Protein 6ZYV (pdb70)

Nearest PDB structures (foldseek):
  6zyv-assembly1_A  TM=1.004E+00  e=1.502E-32  Plasmodium chabaudi chabaudi
  6zyv-assembly2_B  TM=9.835E-01  e=1.746E-28  Plasmodium chabaudi chabaudi
  6zyv-assembly3_C  TM=9.324E-01  e=3.693E-23  Plasmodium chabaudi chabaudi
  6zyv-assembly3_C  TM=1.005E+00  e=3.596E-31  Plasmodium chabaudi chabaudi
  6zyv-assembly1_A  TM=9.324E-01  e=1.256E-23  Plasmodium chabaudi chabaudi

Structure (mmCIF, N/CA/C/O backbone):
data_6ZYV
#
_entry.id   6ZYV
#
_cell.length_a   60.170
_cell.length_b   63.608
_cell.length_c   199.360
_cell.angle_alpha   90.000
_cell.angle_beta   90.000
_cell.angle_gamma   90.000
#
_symmetry.space_group_name_H-M   'P 21 21 21'
#
loop_
_entity.id
_entity.type
_entity.pdbx_description
1 polymer 'CIR protein'
2 water water
#
loop_
_atom_site.group_PDB
_atom_site.id
_atom_site.type_symbol
_atom_site.label_atom_id
_atom_site.label_alt_id
_atom_site.label_comp_id
_atom_site.label_asym_id
_atom_site.label_entity_id
_atom_site.label_seq_id
_atom_site.pdbx_PDB_ins_code
_atom_site.Cartn_x
_atom_site.Cartn_y
_atom_site.Cartn_z
_atom_site.occupancy
_atom_site.B_iso_or_equiv
_atom_site.auth_seq_id
_atom_site.auth_comp_id
_atom_site.auth_asym_id
_atom_site.auth_atom_id
_atom_site.pdbx_PDB_model_num
ATOM 1 N N . ALA A 1 5 ? 17.058 -1.517 188.726 1.00 71.77 5 ALA A N 1
ATOM 2 C CA . ALA A 1 5 ? 17.537 -2.863 189.061 1.00 72.33 5 ALA A CA 1
ATOM 3 C C . ALA A 1 5 ? 18.884 -3.186 188.347 1.00 71.77 5 ALA A C 1
ATOM 4 O O . ALA A 1 5 ? 19.280 -2.471 187.411 1.00 71.20 5 ALA A O 1
ATOM 6 N N . ASP A 1 6 ? 19.571 -4.287 188.768 1.00 71.37 6 ASP A N 1
ATOM 7 C CA . ASP A 1 6 ? 20.830 -4.742 188.167 1.00 70.46 6 ASP A CA 1
ATOM 8 C C . ASP A 1 6 ? 20.637 -5.337 186.756 1.00 68.46 6 ASP A C 1
ATOM 9 O O . ASP A 1 6 ? 21.513 -6.049 186.274 1.00 68.76 6 ASP A O 1
ATOM 14 N N . ASN A 1 7 ? 19.506 -5.023 186.089 1.00 66.21 7 ASN A N 1
ATOM 15 C CA . ASN A 1 7 ? 19.135 -5.514 184.765 1.00 64.37 7 ASN A CA 1
ATOM 16 C C . ASN A 1 7 ? 20.179 -5.248 183.701 1.00 61.01 7 ASN A C 1
ATOM 17 O O . ASN A 1 7 ? 20.284 -6.045 182.765 1.00 61.42 7 ASN A O 1
ATOM 22 N N . LEU A 1 8 ? 20.947 -4.138 183.826 1.00 57.72 8 LEU A N 1
ATOM 23 C CA . LEU A 1 8 ? 21.970 -3.811 182.826 1.00 55.03 8 LEU A CA 1
ATOM 24 C C . LEU A 1 8 ? 23.066 -4.830 182.729 1.00 53.19 8 LEU A C 1
ATOM 25 O O . LEU A 1 8 ? 23.643 -4.990 181.664 1.00 53.14 8 LEU A O 1
ATOM 30 N N . LYS A 1 9 ? 23.310 -5.591 183.795 1.00 52.67 9 LYS A N 1
ATOM 31 C CA . LYS A 1 9 ? 24.267 -6.691 183.805 1.00 53.47 9 LYS A CA 1
ATOM 32 C C . LYS A 1 9 ? 23.966 -7.665 182.636 1.00 52.60 9 LYS A C 1
ATOM 33 O O . LYS A 1 9 ? 24.867 -8.012 181.879 1.00 53.31 9 LYS A O 1
ATOM 39 N N . TYR A 1 10 ? 22.676 -7.940 182.407 1.00 51.03 10 TYR A N 1
ATOM 40 C CA . TYR A 1 10 ? 22.221 -8.844 181.360 1.00 51.04 10 TYR A CA 1
ATOM 41 C C . TYR A 1 10 ? 21.963 -8.126 180.050 1.00 49.22 10 TYR A C 1
ATOM 42 O O . TYR A 1 10 ? 22.338 -8.650 179.016 1.00 49.12 10 TYR A O 1
ATOM 51 N N . VAL A 1 11 ? 21.355 -6.931 180.078 1.00 47.31 11 VAL A N 1
ATOM 52 C CA . VAL A 1 11 ? 21.079 -6.143 178.871 1.00 45.70 11 VAL A CA 1
ATOM 53 C C . VAL A 1 11 ? 22.360 -5.859 178.096 1.00 45.78 11 VAL A C 1
ATOM 54 O O . VAL A 1 11 ? 22.404 -6.092 176.885 1.00 45.96 11 VAL A O 1
ATOM 58 N N . CYS A 1 12 ? 23.427 -5.430 178.806 1.00 46.04 12 CYS A N 1
ATOM 59 C CA . CYS A 1 12 ? 24.738 -5.121 178.211 1.00 46.95 12 CYS A CA 1
ATOM 60 C C . CYS A 1 12 ? 25.386 -6.358 177.597 1.00 47.82 12 CYS A C 1
ATOM 61 O O . CYS A 1 12 ? 25.995 -6.296 176.526 1.00 49.18 12 CYS A O 1
ATOM 64 N N . LYS A 1 13 ? 25.220 -7.495 178.256 1.00 47.52 13 LYS A N 1
ATOM 65 C CA . LYS A 1 13 ? 25.741 -8.775 177.800 1.00 48.41 13 LYS A CA 1
ATOM 66 C C . LYS A 1 13 ? 25.003 -9.219 176.540 1.00 46.71 13 LYS A C 1
ATOM 67 O O . LYS A 1 13 ? 25.635 -9.616 175.572 1.00 46.78 13 LYS A O 1
ATOM 73 N N . ASP A 1 14 ? 23.665 -9.136 176.538 1.00 45.96 14 ASP A N 1
ATOM 74 C CA . ASP A 1 14 ? 22.855 -9.568 175.402 1.00 45.70 14 ASP A CA 1
ATOM 75 C C . ASP A 1 14 ? 23.083 -8.715 174.176 1.00 45.70 14 ASP A C 1
ATOM 76 O O . ASP A 1 14 ? 23.212 -9.260 173.083 1.00 45.69 14 ASP A O 1
ATOM 81 N N . ILE A 1 15 ? 23.200 -7.389 174.355 1.00 45.81 15 ILE A N 1
ATOM 82 C CA . ILE A 1 15 ? 23.451 -6.501 173.222 1.00 47.12 15 ILE A CA 1
ATOM 83 C C . ILE A 1 15 ? 24.802 -6.829 172.585 1.00 49.29 15 ILE A C 1
ATOM 84 O O . ILE A 1 15 ? 24.877 -6.991 171.361 1.00 49.16 15 ILE A O 1
ATOM 89 N N . LYS A 1 16 ? 25.847 -7.029 173.416 1.00 51.27 16 LYS A N 1
ATOM 90 C CA . LYS A 1 16 ? 27.154 -7.404 172.867 1.00 54.06 16 LYS A CA 1
ATOM 91 C C . LYS A 1 16 ? 27.092 -8.716 172.064 1.00 56.28 16 LYS A C 1
ATOM 92 O O . LYS A 1 16 ? 27.648 -8.810 170.957 1.00 57.33 16 LYS A O 1
ATOM 98 N N . LYS A 1 17 ? 26.365 -9.709 172.597 1.00 56.45 17 LYS A N 1
ATOM 99 C CA . LYS A 1 17 ? 26.196 -11.008 171.939 1.00 57.49 17 LYS A CA 1
ATOM 100 C C . LYS A 1 17 ? 25.550 -10.839 170.540 1.00 58.80 17 LYS A C 1
ATOM 101 O O . LYS A 1 17 ? 26.113 -11.306 169.547 1.00 58.87 17 LYS A O 1
ATOM 107 N N . ILE A 1 18 ? 24.419 -10.100 170.448 1.00 59.05 18 ILE A N 1
ATOM 108 C CA . ILE A 1 18 ? 23.768 -9.906 169.164 1.00 60.63 18 ILE A CA 1
ATOM 109 C C . ILE A 1 18 ? 24.609 -9.026 168.217 1.00 62.75 18 ILE A C 1
ATOM 110 O O . ILE A 1 18 ? 24.639 -9.301 167.020 1.00 63.00 18 ILE A O 1
ATOM 115 N N . ASP A 1 19 ? 25.336 -8.028 168.741 1.00 64.18 19 ASP A N 1
ATOM 116 C CA . ASP A 1 19 ? 26.204 -7.191 167.919 1.00 67.10 19 ASP A CA 1
ATOM 117 C C . ASP A 1 19 ? 27.246 -8.021 167.161 1.00 70.51 19 ASP A C 1
ATOM 118 O O . ASP A 1 19 ? 27.350 -7.904 165.934 1.00 71.04 19 ASP A O 1
ATOM 123 N N . ASP A 1 20 ? 27.999 -8.870 167.873 1.00 72.55 20 ASP A N 1
ATOM 124 C CA . ASP A 1 20 ? 29.021 -9.689 167.237 1.00 75.75 20 ASP A CA 1
ATOM 125 C C . ASP A 1 20 ? 28.439 -10.652 166.196 1.00 77.94 20 ASP A C 1
ATOM 126 O O . ASP A 1 20 ? 29.123 -10.984 165.227 1.00 79.10 20 ASP A O 1
ATOM 131 N N . CYS A 1 21 ? 27.180 -11.063 166.350 1.00 78.37 21 CYS A N 1
ATOM 132 C CA . CYS A 1 21 ? 26.576 -12.037 165.461 1.00 80.53 21 CYS A CA 1
ATOM 133 C C . CYS A 1 21 ? 25.737 -11.487 164.357 1.00 82.44 21 CYS A C 1
ATOM 134 O O . CYS A 1 21 ? 25.104 -12.298 163.689 1.00 82.88 21 CYS A O 1
ATOM 137 N N . LEU A 1 22 ? 25.683 -10.165 164.149 1.00 83.63 22 LEU A N 1
ATOM 138 C CA . LEU A 1 22 ? 24.765 -9.622 163.154 1.00 85.78 22 LEU A CA 1
ATOM 139 C C . LEU A 1 22 ? 25.064 -10.045 161.694 1.00 89.19 22 LEU A C 1
ATOM 140 O O . LEU A 1 22 ? 24.156 -9.995 160.859 1.00 89.20 22 LEU A O 1
ATOM 145 N N . GLN A 1 23 ? 26.293 -10.502 161.398 1.00 91.89 23 GLN A N 1
ATOM 146 C CA . GLN A 1 23 ? 26.673 -11.017 160.073 1.00 95.10 23 GLN A CA 1
ATOM 147 C C . GLN A 1 23 ? 26.511 -10.018 158.910 1.00 97.73 23 GLN A C 1
ATOM 148 O O . GLN A 1 23 ? 26.607 -10.412 157.745 1.00 98.97 23 GLN A O 1
ATOM 154 N N . ILE A 1 24 ? 26.280 -8.740 159.214 1.00 98.53 24 ILE A N 1
ATOM 155 C CA . ILE A 1 24 ? 26.122 -7.719 158.186 1.00 100.55 24 ILE A CA 1
ATOM 156 C C . ILE A 1 24 ? 27.475 -7.112 157.851 1.00 103.32 24 ILE A C 1
ATOM 157 O O . ILE A 1 24 ? 28.147 -6.567 158.725 1.00 103.38 24 ILE A O 1
ATOM 162 N N . ASP A 1 25 ? 27.877 -7.245 156.586 1.00 105.56 25 ASP A N 1
ATOM 163 C CA . ASP A 1 25 ? 29.131 -6.759 156.004 1.00 108.32 25 ASP A CA 1
ATOM 164 C C . ASP A 1 25 ? 29.485 -5.301 156.365 1.00 108.90 25 ASP A C 1
ATOM 165 O O . ASP A 1 25 ? 30.617 -5.021 156.766 1.00 109.48 25 ASP A O 1
ATOM 170 N N . THR A 1 26 ? 28.511 -4.387 156.229 1.00 108.49 26 THR A N 1
ATOM 171 C CA . THR A 1 26 ? 28.688 -2.962 156.502 1.00 108.87 26 THR A CA 1
ATOM 172 C C . THR A 1 26 ? 28.840 -2.646 157.995 1.00 108.03 26 THR A C 1
ATOM 173 O O . THR A 1 26 ? 29.454 -1.640 158.349 1.00 108.42 26 THR A O 1
ATOM 177 N N . ILE A 1 27 ? 28.261 -3.482 158.865 1.00 106.79 27 ILE A N 1
ATOM 178 C CA . ILE A 1 27 ? 28.382 -3.283 160.307 1.00 106.18 27 ILE A CA 1
ATOM 179 C C . ILE A 1 27 ? 29.302 -4.353 160.870 1.00 106.05 27 ILE A C 1
ATOM 180 O O . ILE A 1 27 ? 29.023 -5.548 160.714 1.00 106.06 27 ILE A O 1
ATOM 185 N N . TYR A 1 28 ? 30.390 -3.936 161.523 1.00 105.67 28 TYR A N 1
ATOM 186 C CA . TYR A 1 28 ? 31.293 -4.891 162.140 1.00 105.53 28 TYR A CA 1
ATOM 187 C C . TYR A 1 28 ? 31.709 -4.452 163.519 1.00 104.10 28 TYR A C 1
ATOM 188 O O . TYR A 1 28 ? 32.382 -3.435 163.673 1.00 104.64 28 TYR A O 1
ATOM 197 N N . THR A 1 29 ? 31.335 -5.240 164.523 1.00 102.15 29 THR A N 1
ATOM 198 C CA . THR A 1 29 ? 31.760 -5.013 165.903 1.00 101.02 29 THR A CA 1
ATOM 199 C C . THR A 1 29 ? 32.567 -6.214 166.461 1.00 100.04 29 THR A C 1
ATOM 200 O O . THR A 1 29 ? 33.211 -6.072 167.501 1.00 100.39 29 THR A O 1
ATOM 204 N N . GLY A 1 30 ? 32.508 -7.372 165.790 1.00 98.63 30 GLY A N 1
ATOM 205 C CA . GLY A 1 30 ? 33.211 -8.571 166.220 1.00 97.94 30 GLY A CA 1
ATOM 206 C C . GLY A 1 30 ? 32.799 -9.852 165.518 1.00 96.56 30 GLY A C 1
ATOM 207 O O . GLY A 1 30 ? 31.997 -9.832 164.579 1.00 96.42 30 GLY A O 1
ATOM 208 N N . VAL A 1 31 ? 33.365 -10.986 165.974 1.00 95.37 31 VAL A N 1
ATOM 209 C CA . VAL A 1 31 ? 33.105 -12.319 165.422 1.00 94.54 31 VAL A CA 1
ATOM 210 C C . VAL A 1 31 ? 31.967 -13.004 166.165 1.00 92.48 31 VAL A C 1
ATOM 211 O O . VAL A 1 31 ? 31.876 -12.918 167.389 1.00 92.15 31 VAL A O 1
ATOM 215 N N . CYS A 1 32 ? 31.089 -13.666 165.415 1.00 90.97 32 CYS A N 1
ATOM 216 C CA . CYS A 1 32 ? 29.932 -14.346 165.964 1.00 89.37 32 CYS A CA 1
ATOM 217 C C . CYS A 1 32 ? 30.299 -15.582 166.772 1.00 89.24 32 CYS A C 1
ATOM 218 O O . CYS A 1 32 ? 30.809 -16.559 166.218 1.00 89.89 32 CYS A O 1
ATOM 221 N N . SER A 1 33 ? 29.986 -15.551 168.075 1.00 87.79 33 SER A N 1
ATOM 222 C CA . SER A 1 33 ? 30.233 -16.650 169.003 1.00 87.72 33 SER A CA 1
ATOM 223 C C . SER A 1 33 ? 29.341 -17.886 168.738 1.00 87.16 33 SER A C 1
ATOM 224 O O . SER A 1 33 ? 29.662 -18.981 169.194 1.00 88.41 33 SER A O 1
ATOM 227 N N . ASP A 1 34 ? 28.230 -17.715 168.027 1.00 85.44 34 ASP A N 1
ATOM 228 C CA . ASP A 1 34 ? 27.324 -18.818 167.717 1.00 85.03 34 ASP A CA 1
ATOM 229 C C . ASP A 1 34 ? 26.550 -18.470 166.443 1.00 84.11 34 ASP A C 1
ATOM 230 O O . ASP A 1 34 ? 25.695 -17.587 166.465 1.00 83.39 34 ASP A O 1
ATOM 235 N N . ASP A 1 35 ? 26.840 -19.165 165.342 1.00 84.08 35 ASP A N 1
ATOM 236 C CA . ASP A 1 35 ? 26.191 -18.924 164.051 1.00 83.96 35 ASP A CA 1
ATOM 237 C C . ASP A 1 35 ? 24.689 -19.191 164.036 1.00 82.36 35 ASP A C 1
ATOM 238 O O . ASP A 1 35 ? 24.004 -18.711 163.137 1.00 82.53 35 ASP A O 1
ATOM 243 N N . THR A 1 36 ? 24.180 -19.951 165.006 1.00 80.66 36 THR A N 1
ATOM 244 C CA . THR A 1 36 ? 22.760 -20.266 165.065 1.00 79.14 36 THR A CA 1
ATOM 245 C C . THR A 1 36 ? 21.982 -19.442 166.098 1.00 76.17 36 THR A C 1
ATOM 246 O O . THR A 1 36 ? 20.778 -19.650 166.213 1.00 76.40 36 THR A O 1
ATOM 250 N N . LEU A 1 37 ? 22.646 -18.503 166.817 1.00 73.62 37 LEU A N 1
ATOM 251 C CA . LEU A 1 37 ? 22.094 -17.669 167.897 1.00 71.51 37 LEU A CA 1
ATOM 252 C C . LEU A 1 37 ? 20.649 -17.195 167.700 1.00 69.82 37 LEU A C 1
ATOM 253 O O . LEU A 1 37 ? 19.798 -17.447 168.556 1.00 69.70 37 LEU A O 1
ATOM 258 N N . TYR A 1 38 ? 20.367 -16.516 166.574 1.00 68.25 38 TYR A N 1
ATOM 259 C CA . TYR A 1 38 ? 19.031 -16.005 166.311 1.00 66.96 38 TYR A CA 1
ATOM 260 C C . TYR A 1 38 ? 18.298 -16.749 165.218 1.00 66.47 38 TYR A C 1
ATOM 261 O O . TYR A 1 38 ? 17.233 -16.299 164.836 1.00 65.98 38 TYR A O 1
ATOM 270 N N . SER A 1 39 ? 18.832 -17.883 164.721 1.00 66.99 39 SER A N 1
ATOM 271 C CA . SER A 1 39 ? 18.229 -18.643 163.622 1.00 67.73 39 SER A CA 1
ATOM 272 C C . SER A 1 39 ? 16.762 -19.005 163.851 1.00 67.20 39 SER A C 1
ATOM 273 O O . SER A 1 39 ? 15.969 -18.944 162.911 1.00 68.23 39 SER A O 1
ATOM 276 N N . ASP A 1 40 ? 16.388 -19.300 165.109 1.00 65.30 40 ASP A N 1
ATOM 277 C CA . ASP A 1 40 ? 15.004 -19.600 165.501 1.00 64.28 40 ASP A CA 1
ATOM 278 C C . ASP A 1 40 ? 14.038 -18.446 165.216 1.00 62.81 40 ASP A C 1
ATOM 279 O O . ASP A 1 40 ? 12.835 -18.665 165.141 1.00 62.89 40 ASP A O 1
ATOM 284 N N . TYR A 1 41 ? 14.558 -17.212 165.106 1.00 61.64 41 TYR A N 1
ATOM 285 C CA . TYR A 1 41 ? 13.767 -15.999 164.918 1.00 60.59 41 TYR A CA 1
ATOM 286 C C . TYR A 1 41 ? 13.868 -15.384 163.516 1.00 61.88 41 TYR A C 1
ATOM 287 O O . TYR A 1 41 ? 13.347 -14.295 163.301 1.00 61.70 41 TYR A O 1
ATOM 296 N N . CYS A 1 42 ? 14.495 -16.084 162.566 1.00 63.36 42 CYS A N 1
ATOM 297 C CA . CYS A 1 42 ? 14.623 -15.642 161.180 1.00 65.57 42 CYS A CA 1
ATOM 298 C C . CYS A 1 42 ? 13.245 -15.608 160.513 1.00 66.95 42 CYS A C 1
ATOM 299 O O . CYS A 1 42 ? 12.417 -16.484 160.769 1.00 66.54 42 CYS A O 1
ATOM 302 N N . PRO A 1 43 ? 12.964 -14.587 159.686 1.00 68.66 43 PRO A N 1
ATOM 303 C CA . PRO A 1 43 ? 11.640 -14.531 159.037 1.00 70.58 43 PRO A CA 1
ATOM 304 C C . PRO A 1 43 ? 11.436 -15.677 158.059 1.00 73.98 43 PRO A C 1
ATOM 305 O O . PRO A 1 43 ? 12.386 -16.169 157.455 1.00 74.01 43 PRO A O 1
ATOM 309 N N . MET A 1 44 ? 10.181 -16.058 157.858 1.00 76.64 44 MET A N 1
ATOM 310 C CA . MET A 1 44 ? 9.835 -17.071 156.885 1.00 80.38 44 MET A CA 1
ATOM 311 C C . MET A 1 44 ? 10.134 -16.557 155.471 1.00 83.69 44 MET A C 1
ATOM 312 O O . MET A 1 44 ? 9.963 -15.371 155.190 1.00 83.57 44 MET A O 1
ATOM 317 N N . LYS A 1 45 ? 10.569 -17.453 154.583 1.00 86.34 45 LYS A N 1
ATOM 318 C CA . LYS A 1 45 ? 10.855 -17.106 153.197 1.00 89.24 45 LYS A CA 1
ATOM 319 C C . LYS A 1 45 ? 10.046 -18.063 152.322 1.00 92.12 45 LYS A C 1
ATOM 320 O O . LYS A 1 45 ? 10.293 -19.274 152.339 1.00 92.69 45 LYS A O 1
ATOM 326 N N . ASN A 1 46 ? 9.050 -17.526 151.602 1.00 93.76 46 ASN A N 1
ATOM 327 C CA . ASN A 1 46 ? 8.158 -18.288 150.723 1.00 96.25 46 ASN A CA 1
ATOM 328 C C . ASN A 1 46 ? 7.451 -19.422 151.482 1.00 96.76 46 ASN A C 1
ATOM 329 O O . ASN A 1 46 ? 7.457 -20.572 151.034 1.00 97.45 46 ASN A O 1
ATOM 334 N N . GLY A 1 47 ? 6.905 -19.092 152.655 1.00 96.11 47 GLY A N 1
ATOM 335 C CA . GLY A 1 47 ? 6.199 -20.050 153.502 1.00 96.39 47 GLY A CA 1
ATOM 336 C C . GLY A 1 47 ? 7.065 -21.111 154.160 1.00 96.10 47 GLY A C 1
ATOM 337 O O . GLY A 1 47 ? 6.569 -21.911 154.958 1.00 96.25 47 GLY A O 1
ATOM 338 N N . LYS A 1 48 ? 8.362 -21.139 153.828 1.00 95.41 48 LYS A N 1
ATOM 339 C CA . LYS A 1 48 ? 9.301 -22.101 154.390 1.00 95.08 48 LYS A CA 1
ATOM 340 C C . LYS A 1 48 ? 10.111 -21.480 155.533 1.00 93.49 48 LYS A C 1
ATOM 341 O O . LYS A 1 48 ? 10.192 -20.252 155.639 1.00 92.62 48 LYS A O 1
ATOM 347 N N . LYS A 1 49 ? 10.733 -22.337 156.380 1.00 92.83 49 LYS A N 1
ATOM 348 C CA . LYS A 1 49 ? 11.558 -21.904 157.514 1.00 91.76 49 LYS A CA 1
ATOM 349 C C . LYS A 1 49 ? 12.670 -20.962 157.043 1.00 90.67 49 LYS A C 1
ATOM 350 O O . LYS A 1 49 ? 13.306 -21.217 156.013 1.00 91.49 49 LYS A O 1
ATOM 356 N N . GLY A 1 50 ? 12.850 -19.864 157.765 1.00 88.56 50 GLY A N 1
ATOM 357 C CA . GLY A 1 50 ? 13.836 -18.861 157.397 1.00 87.38 50 GLY A CA 1
ATOM 358 C C . GLY A 1 50 ? 15.269 -19.175 157.755 1.00 85.92 50 GLY A C 1
ATOM 359 O O . GLY A 1 50 ? 15.552 -19.797 158.788 1.00 85.36 50 GLY A O 1
ATOM 360 N N . GLN A 1 51 ? 16.187 -18.711 156.895 1.00 85.23 51 GLN A N 1
ATOM 361 C CA . GLN A 1 51 ? 17.630 -18.874 157.080 1.00 84.99 51 GLN A CA 1
ATOM 362 C C . GLN A 1 51 ? 18.362 -17.524 157.302 1.00 83.17 51 GLN A C 1
ATOM 363 O O . GLN A 1 51 ? 19.532 -17.539 157.671 1.00 83.77 51 GLN A O 1
ATOM 369 N N . CYS A 1 52 ? 17.671 -16.380 157.099 1.00 80.98 52 CYS A N 1
ATOM 370 C CA . CYS A 1 52 ? 18.156 -14.999 157.224 1.00 79.64 52 CYS A CA 1
ATOM 371 C C . CYS A 1 52 ? 19.040 -14.635 156.041 1.00 80.71 52 CYS A C 1
ATOM 372 O O . CYS A 1 52 ? 20.246 -14.466 156.198 1.00 80.94 52 CYS A O 1
ATOM 375 N N . GLU A 1 53 ? 18.443 -14.518 154.851 1.00 81.30 53 GLU A N 1
ATOM 376 C CA . GLU A 1 53 ? 19.178 -14.217 153.623 1.00 82.29 53 GLU A CA 1
ATOM 377 C C . GLU A 1 53 ? 19.640 -12.757 153.555 1.00 80.53 53 GLU A C 1
ATOM 378 O O . GLU A 1 53 ? 20.805 -12.490 153.256 1.00 81.26 53 GLU A O 1
ATOM 384 N N . THR A 1 54 ? 18.735 -11.819 153.845 1.00 78.00 54 THR A N 1
ATOM 385 C CA . THR A 1 54 ? 19.064 -10.403 153.787 1.00 76.15 54 THR A CA 1
ATOM 386 C C . THR A 1 54 ? 19.531 -9.842 155.143 1.00 73.68 54 THR A C 1
ATOM 387 O O . THR A 1 54 ? 19.357 -10.481 156.185 1.00 73.21 54 THR A O 1
ATOM 391 N N . ASN A 1 55 ? 20.148 -8.648 155.104 1.00 72.16 55 ASN A N 1
ATOM 392 C CA . ASN A 1 55 ? 20.611 -7.889 156.259 1.00 71.07 55 ASN A CA 1
ATOM 393 C C . ASN A 1 55 ? 19.422 -7.484 157.132 1.00 68.40 55 ASN A C 1
ATOM 394 O O . ASN A 1 55 ? 19.531 -7.508 158.356 1.00 68.08 55 ASN A O 1
ATOM 399 N N . ASN A 1 56 ? 18.288 -7.128 156.506 1.00 66.40 56 ASN A N 1
ATOM 400 C CA . ASN A 1 56 ? 17.079 -6.757 157.209 1.00 64.69 56 ASN A CA 1
ATOM 401 C C . ASN A 1 56 ? 16.515 -7.947 157.978 1.00 62.79 56 ASN A C 1
ATOM 402 O O . ASN A 1 56 ? 15.988 -7.755 159.071 1.00 62.11 56 ASN A O 1
ATOM 407 N N . ASP A 1 57 ? 16.630 -9.169 157.413 1.00 61.58 57 ASP A N 1
ATOM 408 C CA . ASP A 1 57 ? 16.185 -10.414 158.043 1.00 60.60 57 ASP A CA 1
ATOM 409 C C . ASP A 1 57 ? 17.017 -10.674 159.294 1.00 58.09 57 ASP A C 1
ATOM 410 O O . ASP A 1 57 ? 16.472 -11.059 160.315 1.00 57.54 57 ASP A O 1
ATOM 415 N N . LYS A 1 58 ? 18.334 -10.471 159.216 1.00 57.11 58 LYS A N 1
ATOM 416 C CA . LYS A 1 58 ? 19.246 -10.687 160.339 1.00 56.36 58 LYS A CA 1
ATOM 417 C C . LYS A 1 58 ? 18.991 -9.685 161.468 1.00 54.27 58 LYS A C 1
ATOM 418 O O . LYS A 1 58 ? 19.018 -10.070 162.637 1.00 53.99 58 LYS A O 1
ATOM 424 N N . ILE A 1 59 ? 18.748 -8.401 161.116 1.00 52.61 59 ILE A N 1
ATOM 425 C CA . ILE A 1 59 ? 18.461 -7.349 162.100 1.00 51.15 59 ILE A CA 1
ATOM 426 C C . ILE A 1 59 ? 17.137 -7.648 162.782 1.00 50.56 59 ILE A C 1
ATOM 427 O O . ILE A 1 59 ? 17.038 -7.548 163.998 1.00 49.83 59 ILE A O 1
ATOM 432 N N . SER A 1 60 ? 16.126 -8.046 161.996 1.00 50.63 60 SER A N 1
ATOM 433 C CA . SER A 1 60 ? 14.815 -8.379 162.507 1.00 50.68 60 SER A CA 1
ATOM 434 C C . SER A 1 60 ? 14.900 -9.551 163.495 1.00 51.27 60 SER A C 1
ATOM 435 O O . SER A 1 60 ? 14.357 -9.459 164.598 1.00 51.54 60 SER A O 1
ATOM 438 N N . ALA A 1 61 ? 15.622 -10.628 163.119 1.00 50.66 61 ALA A N 1
ATOM 439 C CA . ALA A 1 61 ? 15.786 -11.803 163.964 1.00 50.20 61 ALA A CA 1
ATOM 440 C C . ALA A 1 61 ? 16.597 -11.477 165.225 1.00 49.32 61 ALA A C 1
ATOM 441 O O . ALA A 1 61 ? 16.285 -11.982 166.293 1.00 49.58 61 ALA A O 1
ATOM 443 N N . GLY A 1 62 ? 17.611 -10.622 165.084 1.00 48.50 62 GLY A N 1
ATOM 444 C CA . GLY A 1 62 ? 18.456 -10.173 166.191 1.00 47.71 62 GLY A CA 1
ATOM 445 C C . GLY A 1 62 ? 17.706 -9.324 167.197 1.00 45.77 62 GLY A C 1
ATOM 446 O O . GLY A 1 62 ? 17.937 -9.424 168.400 1.00 45.71 62 GLY A O 1
ATOM 447 N N . PHE A 1 63 ? 16.782 -8.506 166.706 1.00 44.27 63 PHE A N 1
ATOM 448 C CA . PHE A 1 63 ? 15.945 -7.651 167.531 1.00 43.02 63 PHE A CA 1
ATOM 449 C C . PHE A 1 63 ? 14.958 -8.499 168.349 1.00 43.28 63 PHE A C 1
ATOM 450 O O . PHE A 1 63 ? 14.762 -8.233 169.531 1.00 43.51 63 PHE A O 1
ATOM 458 N N . ILE A 1 64 ? 14.339 -9.502 167.722 1.00 43.62 64 ILE A N 1
ATOM 459 C CA . ILE A 1 64 ? 13.404 -10.409 168.389 1.00 44.18 64 ILE A CA 1
ATOM 460 C C . ILE A 1 64 ? 14.147 -11.260 169.415 1.00 44.06 64 ILE A C 1
ATOM 461 O O . ILE A 1 64 ? 13.684 -11.391 170.549 1.00 44.24 64 ILE A O 1
ATOM 466 N N . TRP A 1 65 ? 15.354 -11.734 169.071 1.00 43.25 65 TRP A N 1
ATOM 467 C CA . TRP A 1 65 ? 16.189 -12.456 170.021 1.00 43.21 65 TRP A CA 1
ATOM 468 C C . TRP A 1 65 ? 16.463 -11.590 171.284 1.00 43.01 65 TRP A C 1
ATOM 469 O O . TRP A 1 65 ? 16.309 -12.089 172.386 1.00 44.07 65 TRP A O 1
ATOM 480 N N . LEU A 1 66 ? 16.771 -10.281 171.110 1.00 41.93 66 LEU A N 1
ATOM 481 C CA . LEU A 1 66 ? 16.991 -9.336 172.199 1.00 41.78 66 LEU A CA 1
ATOM 482 C C . LEU A 1 66 ? 15.803 -9.239 173.095 1.00 40.88 66 LEU A C 1
ATOM 483 O O . LEU A 1 66 ? 15.969 -9.343 174.293 1.00 40.27 66 LEU A O 1
ATOM 488 N N . LEU A 1 67 ? 14.611 -8.966 172.531 1.00 40.90 67 LEU A N 1
ATOM 489 C CA . LEU A 1 67 ? 13.377 -8.859 173.295 1.00 41.22 67 LEU A CA 1
ATOM 490 C C . LEU A 1 67 ? 13.076 -10.133 174.052 1.00 40.99 67 LEU A C 1
ATOM 491 O O . LEU A 1 67 ? 12.651 -10.059 175.196 1.00 41.63 67 LEU A O 1
ATOM 496 N N . VAL A 1 68 ? 13.295 -11.300 173.427 1.00 41.13 68 VAL A N 1
ATOM 497 C CA . VAL A 1 68 ? 13.062 -12.577 174.088 1.00 41.75 68 VAL A CA 1
ATOM 498 C C . VAL A 1 68 ? 14.016 -12.723 175.304 1.00 41.55 68 VAL A C 1
ATOM 499 O O . VAL A 1 68 ? 13.572 -13.045 176.406 1.00 41.32 68 VAL A O 1
ATOM 503 N N . MET A 1 69 ? 15.299 -12.400 175.116 1.00 41.06 69 MET A N 1
ATOM 504 C CA . MET A 1 69 ? 16.280 -12.467 176.194 1.00 41.36 69 MET A CA 1
ATOM 505 C C . MET A 1 69 ? 15.990 -11.487 177.307 1.00 42.15 69 MET A C 1
ATOM 506 O O . MET A 1 69 ? 16.154 -11.843 178.456 1.00 43.81 69 MET A O 1
ATOM 511 N N . PHE A 1 70 ? 15.591 -10.249 176.988 1.00 41.43 70 PHE A N 1
ATOM 512 C CA . PHE A 1 70 ? 15.290 -9.244 178.000 1.00 41.60 70 PHE A CA 1
ATOM 513 C C . PHE A 1 70 ? 14.099 -9.691 178.853 1.00 43.34 70 PHE A C 1
ATOM 514 O O . PHE A 1 70 ? 14.111 -9.487 180.063 1.00 43.66 70 PHE A O 1
ATOM 522 N N . GLU A 1 71 ? 13.062 -10.282 178.235 1.00 44.15 71 GLU A N 1
ATOM 523 C CA . GLU A 1 71 ? 11.898 -10.764 178.986 1.00 45.78 71 GLU A CA 1
ATOM 524 C C . GLU A 1 71 ? 12.328 -11.864 180.013 1.00 46.82 71 GLU A C 1
ATOM 525 O O . GLU A 1 71 ? 11.735 -11.965 181.083 1.00 47.67 71 GLU A O 1
ATOM 531 N N . HIS A 1 72 ? 13.388 -12.635 179.719 1.00 46.26 72 HIS A N 1
ATOM 532 C CA . HIS A 1 72 ? 13.886 -13.661 180.648 1.00 47.30 72 HIS A CA 1
ATOM 533 C C . HIS A 1 72 ? 14.403 -13.071 181.958 1.00 48.35 72 HIS A C 1
ATOM 534 O O . HIS A 1 72 ? 14.519 -13.804 182.938 1.00 48.45 72 HIS A O 1
ATOM 541 N N . ILE A 1 73 ? 14.767 -11.766 181.964 1.00 48.45 73 ILE A N 1
ATOM 542 C CA . ILE A 1 73 ? 15.227 -11.079 183.163 1.00 49.25 73 ILE A CA 1
ATOM 543 C C . ILE A 1 73 ? 14.079 -10.978 184.184 1.00 50.59 73 ILE A C 1
ATOM 544 O O . ILE A 1 73 ? 14.317 -11.070 185.389 1.00 52.30 73 ILE A O 1
ATOM 549 N N . CYS A 1 74 ? 12.839 -10.863 183.719 1.00 50.32 74 CYS A N 1
ATOM 550 C CA . CYS A 1 74 ? 11.668 -10.837 184.582 1.00 52.24 74 CYS A CA 1
ATOM 551 C C . CYS A 1 74 ? 11.464 -12.208 185.228 1.00 55.65 74 CYS A C 1
ATOM 552 O O . CYS A 1 74 ? 11.801 -13.244 184.617 1.00 56.60 74 CYS A O 1
ATOM 555 N N . ASP A 1 75 ? 10.884 -12.242 186.443 1.00 57.12 75 ASP A N 1
ATOM 556 C CA . ASP A 1 75 ? 10.580 -13.514 187.083 1.00 59.17 75 ASP A CA 1
ATOM 557 C C . ASP A 1 75 ? 9.485 -14.221 186.313 1.00 58.39 75 ASP A C 1
ATOM 558 O O . ASP A 1 75 ? 8.516 -13.579 185.911 1.00 57.40 75 ASP A O 1
ATOM 563 N N . ASP A 1 76 ? 9.708 -15.529 186.020 1.00 58.73 76 ASP A N 1
ATOM 564 C CA . ASP A 1 76 ? 8.853 -16.397 185.227 1.00 59.57 76 ASP A CA 1
ATOM 565 C C . ASP A 1 76 ? 8.527 -15.833 183.857 1.00 58.25 76 ASP A C 1
ATOM 566 O O . ASP A 1 76 ? 7.463 -16.137 183.322 1.00 59.00 76 ASP A O 1
ATOM 571 N N . ASP A 1 77 ? 9.417 -14.994 183.300 1.00 57.17 77 ASP A N 1
ATOM 572 C CA . ASP A 1 77 ? 9.199 -14.277 182.033 1.00 56.59 77 ASP A CA 1
ATOM 573 C C . ASP A 1 77 ? 7.934 -13.391 182.062 1.00 56.26 77 ASP A C 1
ATOM 574 O O . ASP A 1 77 ? 7.391 -13.062 181.008 1.00 55.75 77 ASP A O 1
ATOM 579 N N . GLU A 1 78 ? 7.439 -13.052 183.261 1.00 56.55 78 GLU A N 1
ATOM 580 C CA . GLU A 1 78 ? 6.228 -12.247 183.431 1.00 57.22 78 GLU A CA 1
ATOM 581 C C . GLU A 1 78 ? 6.596 -10.837 183.809 1.00 55.63 78 GLU A C 1
ATOM 582 O O . GLU A 1 78 ? 6.777 -10.518 184.977 1.00 55.27 78 GLU A O 1
ATOM 588 N N . CYS A 1 79 ? 6.752 -10.001 182.797 1.00 54.98 79 CYS A N 1
ATOM 589 C CA . CYS A 1 79 ? 7.175 -8.635 182.994 1.00 54.34 79 CYS A CA 1
ATOM 590 C C . CYS A 1 79 ? 6.038 -7.706 183.415 1.00 54.72 79 CYS A C 1
ATOM 591 O O . CYS A 1 79 ? 4.936 -7.789 182.888 1.00 55.15 79 CYS A O 1
ATOM 594 N N . SER A 1 80 ? 6.333 -6.782 184.320 1.00 54.53 80 SER A N 1
ATOM 595 C CA . SER A 1 80 ? 5.390 -5.738 184.694 1.00 55.40 80 SER A CA 1
ATOM 596 C C . SER A 1 80 ? 5.313 -4.701 183.542 1.00 55.48 80 SER A C 1
ATOM 597 O O . SER A 1 80 ? 6.131 -4.743 182.611 1.00 55.06 80 SER A O 1
ATOM 600 N N . GLN A 1 81 ? 4.367 -3.746 183.613 1.00 56.15 81 GLN A N 1
ATOM 601 C CA . GLN A 1 81 ? 4.271 -2.680 182.604 1.00 56.52 81 GLN A CA 1
ATOM 602 C C . GLN A 1 81 ? 5.568 -1.866 182.532 1.00 54.25 81 GLN A C 1
ATOM 603 O O . GLN A 1 81 ? 6.044 -1.573 181.444 1.00 53.72 81 GLN A O 1
ATOM 609 N N . ASN A 1 82 ? 6.161 -1.581 183.687 1.00 53.40 82 ASN A N 1
ATOM 610 C CA . ASN A 1 82 ? 7.411 -0.850 183.805 1.00 53.11 82 ASN A CA 1
ATOM 611 C C . ASN A 1 82 ? 8.586 -1.612 183.177 1.00 51.42 82 ASN A C 1
ATOM 612 O O . ASN A 1 82 ? 9.426 -0.994 182.518 1.00 51.10 82 ASN A O 1
ATOM 617 N N . GLU A 1 83 ? 8.640 -2.955 183.362 1.00 50.14 83 GLU A N 1
ATOM 618 C CA . GLU A 1 83 ? 9.694 -3.787 182.793 1.00 48.06 83 GLU A CA 1
ATOM 619 C C . GLU A 1 83 ? 9.511 -3.858 181.287 1.00 45.94 83 GLU A C 1
ATOM 620 O O . GLU A 1 83 ? 10.461 -3.643 180.571 1.00 45.04 83 GLU A O 1
ATOM 626 N N . LYS A 1 84 ? 8.299 -4.104 180.791 1.00 45.86 84 LYS A N 1
ATOM 627 C CA . LYS A 1 84 ? 8.041 -4.156 179.346 1.00 46.02 84 LYS A CA 1
ATOM 628 C C . LYS A 1 84 ? 8.494 -2.852 178.654 1.00 45.20 84 LYS A C 1
ATOM 629 O O . LYS A 1 84 ? 9.172 -2.903 177.624 1.00 44.23 84 LYS A O 1
ATOM 635 N N . ASP A 1 85 ? 8.164 -1.701 179.287 1.00 44.77 85 ASP A N 1
ATOM 636 C CA . ASP A 1 85 ? 8.498 -0.375 178.784 1.00 44.95 85 ASP A CA 1
ATOM 637 C C . ASP A 1 85 ? 10.025 -0.177 178.756 1.00 44.88 85 ASP A C 1
ATOM 638 O O . ASP A 1 85 ? 10.578 0.243 177.747 1.00 44.52 85 ASP A O 1
ATOM 643 N N . GLN A 1 86 ? 10.702 -0.521 179.852 1.00 45.06 86 GLN A N 1
ATOM 644 C CA . GLN A 1 86 ? 12.144 -0.406 179.949 1.00 45.38 86 GLN A CA 1
ATOM 645 C C . GLN A 1 86 ? 12.854 -1.287 178.897 1.00 43.89 86 GLN A C 1
ATOM 646 O O . GLN A 1 86 ? 13.756 -0.799 178.223 1.00 43.52 86 GLN A O 1
ATOM 652 N N . TYR A 1 87 ? 12.426 -2.551 178.725 1.00 42.48 87 TYR A N 1
ATOM 653 C CA . TYR A 1 87 ? 13.060 -3.461 177.786 1.00 41.80 87 TYR A CA 1
ATOM 654 C C . TYR A 1 87 ? 12.786 -3.095 176.359 1.00 41.11 87 TYR A C 1
ATOM 655 O O . TYR A 1 87 ? 13.691 -3.214 175.528 1.00 41.01 87 TYR A O 1
ATOM 664 N N . ALA A 1 88 ? 11.576 -2.602 176.060 1.00 40.50 88 ALA A N 1
ATOM 665 C CA . ALA A 1 88 ? 11.277 -2.140 174.696 1.00 41.07 88 ALA A CA 1
ATOM 666 C C . ALA A 1 88 ? 12.177 -0.938 174.351 1.00 41.36 88 ALA A C 1
ATOM 667 O O . ALA A 1 88 ? 12.703 -0.854 173.248 1.00 42.58 88 ALA A O 1
ATOM 669 N N . GLY A 1 89 ? 12.406 -0.071 175.325 1.00 40.42 89 GLY A N 1
ATOM 670 C CA . GLY A 1 89 ? 13.266 1.081 175.159 1.00 40.19 89 GLY A CA 1
ATOM 671 C C . GLY A 1 89 ? 14.705 0.723 174.876 1.00 39.73 89 GLY A C 1
ATOM 672 O O . GLY A 1 89 ? 15.313 1.367 174.021 1.00 39.54 89 GLY A O 1
ATOM 673 N N . TYR A 1 90 ? 15.269 -0.302 175.572 1.00 39.86 90 TYR A N 1
ATOM 674 C CA . TYR A 1 90 ? 16.653 -0.741 175.328 1.00 40.32 90 TYR A CA 1
ATOM 675 C C . TYR A 1 90 ? 16.801 -1.334 173.948 1.00 40.34 90 TYR A C 1
ATOM 676 O O . TYR A 1 90 ? 17.772 -1.019 173.267 1.00 41.39 90 TYR A O 1
ATOM 685 N N . ALA A 1 91 ? 15.857 -2.189 173.537 1.00 39.65 91 ALA A N 1
ATOM 686 C CA . ALA A 1 91 ? 15.875 -2.874 172.251 1.00 39.50 91 ALA A CA 1
ATOM 687 C C . ALA A 1 91 ? 15.704 -1.885 171.108 1.00 40.01 91 ALA A C 1
ATOM 688 O O . ALA A 1 91 ? 16.401 -1.983 170.107 1.00 40.41 91 ALA A O 1
ATOM 690 N N . ILE A 1 92 ? 14.803 -0.906 171.268 1.00 39.86 92 ILE A N 1
ATOM 691 C CA . ILE A 1 92 ? 14.563 0.110 170.242 1.00 40.22 92 ILE A CA 1
ATOM 692 C C . ILE A 1 92 ? 15.713 1.127 170.165 1.00 40.00 92 ILE A C 1
ATOM 693 O O . ILE A 1 92 ? 16.004 1.633 169.084 1.00 40.70 92 ILE A O 1
ATOM 698 N N . LEU A 1 93 ? 16.442 1.333 171.261 1.00 39.77 93 LEU A N 1
ATOM 699 C CA . LEU A 1 93 ? 17.642 2.167 171.273 1.00 39.56 93 LEU A CA 1
ATOM 700 C C . LEU A 1 93 ? 18.723 1.445 170.463 1.00 39.00 93 LEU A C 1
ATOM 701 O O . LEU A 1 93 ? 19.381 2.069 169.637 1.00 39.17 93 LEU A O 1
ATOM 706 N N . TRP A 1 94 ? 18.877 0.115 170.661 1.00 38.76 94 TRP A N 1
ATOM 707 C CA . TRP A 1 94 ? 19.843 -0.681 169.910 1.00 39.19 94 TRP A CA 1
ATOM 708 C C . TRP A 1 94 ? 19.465 -0.670 168.430 1.00 40.81 94 TRP A C 1
ATOM 709 O O . TRP A 1 94 ? 20.335 -0.499 167.574 1.00 41.62 94 TRP A O 1
ATOM 720 N N . LEU A 1 95 ? 18.166 -0.832 168.125 1.00 41.16 95 LEU A N 1
ATOM 721 C CA . LEU A 1 95 ? 17.670 -0.834 166.766 1.00 42.32 95 LEU A CA 1
ATOM 722 C C . LEU A 1 95 ? 17.972 0.498 166.069 1.00 43.86 95 LEU A C 1
ATOM 723 O O . LEU A 1 95 ? 18.395 0.492 164.912 1.00 44.84 95 LEU A O 1
ATOM 728 N N . SER A 1 96 ? 17.823 1.631 166.788 1.00 43.94 96 SER A N 1
ATOM 729 C CA . SER A 1 96 ? 18.132 2.967 166.259 1.00 44.92 96 SER A CA 1
ATOM 730 C C . SER A 1 96 ? 19.603 3.076 165.924 1.00 46.71 96 SER A C 1
ATOM 731 O O . SER A 1 96 ? 19.956 3.622 164.886 1.00 48.30 96 SER A O 1
ATOM 734 N N . TYR A 1 97 ? 20.465 2.547 166.795 1.00 46.93 97 TYR A N 1
ATOM 735 C CA . TYR A 1 97 ? 21.901 2.521 166.584 1.00 48.27 97 TYR A CA 1
ATOM 736 C C . TYR A 1 97 ? 22.223 1.724 165.297 1.00 49.85 97 TYR A C 1
ATOM 737 O O . TYR A 1 97 ? 22.991 2.203 164.475 1.00 50.60 97 TYR A O 1
ATOM 746 N N . ILE A 1 98 ? 21.644 0.524 165.130 1.00 50.25 98 ILE A N 1
ATOM 747 C CA . ILE A 1 98 ? 21.874 -0.324 163.956 1.00 51.78 98 ILE A CA 1
ATOM 748 C C . ILE A 1 98 ? 21.433 0.372 162.671 1.00 53.43 98 ILE A C 1
ATOM 749 O O . ILE A 1 98 ? 22.197 0.422 161.707 1.00 54.91 98 ILE A O 1
ATOM 754 N N . LEU A 1 99 ? 20.226 0.929 162.662 1.00 53.33 99 LEU A N 1
ATOM 755 C CA . LEU A 1 99 ? 19.724 1.623 161.491 1.00 54.74 99 LEU A CA 1
ATOM 756 C C . LEU A 1 99 ? 20.570 2.855 161.173 1.00 56.23 99 LEU A C 1
ATOM 757 O O . LEU A 1 99 ? 20.839 3.111 160.008 1.00 57.96 99 LEU A O 1
ATOM 762 N N . ASN A 1 100 ? 21.065 3.556 162.192 1.00 55.77 100 ASN A N 1
ATOM 763 C CA . ASN A 1 100 ? 21.952 4.695 161.984 1.00 56.89 100 ASN A CA 1
ATOM 764 C C . ASN A 1 100 ? 23.277 4.225 161.339 1.00 58.19 100 ASN A C 1
ATOM 765 O O . ASN A 1 100 ? 23.793 4.914 160.458 1.00 59.10 100 ASN A O 1
ATOM 770 N N . GLN A 1 101 ? 23.781 3.036 161.717 1.00 58.34 101 GLN A N 1
ATOM 771 C CA . GLN A 1 101 ? 25.006 2.485 161.140 1.00 61.09 101 GLN A CA 1
ATOM 772 C C . GLN A 1 101 ? 24.813 2.082 159.681 1.00 63.03 101 GLN A C 1
ATOM 773 O O . GLN A 1 101 ? 25.663 2.384 158.848 1.00 64.36 101 GLN A O 1
ATOM 779 N N . MET A 1 102 ? 23.705 1.392 159.376 1.00 63.13 102 MET A N 1
ATOM 780 C CA . MET A 1 102 ? 23.377 0.929 158.031 1.00 64.82 102 MET A CA 1
ATOM 781 C C . MET A 1 102 ? 23.314 2.092 157.075 1.00 66.03 102 MET A C 1
ATOM 782 O O . MET A 1 102 ? 22.756 3.134 157.422 1.00 65.83 102 MET A O 1
ATOM 787 N N . PRO A 1 103 ? 23.932 1.968 155.896 1.00 67.29 103 PRO A N 1
ATOM 788 C CA . PRO A 1 103 ? 23.764 3.028 154.893 1.00 68.60 103 PRO A CA 1
ATOM 789 C C . PRO A 1 103 ? 22.344 2.891 154.319 1.00 69.01 103 PRO A C 1
ATOM 790 O O . PRO A 1 103 ? 21.796 1.776 154.268 1.00 69.74 103 PRO A O 1
ATOM 794 N N . ASN A 1 104 ? 21.705 4.006 153.964 1.00 68.62 104 ASN A N 1
ATOM 795 C CA . ASN A 1 104 ? 20.340 3.950 153.406 1.00 68.54 104 ASN A CA 1
ATOM 796 C C . ASN A 1 104 ? 19.242 3.527 154.413 1.00 66.38 104 ASN A C 1
ATOM 797 O O . ASN A 1 104 ? 18.155 3.100 154.030 1.00 66.77 104 ASN A O 1
ATOM 802 N N . GLU A 1 105 ? 19.534 3.651 155.694 1.00 64.05 105 GLU A N 1
ATOM 803 C CA . GLU A 1 105 ? 18.589 3.432 156.785 1.00 61.78 105 GLU A CA 1
ATOM 804 C C . GLU A 1 105 ? 18.940 4.498 157.834 1.00 60.12 105 GLU A C 1
ATOM 805 O O . GLU A 1 105 ? 19.981 5.147 157.736 1.00 61.05 105 GLU A O 1
ATOM 811 N N . GLY A 1 106 ? 18.113 4.645 158.851 1.00 57.83 106 GLY A N 1
ATOM 812 C CA . GLY A 1 106 ? 18.379 5.577 159.942 1.00 56.70 106 GLY A CA 1
ATOM 813 C C . GLY A 1 106 ? 17.208 5.695 160.883 1.00 54.97 106 GLY A C 1
ATOM 814 O O . GLY A 1 106 ? 16.206 4.983 160.721 1.00 54.55 106 GLY A O 1
ATOM 815 N N . ILE A 1 107 ? 17.282 6.644 161.830 1.00 54.00 107 ILE A N 1
ATOM 816 C CA . ILE A 1 107 ? 16.161 6.848 162.750 1.00 53.42 107 ILE A CA 1
ATOM 817 C C . ILE A 1 107 ? 14.902 7.280 161.967 1.00 53.58 107 ILE A C 1
ATOM 818 O O . ILE A 1 107 ? 13.814 6.794 162.275 1.00 53.10 107 ILE A O 1
ATOM 823 N N . HIS A 1 108 ? 15.093 8.018 160.846 1.00 54.29 108 HIS A N 1
ATOM 824 C CA . HIS A 1 108 ? 14.036 8.441 159.929 1.00 55.83 108 HIS A CA 1
ATOM 825 C C . HIS A 1 108 ? 13.324 7.266 159.233 1.00 55.76 108 HIS A C 1
ATOM 826 O O . HIS A 1 108 ? 12.205 7.446 158.778 1.00 57.30 108 HIS A O 1
ATOM 833 N N . THR A 1 109 ? 13.948 6.077 159.160 1.00 53.86 109 THR A N 1
ATOM 834 C CA . THR A 1 109 ? 13.328 4.882 158.595 1.00 53.74 109 THR A CA 1
ATOM 835 C C . THR A 1 109 ? 12.944 3.847 159.664 1.00 52.09 109 THR A C 1
ATOM 836 O O . THR A 1 109 ? 12.527 2.769 159.298 1.00 51.62 109 THR A O 1
ATOM 840 N N . LEU A 1 110 ? 13.152 4.135 160.965 1.00 51.05 110 LEU A N 1
ATOM 841 C CA . LEU A 1 110 ? 12.850 3.224 162.059 1.00 50.46 110 LEU A CA 1
ATOM 842 C C . LEU A 1 110 ? 11.386 2.759 162.092 1.00 51.07 110 LEU A C 1
ATOM 843 O O . LEU A 1 110 ? 11.148 1.552 162.177 1.00 50.60 110 LEU A O 1
ATOM 848 N N . LYS A 1 111 ? 10.405 3.699 162.034 1.00 52.04 111 LYS A N 1
ATOM 849 C CA . LYS A 1 111 ? 8.986 3.327 162.065 1.00 53.42 111 LYS A CA 1
ATOM 850 C C . LYS A 1 111 ? 8.641 2.384 160.902 1.00 53.92 111 LYS A C 1
ATOM 851 O O . LYS A 1 111 ? 8.028 1.343 161.112 1.00 54.10 111 LYS A O 1
ATOM 857 N N . ASN A 1 112 ? 9.128 2.716 159.708 1.00 54.20 112 ASN A N 1
ATOM 858 C CA . ASN A 1 112 ? 8.945 1.922 158.504 1.00 55.53 112 ASN A CA 1
ATOM 859 C C . ASN A 1 112 ? 9.608 0.533 158.628 1.00 54.24 112 ASN A C 1
ATOM 860 O O . ASN A 1 112 ? 8.976 -0.466 158.305 1.00 54.39 112 ASN A O 1
ATOM 865 N N . PHE A 1 113 ? 10.855 0.470 159.107 1.00 53.07 113 PHE A N 1
ATOM 866 C CA . PHE A 1 113 ? 11.562 -0.788 159.333 1.00 52.59 113 PHE A CA 1
ATOM 867 C C . PHE A 1 113 ? 10.799 -1.674 160.336 1.00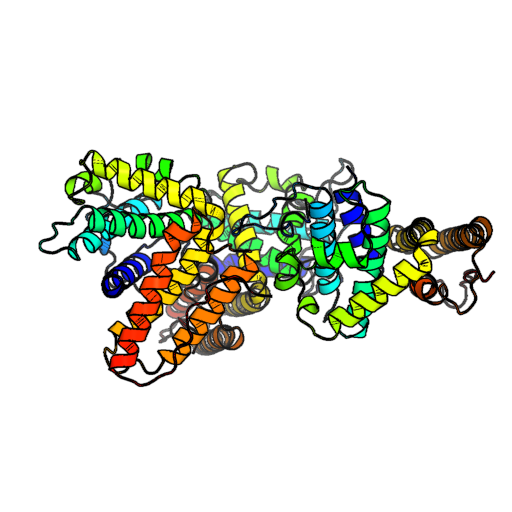 52.11 113 PHE A C 1
ATOM 868 O O . PHE A 1 113 ? 10.711 -2.870 160.122 1.00 52.09 113 PHE A O 1
ATOM 876 N N . TYR A 1 114 ? 10.277 -1.108 161.431 1.00 51.45 114 TYR A N 1
ATOM 877 C CA . TYR A 1 114 ? 9.548 -1.890 162.432 1.00 51.44 114 TYR A CA 1
ATOM 878 C C . TYR A 1 114 ? 8.313 -2.553 161.826 1.00 53.37 114 TYR A C 1
ATOM 879 O O . TYR A 1 114 ? 8.114 -3.753 162.000 1.00 53.34 114 TYR A O 1
ATOM 888 N N . THR A 1 115 ? 7.485 -1.778 161.115 1.00 54.79 115 THR A N 1
ATOM 889 C CA . THR A 1 115 ? 6.266 -2.298 160.506 1.00 56.53 115 THR A CA 1
ATOM 890 C C . THR A 1 115 ? 6.563 -3.286 159.370 1.00 57.83 115 THR A C 1
ATOM 891 O O . THR A 1 115 ? 5.908 -4.322 159.274 1.00 58.35 115 THR A O 1
ATOM 895 N N . ASN A 1 116 ? 7.536 -2.972 158.512 1.00 58.48 116 ASN A N 1
ATOM 896 C CA . ASN A 1 116 ? 7.826 -3.814 157.355 1.00 60.19 116 ASN A CA 1
ATOM 897 C C . ASN A 1 116 ? 8.796 -4.969 157.577 1.00 59.70 116 ASN A C 1
ATOM 898 O O . ASN A 1 116 ? 8.870 -5.828 156.704 1.00 61.31 116 ASN A O 1
ATOM 903 N N . HIS A 1 117 ? 9.566 -4.989 158.671 1.00 57.72 117 HIS A N 1
ATOM 904 C CA . HIS A 1 117 ? 10.536 -6.060 158.895 1.00 56.77 117 HIS A CA 1
ATOM 905 C C . HIS A 1 117 ? 10.434 -6.739 160.235 1.00 55.09 117 HIS A C 1
ATOM 906 O O . HIS A 1 117 ? 10.883 -7.879 160.347 1.00 55.22 117 HIS A O 1
ATOM 913 N N . ILE A 1 118 ? 9.863 -6.081 161.249 1.00 53.63 118 ILE A N 1
ATOM 914 C CA . ILE A 1 118 ? 9.755 -6.708 162.574 1.00 53.42 118 ILE A CA 1
ATOM 915 C C . ILE A 1 118 ? 8.371 -7.274 162.778 1.00 54.53 118 ILE A C 1
ATOM 916 O O . ILE A 1 118 ? 8.233 -8.458 163.063 1.00 55.15 118 ILE A O 1
ATOM 921 N N . GLU A 1 119 ? 7.342 -6.450 162.578 1.00 55.22 119 GLU A N 1
ATOM 922 C CA . GLU A 1 119 ? 5.963 -6.926 162.677 1.00 56.73 119 GLU A CA 1
ATOM 923 C C . GLU A 1 119 ? 5.642 -7.976 161.578 1.00 57.61 119 GLU A C 1
ATOM 924 O O . GLU A 1 119 ? 4.777 -8.813 161.763 1.00 58.74 119 GLU A O 1
ATOM 930 N N . THR A 1 120 ? 6.443 -7.985 160.506 1.00 57.03 120 THR A N 1
ATOM 931 C CA . THR A 1 120 ? 6.381 -8.839 159.342 1.00 57.95 120 THR A CA 1
ATOM 932 C C . THR A 1 120 ? 7.026 -10.228 159.623 1.00 58.10 120 THR A C 1
ATOM 933 O O . THR A 1 120 ? 6.681 -11.207 158.962 1.00 59.23 120 THR A O 1
ATOM 937 N N . ASN A 1 121 ? 7.932 -10.313 160.606 1.00 56.58 121 ASN A N 1
ATOM 938 C CA . ASN A 1 121 ? 8.554 -11.562 161.008 1.00 56.19 121 ASN A CA 1
ATOM 939 C C . ASN A 1 121 ? 7.530 -12.360 161.826 1.00 57.76 121 ASN A C 1
ATOM 940 O O . ASN A 1 121 ? 7.003 -11.874 162.830 1.00 57.11 121 ASN A O 1
ATOM 945 N N . THR A 1 122 ? 7.262 -13.598 161.407 1.00 59.45 122 THR A N 1
ATOM 946 C CA . THR A 1 122 ? 6.276 -14.448 162.091 1.00 60.95 122 THR A CA 1
ATOM 947 C C . THR A 1 122 ? 6.658 -14.801 163.549 1.00 60.45 122 THR A C 1
ATOM 948 O O . THR A 1 122 ? 5.794 -15.060 164.388 1.00 61.22 122 THR A O 1
ATOM 952 N N . ASN A 1 123 ? 7.945 -14.718 163.859 1.00 59.04 123 ASN A N 1
ATOM 953 C CA . ASN A 1 123 ? 8.513 -14.999 165.169 1.00 58.44 123 ASN A CA 1
ATOM 954 C C . ASN A 1 123 ? 8.302 -13.913 166.207 1.00 57.79 123 ASN A C 1
ATOM 955 O O . ASN A 1 123 ? 8.484 -14.155 167.400 1.00 57.77 123 ASN A O 1
ATOM 960 N N . TYR A 1 124 ? 7.929 -12.706 165.757 1.00 57.17 124 TYR A N 1
ATOM 961 C CA . TYR A 1 124 ? 7.675 -11.588 166.631 1.00 57.18 124 TYR A CA 1
ATOM 962 C C . TYR A 1 124 ? 6.363 -11.823 167.408 1.00 58.92 124 TYR A C 1
ATOM 963 O O . TYR A 1 124 ? 6.350 -11.708 168.631 1.00 58.91 124 TYR A O 1
ATOM 972 N N . ALA A 1 125 ? 5.280 -12.193 166.711 1.00 60.49 125 ALA A N 1
ATOM 973 C CA . ALA A 1 125 ? 4.004 -12.460 167.380 1.00 62.89 125 ALA A CA 1
ATOM 974 C C . ALA A 1 125 ? 4.021 -13.756 168.244 1.00 64.23 125 ALA A C 1
ATOM 975 O O . ALA A 1 125 ? 3.398 -13.782 169.313 1.00 64.97 125 ALA A O 1
ATOM 977 N N . SER A 1 126 ? 4.766 -14.793 167.815 1.00 64.48 126 SER A N 1
ATOM 978 C CA . SER A 1 126 ? 4.774 -16.054 168.557 1.00 66.16 126 SER A CA 1
ATOM 979 C C . SER A 1 126 ? 5.788 -16.150 169.708 1.00 66.03 126 SER A C 1
ATOM 980 O O . SER A 1 126 ? 5.543 -16.907 170.650 1.00 66.79 126 SER A O 1
ATOM 983 N N . HIS A 1 127 ? 6.910 -15.424 169.650 1.00 65.33 127 HIS A N 1
ATOM 984 C CA . HIS A 1 127 ? 7.928 -15.529 170.694 1.00 65.90 127 HIS A CA 1
ATOM 985 C C . HIS A 1 127 ? 7.982 -14.316 171.616 1.00 67.46 127 HIS A C 1
ATOM 986 O O . HIS A 1 127 ? 8.287 -14.480 172.807 1.00 67.60 127 HIS A O 1
ATOM 993 N N . VAL A 1 128 ? 7.629 -13.129 171.111 1.00 68.48 128 VAL A N 1
ATOM 994 C CA . VAL A 1 128 ? 7.565 -11.957 171.984 1.00 70.69 128 VAL A CA 1
ATOM 995 C C . VAL A 1 128 ? 6.163 -11.936 172.585 1.00 74.41 128 VAL A C 1
ATOM 996 O O . VAL A 1 128 ? 5.198 -11.688 171.865 1.00 74.88 128 VAL A O 1
ATOM 1000 N N . SER A 1 129 ? 6.048 -12.285 173.876 1.00 76.86 129 SER A N 1
ATOM 1001 C CA . SER A 1 129 ? 4.773 -12.422 174.575 1.00 80.40 129 SER A CA 1
ATOM 1002 C C . SER A 1 129 ? 3.778 -11.276 174.364 1.00 82.57 129 SER A C 1
ATOM 1003 O O . SER A 1 129 ? 2.584 -11.509 174.112 1.00 83.76 129 SER A O 1
ATOM 1006 N N . SER A 1 130 ? 4.268 -10.044 174.444 1.00 82.58 130 SER A N 1
ATOM 1007 C CA . SER A 1 130 ? 3.402 -8.881 174.383 1.00 83.40 130 SER A CA 1
ATOM 1008 C C . SER A 1 130 ? 3.132 -8.341 172.958 1.00 83.87 130 SER A C 1
ATOM 1009 O O . SER A 1 130 ? 2.296 -7.460 172.814 1.00 84.38 130 SER A O 1
ATOM 1012 N N . ALA A 1 131 ? 3.771 -8.893 171.920 1.00 83.37 131 ALA A N 1
ATOM 1013 C CA . ALA A 1 131 ? 3.638 -8.421 170.535 1.00 83.94 131 ALA A CA 1
ATOM 1014 C C . ALA A 1 131 ? 2.228 -8.061 170.046 1.00 85.13 131 ALA A C 1
ATOM 1015 O O . ALA A 1 131 ? 2.067 -7.069 169.331 1.00 85.66 131 ALA A O 1
ATOM 1017 N N . SER A 1 132 ? 1.225 -8.866 170.388 1.00 85.50 132 SER A N 1
ATOM 1018 C CA . SER A 1 132 ? -0.140 -8.637 169.928 1.00 86.34 132 SER A CA 1
ATOM 1019 C C . SER A 1 132 ? -0.944 -7.650 170.800 1.00 85.68 132 SER A C 1
ATOM 1020 O O . SER A 1 132 ? -1.971 -7.143 170.342 1.00 86.60 132 SER A O 1
ATOM 1023 N N . ASP A 1 133 ? -0.480 -7.372 172.039 1.00 83.85 133 ASP A N 1
ATOM 1024 C CA . ASP A 1 133 ? -1.156 -6.449 172.963 1.00 82.97 133 ASP A CA 1
ATOM 1025 C C . ASP A 1 133 ? -1.218 -5.035 172.383 1.00 80.58 133 ASP A C 1
ATOM 1026 O O . ASP A 1 133 ? -0.209 -4.556 171.859 1.00 79.50 133 ASP A O 1
ATOM 1031 N N . SER A 1 134 ? -2.386 -4.352 172.472 1.00 79.30 134 SER A N 1
ATOM 1032 C CA . SER A 1 134 ? -2.450 -2.955 172.014 1.00 77.31 134 SER A CA 1
ATOM 1033 C C . SER A 1 134 ? -1.663 -2.052 172.980 1.00 73.90 134 SER A C 1
ATOM 1034 O O . SER A 1 134 ? -1.089 -1.041 172.546 1.00 73.95 134 SER A O 1
ATOM 1037 N N . ASN A 1 135 ? -1.591 -2.432 174.283 1.00 70.73 135 ASN A N 1
ATOM 1038 C CA . ASN A 1 135 ? -0.793 -1.678 175.254 1.00 67.75 135 ASN A CA 1
ATOM 1039 C C . ASN A 1 135 ? 0.701 -1.721 174.876 1.00 62.84 135 ASN A C 1
ATOM 1040 O O . ASN A 1 135 ? 1.406 -0.733 175.048 1.00 62.16 135 ASN A O 1
ATOM 1045 N N . TYR A 1 136 ? 1.164 -2.858 174.335 1.00 59.26 136 TYR A N 1
ATOM 1046 C CA . TYR A 1 136 ? 2.548 -3.030 173.941 1.00 55.60 136 TYR A CA 1
ATOM 1047 C C . TYR A 1 136 ? 2.877 -2.235 172.697 1.00 53.32 136 TYR A C 1
ATOM 1048 O O . TYR A 1 136 ? 3.945 -1.634 172.611 1.00 51.91 136 TYR A O 1
ATOM 1057 N N . LYS A 1 137 ? 1.947 -2.218 171.735 1.00 52.92 137 LYS A N 1
ATOM 1058 C CA . LYS A 1 137 ? 2.126 -1.448 170.511 1.00 52.50 137 LYS A CA 1
ATOM 1059 C C . LYS A 1 137 ? 2.277 0.066 170.847 1.00 51.74 137 LYS A C 1
ATOM 1060 O O . LYS A 1 137 ? 3.128 0.721 170.268 1.00 51.99 137 LYS A O 1
ATOM 1066 N N . GLY A 1 138 ? 1.551 0.539 171.853 1.00 50.53 138 GLY A N 1
ATOM 1067 C CA . GLY A 1 138 ? 1.636 1.915 172.315 1.00 50.64 138 GLY A CA 1
ATOM 1068 C C . GLY A 1 138 ? 2.999 2.215 172.896 1.00 50.01 138 GLY A C 1
ATOM 1069 O O . GLY A 1 138 ? 3.543 3.288 172.652 1.00 50.02 138 GLY A O 1
ATOM 1070 N N . ILE A 1 139 ? 3.561 1.269 173.663 1.00 49.23 139 ILE A N 1
ATOM 1071 C CA . ILE A 1 139 ? 4.900 1.374 174.239 1.00 48.58 139 ILE A CA 1
ATOM 1072 C C . ILE A 1 139 ? 5.926 1.464 173.100 1.00 47.66 139 ILE A C 1
ATOM 1073 O O . ILE A 1 139 ? 6.763 2.355 173.110 1.00 47.25 139 ILE A O 1
ATOM 1078 N N . VAL A 1 140 ? 5.856 0.540 172.125 1.00 47.15 140 VAL A N 1
ATOM 1079 C CA . VAL A 1 140 ? 6.764 0.518 170.985 1.00 46.60 140 VAL A CA 1
ATOM 1080 C C . VAL A 1 140 ? 6.690 1.824 170.191 1.00 46.99 140 VAL A C 1
ATOM 1081 O O . VAL A 1 140 ? 7.739 2.408 169.866 1.00 47.22 140 VAL A O 1
ATOM 1085 N N . ASP A 1 141 ? 5.464 2.286 169.903 1.00 46.95 141 ASP A N 1
ATOM 1086 C CA . ASP A 1 141 ? 5.261 3.532 169.174 1.00 48.46 141 ASP A CA 1
ATOM 1087 C C . ASP A 1 141 ? 5.851 4.740 169.905 1.00 46.81 141 ASP A C 1
ATOM 1088 O O . ASP A 1 141 ? 6.409 5.620 169.251 1.00 46.95 141 ASP A O 1
ATOM 1093 N N . LYS A 1 142 ? 5.710 4.785 171.250 1.00 44.93 142 LYS A N 1
ATOM 1094 C CA . LYS A 1 142 ? 6.240 5.874 172.041 1.00 43.87 142 LYS A CA 1
ATOM 1095 C C . LYS A 1 142 ? 7.752 5.847 171.986 1.00 42.58 142 LYS A C 1
ATOM 1096 O O . LYS A 1 142 ? 8.348 6.893 171.830 1.00 42.33 142 LYS A O 1
ATOM 1102 N N . LYS A 1 143 ? 8.372 4.657 172.085 1.00 42.10 143 LYS A N 1
ATOM 1103 C CA . LYS A 1 143 ? 9.821 4.526 172.032 1.00 42.21 143 LYS A CA 1
ATOM 1104 C C . LYS A 1 143 ? 10.353 4.940 170.667 1.00 42.68 143 LYS A C 1
ATOM 1105 O O . LYS A 1 143 ? 11.353 5.646 170.612 1.00 42.29 143 LYS A O 1
ATOM 1111 N N . ILE A 1 144 ? 9.647 4.576 169.571 1.00 43.38 144 ILE A N 1
ATOM 1112 C CA . ILE A 1 144 ? 10.044 4.976 168.211 1.00 44.05 144 ILE A CA 1
ATOM 1113 C C . ILE A 1 144 ? 9.951 6.506 168.060 1.00 44.92 144 ILE A C 1
ATOM 1114 O O . ILE A 1 144 ? 10.870 7.141 167.535 1.00 45.51 144 ILE A O 1
ATOM 1119 N N . ASP A 1 145 ? 8.884 7.091 168.585 1.00 45.25 145 ASP A N 1
ATOM 1120 C CA . ASP A 1 145 ? 8.684 8.533 168.539 1.00 46.39 145 ASP A CA 1
ATOM 1121 C C . ASP A 1 145 ? 9.753 9.264 169.358 1.00 44.97 145 ASP A C 1
ATOM 1122 O O . ASP A 1 145 ? 10.251 10.300 168.927 1.00 45.38 145 ASP A O 1
ATOM 1127 N N . LEU A 1 146 ? 10.156 8.688 170.499 1.00 43.04 146 LEU A N 1
ATOM 1128 C CA . LEU A 1 146 ? 11.213 9.222 171.325 1.00 41.91 146 LEU A CA 1
ATOM 1129 C C . LEU A 1 146 ? 12.544 9.189 170.584 1.00 40.62 146 LEU A C 1
ATOM 1130 O O . LEU A 1 146 ? 13.294 10.143 170.701 1.00 40.32 146 LEU A O 1
ATOM 1135 N N . MET A 1 147 ? 12.831 8.131 169.821 1.00 39.93 147 MET A N 1
ATOM 1136 C CA . MET A 1 147 ? 14.073 8.068 169.044 1.00 40.45 147 MET A CA 1
ATOM 1137 C C . MET A 1 147 ? 14.109 9.149 167.984 1.00 43.15 147 MET A C 1
ATOM 1138 O O . MET A 1 147 ? 15.160 9.750 167.776 1.00 43.12 147 MET A O 1
ATOM 1143 N N . ASN A 1 148 ? 12.950 9.437 167.351 1.00 45.56 148 ASN A N 1
ATOM 1144 C CA . ASN A 1 148 ? 12.815 10.482 166.348 1.00 49.25 148 ASN A CA 1
ATOM 1145 C C . ASN A 1 148 ? 12.899 11.866 166.951 1.00 50.26 148 ASN A C 1
ATOM 1146 O O . ASN A 1 148 ? 13.505 12.738 166.355 1.00 50.92 148 ASN A O 1
ATOM 1151 N N . MET A 1 149 ? 12.320 12.069 168.136 1.00 50.55 149 MET A N 1
ATOM 1152 C CA . MET A 1 149 ? 12.375 13.364 168.828 1.00 51.84 149 MET A CA 1
ATOM 1153 C C . MET A 1 149 ? 13.808 13.733 169.244 1.00 51.74 149 MET A C 1
ATOM 1154 O O . MET A 1 149 ? 14.144 14.910 169.338 1.00 52.60 149 MET A O 1
ATOM 1159 N N . ASN A 1 150 ? 14.648 12.729 169.494 1.00 50.39 150 ASN A N 1
ATOM 1160 C CA . ASN A 1 150 ? 16.029 12.902 169.919 1.00 49.64 150 ASN A CA 1
ATOM 1161 C C . ASN A 1 150 ? 17.010 12.455 168.816 1.00 49.93 150 ASN A C 1
ATOM 1162 O O . ASN A 1 150 ? 18.164 12.223 169.144 1.00 49.09 150 ASN A O 1
ATOM 1167 N N . LYS A 1 151 ? 16.564 12.282 167.537 1.00 50.89 151 LYS A N 1
ATOM 1168 C CA . LYS A 1 151 ? 17.380 11.701 166.461 1.00 51.67 151 LYS A CA 1
ATOM 1169 C C . LYS A 1 151 ? 18.774 12.314 166.334 1.00 52.78 151 LYS A C 1
ATOM 1170 O O . LYS A 1 151 ? 19.730 11.560 166.146 1.00 52.51 151 LYS A O 1
ATOM 1176 N N . ALA A 1 152 ? 18.907 13.642 166.507 1.00 53.51 152 ALA A N 1
ATOM 1177 C CA . ALA A 1 152 ? 20.211 14.295 166.446 1.00 54.49 152 ALA A CA 1
ATOM 1178 C C . ALA A 1 152 ? 21.210 13.837 167.531 1.00 53.82 152 ALA A C 1
ATOM 1179 O O . ALA A 1 152 ? 22.399 13.789 167.242 1.00 54.22 152 ALA A O 1
ATOM 1181 N N . ILE A 1 153 ? 20.745 13.457 168.742 1.00 52.41 153 ILE A N 1
ATOM 1182 C CA . ILE A 1 153 ? 21.649 13.020 169.794 1.00 51.67 153 ILE A CA 1
ATOM 1183 C C . ILE A 1 153 ? 21.685 11.508 170.002 1.00 50.51 153 ILE A C 1
ATOM 1184 O O . ILE A 1 153 ? 22.593 11.041 170.681 1.00 50.44 153 ILE A O 1
ATOM 1189 N N . ILE A 1 154 ? 20.714 10.745 169.486 1.00 49.17 154 ILE A N 1
ATOM 1190 C CA . ILE A 1 154 ? 20.668 9.294 169.743 1.00 47.66 154 ILE A CA 1
ATOM 1191 C C . ILE A 1 154 ? 22.018 8.556 169.445 1.00 48.17 154 ILE A C 1
ATOM 1192 O O . ILE A 1 154 ? 22.461 7.829 170.339 1.00 48.03 154 ILE A O 1
ATOM 1197 N N . PRO A 1 155 ? 22.714 8.725 168.292 1.00 49.27 155 PRO A N 1
ATOM 1198 C CA . PRO A 1 155 ? 24.005 8.017 168.102 1.00 49.32 155 PRO A CA 1
ATOM 1199 C C . PRO A 1 155 ? 25.067 8.323 169.170 1.00 48.76 155 PRO A C 1
ATOM 1200 O O . PRO A 1 155 ? 25.712 7.410 169.649 1.00 48.82 155 PRO A O 1
ATOM 1204 N N . LYS A 1 156 ? 25.213 9.584 169.576 1.00 48.90 156 LYS A N 1
ATOM 1205 C CA . LYS A 1 156 ? 26.164 9.976 170.623 1.00 48.79 156 LYS A CA 1
ATOM 1206 C C . LYS A 1 156 ? 25.692 9.522 172.011 1.00 47.23 156 LYS A C 1
ATOM 1207 O O . LYS A 1 156 ? 26.508 9.135 172.841 1.00 47.94 156 LYS A O 1
ATOM 1213 N N . PHE A 1 157 ? 24.381 9.518 172.250 1.00 44.66 157 PHE A N 1
ATOM 1214 C CA . PHE A 1 157 ? 23.817 9.051 173.514 1.00 42.29 157 PHE A CA 1
ATOM 1215 C C . PHE A 1 157 ? 24.109 7.552 173.676 1.00 41.65 157 PHE A C 1
ATOM 1216 O O . PHE A 1 157 ? 24.439 7.089 174.776 1.00 41.72 157 PHE A O 1
ATOM 1224 N N . TYR A 1 158 ? 24.005 6.798 172.576 1.00 41.34 158 TYR A N 1
ATOM 1225 C CA . TYR A 1 158 ? 24.294 5.363 172.545 1.00 41.16 158 TYR A CA 1
ATOM 1226 C C . TYR A 1 158 ? 25.757 5.082 172.890 1.00 42.74 158 TYR A C 1
ATOM 1227 O O . TYR A 1 158 ? 26.038 4.111 173.569 1.00 42.57 158 TYR A O 1
ATOM 1236 N N . ASP A 1 159 ? 26.690 5.932 172.445 1.00 45.09 159 ASP A N 1
ATOM 1237 C CA . ASP A 1 159 ? 28.106 5.803 172.809 1.00 47.02 159 ASP A CA 1
ATOM 1238 C C . ASP A 1 159 ? 28.301 5.942 174.334 1.00 45.97 159 ASP A C 1
ATOM 1239 O O . ASP A 1 159 ? 29.100 5.215 174.913 1.00 46.64 159 ASP A O 1
ATOM 1244 N N . ILE A 1 160 ? 27.547 6.840 174.984 1.00 44.31 160 ILE A N 1
ATOM 1245 C CA . ILE A 1 160 ? 27.581 6.981 176.440 1.00 43.47 160 ILE A CA 1
ATOM 1246 C C . ILE A 1 160 ? 27.041 5.687 177.093 1.00 42.97 160 ILE A C 1
ATOM 1247 O O . ILE A 1 160 ? 27.631 5.182 178.043 1.00 42.85 160 ILE A O 1
ATOM 1252 N N . PHE A 1 161 ? 25.939 5.147 176.559 1.00 42.08 161 PHE A N 1
ATOM 1253 C CA . PHE A 1 161 ? 25.351 3.905 177.043 1.00 42.69 161 PHE A CA 1
ATOM 1254 C C . PHE A 1 161 ? 26.354 2.742 176.927 1.00 43.56 161 PHE A C 1
ATOM 1255 O O . PHE A 1 161 ? 26.444 1.890 177.813 1.00 42.63 161 PHE A O 1
ATOM 1263 N N . LYS A 1 162 ? 27.105 2.720 175.821 1.00 44.75 162 LYS A N 1
ATOM 1264 C CA . LYS A 1 162 ? 28.137 1.724 175.557 1.00 46.64 162 LYS A CA 1
ATOM 1265 C C . LYS A 1 162 ? 29.250 1.818 176.607 1.00 46.66 162 LYS A C 1
ATOM 1266 O O . LYS A 1 162 ? 29.699 0.790 177.095 1.00 47.48 162 LYS A O 1
ATOM 1272 N N . SER A 1 163 ? 29.668 3.041 176.974 1.00 45.80 163 SER A N 1
ATOM 1273 C CA . SER A 1 163 ? 30.675 3.273 178.013 1.00 46.17 163 SER A CA 1
ATOM 1274 C C . SER A 1 163 ? 30.181 2.772 179.368 1.00 46.18 163 SER A C 1
ATOM 1275 O O . SER A 1 163 ? 30.967 2.225 180.144 1.00 46.73 163 SER A O 1
ATOM 1278 N N . LEU A 1 164 ? 28.877 2.937 179.646 1.00 45.19 164 LEU A N 1
ATOM 1279 C CA . LEU A 1 164 ? 28.283 2.428 180.870 1.00 45.37 164 LEU A CA 1
ATOM 1280 C C . LEU A 1 164 ? 28.311 0.889 180.839 1.00 46.73 164 LEU A C 1
ATOM 1281 O O . LEU A 1 164 ? 28.681 0.268 181.838 1.00 47.95 164 LEU A O 1
ATOM 1286 N N . CYS A 1 165 ? 27.975 0.278 179.684 1.00 46.40 165 CYS A N 1
ATOM 1287 C CA . CYS A 1 165 ? 28.003 -1.176 179.493 1.00 46.99 165 CYS A CA 1
ATOM 1288 C C . CYS A 1 165 ? 29.407 -1.754 179.672 1.00 48.19 165 CYS A C 1
ATOM 1289 O O . CYS A 1 165 ? 29.539 -2.852 180.194 1.00 48.48 165 CYS A O 1
ATOM 1292 N N . ASN A 1 166 ? 30.455 -1.006 179.305 1.00 49.05 166 ASN A N 1
ATOM 1293 C CA . ASN A 1 166 ? 31.832 -1.467 179.498 1.00 50.89 166 ASN A CA 1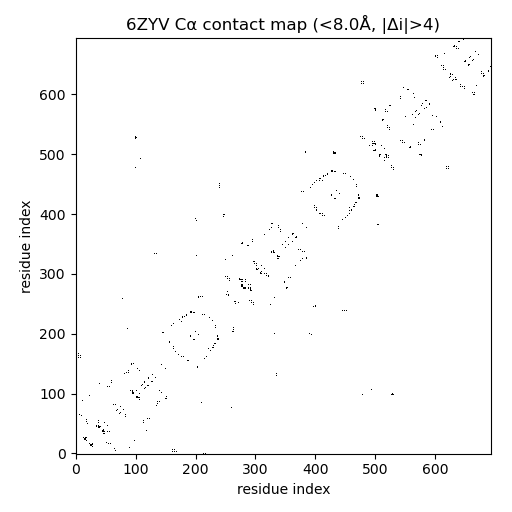
ATOM 1294 C C . ASN A 1 166 ? 32.150 -1.604 180.988 1.00 50.25 166 ASN A C 1
ATOM 1295 O O . ASN A 1 166 ? 32.811 -2.566 181.379 1.00 50.17 166 ASN A O 1
ATOM 1300 N N . MET A 1 167 ? 31.630 -0.681 181.832 1.00 49.00 167 MET A N 1
ATOM 1301 C CA . MET A 1 167 ? 31.843 -0.780 183.274 1.00 48.61 167 MET A CA 1
ATOM 1302 C C . MET A 1 167 ? 31.093 -1.997 183.844 1.00 47.89 167 MET A C 1
ATOM 1303 O O . MET A 1 167 ? 31.632 -2.705 184.686 1.00 47.44 167 MET A O 1
ATOM 1308 N N . TYR A 1 168 ? 29.873 -2.270 183.347 1.00 47.71 168 TYR A N 1
ATOM 1309 C CA . TYR A 1 168 ? 29.113 -3.460 183.761 1.00 48.47 168 TYR A CA 1
ATOM 1310 C C . TYR A 1 168 ? 29.860 -4.756 183.415 1.00 52.44 168 TYR A C 1
ATOM 1311 O O . TYR A 1 168 ? 29.840 -5.705 184.199 1.00 53.06 168 TYR A O 1
ATOM 1320 N N . ASN A 1 169 ? 30.514 -4.791 182.246 1.00 55.19 169 ASN A N 1
ATOM 1321 C CA . ASN A 1 169 ? 31.300 -5.946 181.794 1.00 58.75 169 ASN A CA 1
ATOM 1322 C C . ASN A 1 169 ? 32.519 -6.112 182.692 1.00 61.45 169 ASN A C 1
ATOM 1323 O O . ASN A 1 169 ? 32.872 -7.234 183.026 1.00 62.51 169 ASN A O 1
ATOM 1328 N N . GLU A 1 170 ? 33.165 -5.007 183.080 1.00 62.50 170 GLU A N 1
ATOM 1329 C CA . GLU A 1 170 ? 34.308 -5.054 183.975 1.00 65.16 170 GLU A CA 1
ATOM 1330 C C . GLU A 1 170 ? 33.904 -5.594 185.340 1.00 67.70 170 GLU A C 1
ATOM 1331 O O . GLU A 1 170 ? 34.580 -6.461 185.885 1.00 68.41 170 GLU A O 1
ATOM 1337 N N . LEU A 1 171 ? 32.783 -5.121 185.868 1.00 68.87 171 LEU A N 1
ATOM 1338 C CA . LEU A 1 171 ? 32.263 -5.594 187.144 1.00 71.81 171 LEU A CA 1
ATOM 1339 C C . LEU A 1 171 ? 31.924 -7.093 187.073 1.00 75.30 171 LEU A C 1
ATOM 1340 O O . LEU A 1 171 ? 32.133 -7.819 188.032 1.00 75.79 171 LEU A O 1
ATOM 1345 N N . ASP A 1 172 ? 31.417 -7.544 185.928 1.00 77.82 172 ASP A N 1
ATOM 1346 C CA . ASP A 1 172 ? 31.029 -8.922 185.677 1.00 81.54 172 ASP A CA 1
ATOM 1347 C C . ASP A 1 172 ? 32.230 -9.864 185.697 1.00 85.29 172 ASP A C 1
ATOM 1348 O O . ASP A 1 172 ? 32.092 -11.007 186.131 1.00 86.45 172 ASP A O 1
ATOM 1353 N N . LYS A 1 173 ? 33.405 -9.394 185.254 1.00 87.24 173 LYS A N 1
ATOM 1354 C CA . LYS A 1 173 ? 34.597 -10.233 185.241 1.00 90.42 173 LYS A CA 1
ATOM 1355 C C . LYS A 1 173 ? 35.442 -10.091 186.515 1.00 93.46 173 LYS A C 1
ATOM 1356 O O . LYS A 1 173 ? 35.934 -11.095 187.029 1.00 95.00 173 LYS A O 1
ATOM 1362 N N . ASN A 1 174 ? 35.589 -8.873 187.051 1.00 94.33 174 ASN A N 1
ATOM 1363 C CA . ASN A 1 174 ? 36.370 -8.659 188.275 1.00 96.64 174 ASN A CA 1
ATOM 1364 C C . ASN A 1 174 ? 35.617 -9.097 189.545 1.00 97.67 174 ASN A C 1
ATOM 1365 O O . ASN A 1 174 ? 36.259 -9.412 190.557 1.00 99.09 174 ASN A O 1
ATOM 1370 N N . GLU A 1 175 ? 34.259 -9.121 189.473 1.00 96.59 175 GLU A N 1
ATOM 1371 C CA . GLU A 1 175 ? 33.332 -9.536 190.529 1.00 96.79 175 GLU A CA 1
ATOM 1372 C C . GLU A 1 175 ? 33.426 -8.590 191.766 1.00 95.64 175 GLU A C 1
ATOM 1373 O O . GLU A 1 175 ? 32.958 -7.457 191.672 1.00 95.09 175 GLU A O 1
ATOM 1379 N N . ALA A 1 176 ? 34.028 -9.019 192.897 1.00 95.17 176 ALA A N 1
ATOM 1380 C CA . ALA A 1 176 ? 34.163 -8.149 194.074 1.00 94.15 176 ALA A CA 1
ATOM 1381 C C . ALA A 1 176 ? 35.498 -7.368 194.108 1.00 92.36 176 ALA A C 1
ATOM 1382 O O . ALA A 1 176 ? 35.818 -6.755 195.123 1.00 93.05 176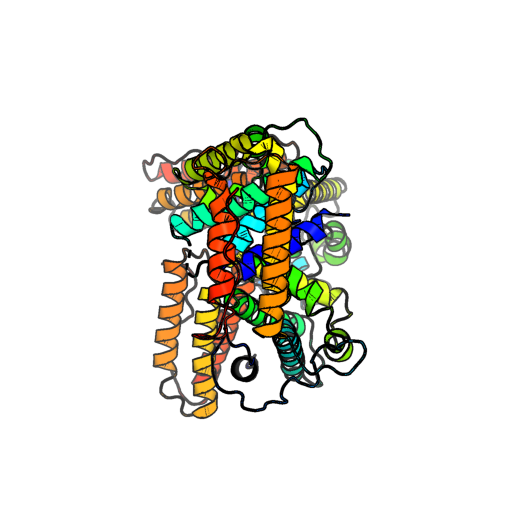 ALA A O 1
ATOM 1384 N N . ASN A 1 177 ? 36.276 -7.397 193.015 1.00 90.05 177 ASN A N 1
ATOM 1385 C CA . ASN A 1 177 ? 37.538 -6.672 192.949 1.00 88.51 177 ASN A CA 1
ATOM 1386 C C . ASN A 1 177 ? 37.628 -5.856 191.659 1.00 83.90 177 ASN A C 1
ATOM 1387 O O . ASN A 1 177 ? 38.583 -5.999 190.884 1.00 85.04 177 ASN A O 1
ATOM 1392 N N . TYR A 1 178 ? 36.630 -4.995 191.433 1.00 78.19 178 TYR A N 1
ATOM 1393 C CA . TYR A 1 178 ? 36.646 -4.093 190.297 1.00 73.48 178 TYR A CA 1
ATOM 1394 C C . TYR A 1 178 ? 37.303 -2.839 190.878 1.00 72.20 178 TYR A C 1
ATOM 1395 O O . TYR A 1 178 ? 36.640 -1.890 191.302 1.00 71.34 178 TYR A O 1
ATOM 1404 N N . ALA A 1 179 ? 38.641 -2.894 190.960 1.00 71.78 179 ALA A N 1
ATOM 1405 C CA . ALA A 1 179 ? 39.504 -1.858 191.525 1.00 70.95 179 ALA A CA 1
ATOM 1406 C C . ALA A 1 179 ? 39.461 -0.555 190.738 1.00 68.58 179 ALA A C 1
ATOM 1407 O O . ALA A 1 179 ? 39.610 0.515 191.323 1.00 69.40 179 ALA A O 1
ATOM 1409 N N . ASN A 1 180 ? 39.230 -0.632 189.430 1.00 65.82 180 ASN A N 1
ATOM 1410 C CA . ASN A 1 180 ? 39.155 0.556 188.597 1.00 64.34 180 ASN A CA 1
ATOM 1411 C C . ASN A 1 180 ? 37.754 1.165 188.537 1.00 61.13 180 ASN A C 1
ATOM 1412 O O . ASN A 1 180 ? 37.554 2.045 187.705 1.00 60.56 180 ASN A O 1
ATOM 1417 N N . CYS A 1 181 ? 36.777 0.696 189.354 1.00 58.61 181 CYS A N 1
ATOM 1418 C CA . CYS A 1 181 ? 35.421 1.218 189.259 1.00 56.11 181 CYS A CA 1
ATOM 1419 C C . CYS A 1 181 ? 35.339 2.707 189.486 1.00 55.32 181 CYS A C 1
ATOM 1420 O O . CYS A 1 181 ? 34.668 3.382 188.714 1.00 55.05 181 CYS A O 1
ATOM 1423 N N . LEU A 1 182 ? 36.007 3.228 190.513 1.00 55.20 182 LEU A N 1
ATOM 1424 C CA . LEU A 1 182 ? 35.963 4.660 190.791 1.00 54.88 182 LEU A CA 1
ATOM 1425 C C . LEU A 1 182 ? 36.579 5.482 189.659 1.00 55.01 182 LEU A C 1
ATOM 1426 O O . LEU A 1 182 ? 35.964 6.431 189.201 1.00 54.03 182 LEU A O 1
ATOM 1431 N N . LYS A 1 183 ? 37.755 5.087 189.175 1.00 55.98 183 LYS A N 1
ATOM 1432 C CA . LYS A 1 183 ? 38.431 5.750 188.059 1.00 56.65 183 LYS A CA 1
ATOM 1433 C C . LYS A 1 183 ? 37.540 5.734 186.808 1.00 54.69 183 LYS A C 1
ATOM 1434 O O . LYS A 1 183 ? 37.378 6.772 186.176 1.00 54.49 183 LYS A O 1
ATOM 1440 N N . ASP A 1 184 ? 36.916 4.582 186.494 1.00 53.13 184 ASP A N 1
ATOM 1441 C CA . ASP A 1 184 ? 36.034 4.462 185.336 1.00 52.02 184 ASP A CA 1
ATOM 1442 C C . ASP A 1 184 ? 34.757 5.289 185.469 1.00 50.68 184 ASP A C 1
ATOM 1443 O O . ASP A 1 184 ? 34.310 5.859 184.476 1.00 51.03 184 ASP A O 1
ATOM 1448 N N . ALA A 1 185 ? 34.177 5.359 186.680 1.00 48.82 185 ALA A N 1
ATOM 1449 C CA . ALA A 1 185 ? 32.983 6.139 186.943 1.00 48.24 185 ALA A CA 1
ATOM 1450 C C . ALA A 1 185 ? 33.277 7.631 186.769 1.00 48.37 185 ALA A C 1
ATOM 1451 O O . ALA A 1 185 ? 32.455 8.344 186.197 1.00 47.50 185 ALA A O 1
ATOM 1453 N N . GLN A 1 186 ? 34.468 8.092 187.196 1.00 49.40 186 GLN A N 1
ATOM 1454 C CA . GLN A 1 186 ? 34.882 9.488 187.028 1.00 50.88 186 GLN A CA 1
ATOM 1455 C C . GLN A 1 186 ? 35.078 9.829 185.554 1.00 51.02 186 GLN A C 1
ATOM 1456 O O . GLN A 1 186 ? 34.641 10.891 185.123 1.00 50.74 186 GLN A O 1
ATOM 1462 N N . ASN A 1 187 ? 35.675 8.916 184.770 1.00 50.99 187 ASN A N 1
ATOM 1463 C CA . ASN A 1 187 ? 35.816 9.125 183.328 1.00 51.41 187 ASN A CA 1
ATOM 1464 C C . ASN A 1 187 ? 34.430 9.132 182.657 1.00 50.99 187 ASN A C 1
ATOM 1465 O O . ASN A 1 187 ? 34.196 9.916 181.744 1.00 52.49 187 ASN A O 1
ATOM 1470 N N . PHE A 1 188 ? 33.523 8.260 183.103 1.00 48.93 188 PHE A N 1
ATOM 1471 C CA . PHE A 1 188 ? 32.168 8.171 182.583 1.00 47.03 188 PHE A CA 1
ATOM 1472 C C . PHE A 1 188 ? 31.376 9.480 182.808 1.00 47.16 188 PHE A C 1
ATOM 1473 O O . PHE A 1 188 ? 30.772 9.984 181.866 1.00 47.51 188 PHE A O 1
ATOM 1481 N N . VAL A 1 189 ? 31.378 10.027 184.036 1.00 46.93 189 VAL A N 1
ATOM 1482 C CA . VAL A 1 189 ? 30.656 11.257 184.326 1.00 47.01 189 VAL A CA 1
ATOM 1483 C C . VAL A 1 189 ? 31.255 12.446 183.544 1.00 48.11 189 VAL A C 1
ATOM 1484 O O . VAL A 1 189 ? 30.498 13.299 183.064 1.00 47.97 189 VAL A O 1
ATOM 1488 N N . ASP A 1 190 ? 32.587 12.468 183.349 1.00 48.58 190 ASP A N 1
ATOM 1489 C CA . ASP A 1 190 ? 33.226 13.529 182.560 1.00 50.12 190 ASP A CA 1
ATOM 1490 C C . ASP A 1 190 ? 32.831 13.394 181.079 1.00 49.89 190 ASP A C 1
ATOM 1491 O O . ASP A 1 190 ? 32.560 14.387 180.428 1.00 50.31 190 ASP A O 1
ATOM 1496 N N . GLU A 1 191 ? 32.785 12.164 180.564 1.00 49.22 191 GLU A N 1
ATOM 1497 C CA . GLU A 1 191 ? 32.401 11.874 179.186 1.00 49.14 191 GLU A CA 1
ATOM 1498 C C . GLU A 1 191 ? 30.927 12.262 178.949 1.00 48.13 191 GLU A C 1
ATOM 1499 O O . GLU A 1 191 ? 30.591 12.827 177.913 1.00 48.21 191 GLU A O 1
ATOM 1505 N N . TYR A 1 192 ? 30.070 11.987 179.929 1.00 46.74 192 TYR A N 1
ATOM 1506 C CA . TYR A 1 192 ? 28.666 12.339 179.853 1.00 45.94 192 TYR A CA 1
ATOM 1507 C C . TYR A 1 192 ? 28.471 13.885 179.948 1.00 46.70 192 TYR A C 1
ATOM 1508 O O . TYR A 1 192 ? 27.680 14.451 179.185 1.00 46.07 192 TYR A O 1
ATOM 1517 N N . GLN A 1 193 ? 29.233 14.566 180.826 1.00 47.17 193 GLN A N 1
ATOM 1518 C CA . GLN A 1 193 ? 29.173 16.024 180.946 1.00 48.82 193 GLN A CA 1
ATOM 1519 C C . GLN A 1 193 ? 29.582 16.670 179.614 1.00 50.33 193 GLN A C 1
ATOM 1520 O O . GLN A 1 193 ? 28.932 17.604 179.170 1.00 51.33 193 GLN A O 1
ATOM 1526 N N . LYS A 1 194 ? 30.605 16.114 178.945 1.00 50.61 194 LYS A N 1
ATOM 1527 C CA . LYS A 1 194 ? 31.061 16.575 177.646 1.00 51.49 194 LYS A CA 1
ATOM 1528 C C . LYS A 1 194 ? 29.976 16.335 176.588 1.00 51.11 194 LYS A C 1
ATOM 1529 O O . LYS A 1 194 ? 29.787 17.179 175.721 1.00 52.66 194 LYS A O 1
ATOM 1535 N N . PHE A 1 195 ? 29.248 15.220 176.670 1.00 48.85 195 PHE A N 1
ATOM 1536 C CA . PHE A 1 195 ? 28.150 14.928 175.750 1.00 47.32 195 PHE A CA 1
ATOM 1537 C C . PHE A 1 195 ? 27.034 16.015 175.878 1.00 48.12 195 PHE A C 1
ATOM 1538 O O . PHE A 1 195 ? 26.506 16.472 174.870 1.00 48.83 195 PHE A O 1
ATOM 1546 N N . LEU A 1 196 ? 26.688 16.411 177.110 1.00 47.90 196 LEU A N 1
ATOM 1547 C CA . LEU A 1 196 ? 25.662 17.421 177.355 1.00 48.11 196 LEU A CA 1
ATOM 1548 C C . LEU A 1 196 ? 26.097 18.776 176.809 1.00 50.36 196 LEU A C 1
ATOM 1549 O O . LEU A 1 196 ? 25.299 19.470 176.170 1.00 49.96 196 LEU A O 1
ATOM 1554 N N . ASN A 1 197 ? 27.373 19.143 177.057 1.00 52.45 197 ASN A N 1
ATOM 1555 C CA . ASN A 1 197 ? 27.978 20.405 176.628 1.00 54.74 197 ASN A CA 1
ATOM 1556 C C . ASN A 1 197 ? 28.156 20.471 175.120 1.00 57.00 197 ASN A C 1
ATOM 1557 O O . ASN A 1 197 ? 27.708 21.424 174.522 1.00 58.59 197 ASN A O 1
ATOM 1562 N N . ASP A 1 198 ? 28.775 19.477 174.498 1.00 57.41 198 ASP A N 1
ATOM 1563 C CA . ASP A 1 198 ? 29.020 19.472 173.064 1.00 59.30 198 ASP A CA 1
ATOM 1564 C C . ASP A 1 198 ? 27.742 19.482 172.245 1.00 59.12 198 ASP A C 1
ATOM 1565 O O . ASP A 1 198 ? 27.708 20.080 171.174 1.00 60.73 198 ASP A O 1
ATOM 1570 N N . ASN A 1 199 ? 26.707 18.807 172.724 1.00 56.80 199 ASN A N 1
ATOM 1571 C CA . ASN A 1 199 ? 25.457 18.726 171.985 1.00 56.24 199 ASN A CA 1
ATOM 1572 C C . ASN A 1 199 ? 24.390 19.705 172.441 1.00 55.92 199 ASN A C 1
ATOM 1573 O O . ASN A 1 199 ? 23.268 19.593 171.982 1.00 55.62 199 ASN A O 1
ATOM 1578 N N . ASN A 1 200 ? 24.713 20.646 173.346 1.00 56.21 200 ASN A N 1
ATOM 1579 C CA . ASN A 1 200 ? 23.766 21.651 173.852 1.00 56.73 200 ASN A CA 1
ATOM 1580 C C . ASN A 1 200 ? 22.483 20.980 174.380 1.00 56.55 200 ASN A C 1
ATOM 1581 O O . ASN A 1 200 ? 21.372 21.384 174.024 1.00 58.15 200 ASN A O 1
ATOM 1586 N N . VAL A 1 201 ? 22.643 19.915 175.157 1.00 54.24 201 VAL A N 1
ATOM 1587 C CA . VAL A 1 201 ? 21.507 19.181 175.663 1.00 53.30 201 VAL A CA 1
ATOM 1588 C C . VAL A 1 201 ? 20.854 19.919 176.811 1.00 53.75 201 VAL A C 1
ATOM 1589 O O . VAL A 1 201 ? 21.519 20.335 177.772 1.00 54.01 201 VAL A O 1
ATOM 1593 N N . ASP A 1 202 ? 19.554 20.143 176.664 1.00 53.27 202 ASP A N 1
ATOM 1594 C CA . ASP A 1 202 ? 18.716 20.707 177.701 1.00 52.88 202 ASP A CA 1
ATOM 1595 C C . ASP A 1 202 ? 18.178 19.441 178.412 1.00 50.28 202 ASP A C 1
ATOM 1596 O O . ASP A 1 202 ? 17.328 18.741 177.861 1.00 49.89 202 ASP A O 1
ATOM 1601 N N . THR A 1 203 ? 18.715 19.125 179.604 1.00 48.78 203 THR A N 1
ATOM 1602 C CA . THR A 1 203 ? 18.283 17.936 180.349 1.00 47.90 203 THR A CA 1
ATOM 1603 C C . THR A 1 203 ? 16.830 18.031 180.858 1.00 47.41 203 THR A C 1
ATOM 1604 O O . THR A 1 203 ? 16.275 17.010 181.272 1.00 48.05 203 THR A O 1
ATOM 1608 N N . ASP A 1 204 ? 16.212 19.239 180.787 1.00 46.04 204 ASP A N 1
ATOM 1609 C CA . ASP A 1 204 ? 14.830 19.470 181.155 1.00 46.43 204 ASP A CA 1
ATOM 1610 C C . ASP A 1 204 ? 13.836 19.321 179.962 1.00 46.56 204 ASP A C 1
ATOM 1611 O O . ASP A 1 204 ? 12.628 19.463 180.147 1.00 47.44 204 ASP A O 1
ATOM 1616 N N . ASP A 1 205 ? 14.335 19.015 178.758 1.00 45.51 205 ASP A N 1
ATOM 1617 C CA . ASP A 1 205 ? 13.494 18.778 177.595 1.00 45.64 205 ASP A CA 1
ATOM 1618 C C . ASP A 1 205 ? 12.689 17.473 177.818 1.00 43.39 205 ASP A C 1
ATOM 1619 O O . ASP A 1 205 ? 13.252 16.506 178.289 1.00 42.40 205 ASP A O 1
ATOM 1624 N N . SER A 1 206 ? 11.375 17.478 177.522 1.00 42.93 206 SER A N 1
ATOM 1625 C CA . SER A 1 206 ? 10.459 16.358 177.698 1.00 42.88 206 SER A CA 1
ATOM 1626 C C . SER A 1 206 ? 10.988 15.067 177.122 1.00 43.12 206 SER A C 1
ATOM 1627 O O . SER A 1 206 ? 10.910 14.036 177.793 1.00 42.99 206 SER A O 1
ATOM 1630 N N . SER A 1 207 ? 11.509 15.121 175.873 1.00 43.12 207 SER A N 1
ATOM 1631 C CA . SER A 1 207 ? 12.027 13.965 175.146 1.00 42.62 207 SER A CA 1
ATOM 1632 C C . SER A 1 207 ? 13.298 13.454 175.739 1.00 39.86 207 SER A C 1
ATOM 1633 O O . SER A 1 207 ? 13.521 12.237 175.726 1.00 38.50 207 SER A O 1
ATOM 1636 N N . TYR A 1 208 ? 14.180 14.371 176.178 1.00 39.33 208 TYR A N 1
ATOM 1637 C CA . TYR A 1 208 ? 15.430 13.930 176.756 1.00 39.39 208 TYR A CA 1
ATOM 1638 C C . TYR A 1 208 ? 15.161 13.222 178.097 1.00 39.46 208 TYR A C 1
ATOM 1639 O O . TYR A 1 208 ? 15.735 12.170 178.345 1.00 39.05 208 TYR A O 1
ATOM 1648 N N . LYS A 1 209 ? 14.189 13.741 178.901 1.00 39.61 209 LYS A N 1
ATOM 1649 C CA . LYS A 1 209 ? 13.790 13.192 180.209 1.00 40.02 209 LYS A CA 1
ATOM 1650 C C . LYS A 1 209 ? 13.330 11.739 180.139 1.00 40.82 209 LYS A C 1
ATOM 1651 O O . LYS A 1 209 ? 13.425 11.007 181.139 1.00 40.84 209 LYS A O 1
ATOM 1657 N N . GLN A 1 210 ? 12.817 11.309 178.971 1.00 40.86 210 GLN A N 1
ATOM 1658 C CA . GLN A 1 210 ? 12.355 9.942 178.799 1.00 40.58 210 GLN A CA 1
ATOM 1659 C C . GLN A 1 210 ? 13.451 8.978 178.379 1.00 40.06 210 GLN A C 1
ATOM 1660 O O . GLN A 1 210 ? 13.253 7.771 178.522 1.00 39.98 210 GLN A O 1
ATOM 1666 N N . ILE A 1 211 ? 14.582 9.462 177.828 1.00 39.45 211 ILE A N 1
ATOM 1667 C CA . ILE A 1 211 ? 15.702 8.538 177.508 1.00 39.53 211 ILE A CA 1
ATOM 1668 C C . ILE A 1 211 ? 16.767 8.551 178.627 1.00 38.97 211 ILE A C 1
ATOM 1669 O O . ILE A 1 211 ? 17.413 7.545 178.862 1.00 38.57 211 ILE A O 1
ATOM 1674 N N . LEU A 1 212 ? 16.902 9.684 179.341 1.00 39.02 212 LEU A N 1
ATOM 1675 C CA . LEU A 1 212 ? 17.801 9.828 180.473 1.00 39.41 212 LEU A CA 1
ATOM 1676 C C . LEU A 1 212 ? 17.736 8.654 181.509 1.00 39.11 212 LEU A C 1
ATOM 1677 O O . LEU A 1 212 ? 18.808 8.202 181.898 1.00 39.50 212 LEU A O 1
ATOM 1682 N N . PRO A 1 213 ? 16.561 8.100 181.926 1.00 38.23 213 PRO A N 1
ATOM 1683 C CA . PRO A 1 213 ? 16.572 6.979 182.898 1.00 38.42 213 PRO A CA 1
ATOM 1684 C C . PRO A 1 213 ? 17.456 5.776 182.555 1.00 38.91 213 PRO A C 1
ATOM 1685 O O . PRO A 1 213 ? 17.898 5.092 183.463 1.00 39.92 213 PRO A O 1
ATOM 1689 N N . ILE A 1 214 ? 17.747 5.528 181.284 1.00 38.72 214 ILE A N 1
ATOM 1690 C CA . ILE A 1 214 ? 18.654 4.452 180.872 1.00 40.19 214 ILE A CA 1
ATOM 1691 C C . ILE A 1 214 ? 20.050 4.660 181.539 1.00 42.23 214 ILE A C 1
ATOM 1692 O O . ILE A 1 214 ? 20.627 3.727 182.115 1.00 43.14 214 ILE A O 1
ATOM 1697 N N . LEU A 1 215 ? 20.555 5.909 181.483 1.00 41.97 215 LEU A N 1
ATOM 1698 C CA . LEU A 1 215 ? 21.844 6.230 182.063 1.00 42.38 215 LEU A CA 1
ATOM 1699 C C . LEU A 1 215 ? 21.749 6.528 183.546 1.00 42.71 215 LEU A C 1
ATOM 1700 O O . LEU A 1 215 ? 22.645 6.107 184.273 1.00 43.82 215 LEU A O 1
ATOM 1705 N N . SER A 1 216 ? 20.729 7.289 183.999 1.00 41.60 216 SER A N 1
ATOM 1706 C CA . SER A 1 216 ? 20.661 7.629 185.418 1.00 42.25 216 SER A CA 1
ATOM 1707 C C . SER A 1 216 ? 20.389 6.413 186.289 1.00 42.55 216 SER A C 1
ATOM 1708 O O . SER A 1 216 ? 21.048 6.286 187.315 1.00 42.96 216 SER A O 1
ATOM 1711 N N . ASN A 1 217 ? 19.483 5.502 185.880 1.00 41.74 217 ASN A N 1
ATOM 1712 C CA . ASN A 1 217 ? 19.249 4.290 186.662 1.00 42.22 217 ASN A CA 1
ATOM 1713 C C . ASN A 1 217 ? 20.438 3.336 186.499 1.00 41.73 217 ASN A C 1
ATOM 1714 O O . ASN A 1 217 ? 20.887 2.757 187.490 1.00 42.19 217 ASN A O 1
ATOM 1719 N N . GLY A 1 218 ? 20.963 3.226 185.278 1.00 40.57 218 GLY A N 1
ATOM 1720 C CA . GLY A 1 218 ? 22.104 2.364 184.998 1.00 40.68 218 GLY A CA 1
ATOM 1721 C C . GLY A 1 218 ? 23.367 2.708 185.767 1.00 40.64 218 GLY A C 1
ATOM 1722 O O . GLY A 1 218 ? 24.027 1.818 186.301 1.00 40.88 218 GLY A O 1
ATOM 1723 N N . TYR A 1 219 ? 23.704 3.995 185.833 1.00 39.95 219 TYR A N 1
ATOM 1724 C CA . TYR A 1 219 ? 24.858 4.485 186.567 1.00 41.30 219 TYR A CA 1
ATOM 1725 C C . TYR A 1 219 ? 24.640 4.316 188.088 1.00 42.42 219 TYR A C 1
ATOM 1726 O O . TYR A 1 219 ? 25.523 3.818 188.774 1.00 42.38 219 TYR A O 1
ATOM 1735 N N . ASP A 1 220 ? 23.448 4.655 188.597 1.00 43.38 220 ASP A N 1
ATOM 1736 C CA . ASP A 1 220 ? 23.123 4.507 190.013 1.00 45.77 220 ASP A CA 1
ATOM 1737 C C . ASP A 1 220 ? 23.263 3.047 190.446 1.00 45.63 220 ASP A C 1
ATOM 1738 O O . ASP A 1 220 ? 23.866 2.770 191.486 1.00 46.39 220 ASP A O 1
ATOM 1743 N N . ASN A 1 221 ? 22.770 2.113 189.619 1.00 44.24 221 ASN A N 1
ATOM 1744 C CA . ASN A 1 221 ? 22.880 0.703 189.960 1.00 44.24 221 ASN A CA 1
ATOM 1745 C C . ASN A 1 221 ? 24.341 0.262 189.918 1.00 44.00 221 ASN A C 1
ATOM 1746 O O . ASN A 1 221 ? 24.777 -0.478 190.796 1.00 44.12 221 ASN A O 1
ATOM 1751 N N . LEU A 1 222 ? 25.094 0.714 188.907 1.00 43.48 222 LEU A N 1
ATOM 1752 C CA . LEU A 1 222 ? 26.495 0.329 188.771 1.00 44.41 222 LEU A CA 1
ATOM 1753 C C . LEU A 1 222 ? 27.342 0.699 190.035 1.00 45.80 222 LEU A C 1
ATOM 1754 O O . LEU A 1 222 ? 28.044 -0.162 190.585 1.00 46.40 222 LEU A O 1
ATOM 1759 N N . ILE A 1 223 ? 27.230 1.945 190.503 1.00 45.36 223 ILE A N 1
ATOM 1760 C CA . ILE A 1 223 ? 28.020 2.387 191.636 1.00 46.63 223 ILE A CA 1
ATOM 1761 C C . ILE A 1 223 ? 27.558 1.730 192.947 1.00 47.95 223 ILE A C 1
ATOM 1762 O O . ILE A 1 223 ? 28.396 1.460 193.809 1.00 48.67 223 ILE A O 1
ATOM 1767 N N . LYS A 1 224 ? 26.263 1.396 193.069 1.00 47.75 224 LYS A N 1
ATOM 1768 C CA . LYS A 1 224 ? 25.765 0.659 194.218 1.00 49.01 224 LYS A CA 1
ATOM 1769 C C . LYS A 1 224 ? 26.406 -0.752 194.224 1.00 50.17 224 LYS A C 1
ATOM 1770 O O . LYS A 1 224 ? 26.745 -1.249 195.285 1.00 51.15 224 LYS A O 1
ATOM 1776 N N . LYS A 1 225 ? 26.562 -1.393 193.037 1.00 49.84 225 LYS A N 1
ATOM 1777 C CA . LYS A 1 225 ? 27.156 -2.725 192.921 1.00 50.63 225 LYS A CA 1
ATOM 1778 C C . LYS A 1 225 ? 28.661 -2.685 193.192 1.00 51.49 225 LYS A C 1
ATOM 1779 O O . LYS A 1 225 ? 29.167 -3.564 193.873 1.00 52.77 225 LYS A O 1
ATOM 1785 N N . CYS A 1 226 ? 29.373 -1.653 192.720 1.00 51.04 226 CYS A N 1
ATOM 1786 C CA . CYS A 1 226 ? 30.804 -1.513 193.016 1.00 52.00 226 CYS A CA 1
ATOM 1787 C C . CYS A 1 226 ? 31.015 -1.344 194.498 1.00 53.29 226 CYS A C 1
ATOM 1788 O O . CYS A 1 226 ? 31.902 -1.984 195.054 1.00 55.43 226 CYS A O 1
ATOM 1791 N N . ASN A 1 227 ? 30.130 -0.579 195.168 1.00 51.91 227 ASN A N 1
ATOM 1792 C CA . ASN A 1 227 ? 30.216 -0.401 196.609 1.00 51.83 227 ASN A CA 1
ATOM 1793 C C . ASN A 1 227 ? 29.731 -1.603 197.428 1.00 53.46 227 ASN A C 1
ATOM 1794 O O . ASN A 1 227 ? 29.488 -1.475 198.629 1.00 53.79 227 ASN A O 1
ATOM 1799 N N . ASN A 1 228 ? 29.614 -2.772 196.798 1.00 54.81 228 ASN A N 1
ATOM 1800 C CA . ASN A 1 228 ? 29.326 -4.025 197.483 1.00 57.12 228 ASN A CA 1
ATOM 1801 C C . ASN A 1 228 ? 30.609 -4.828 197.786 1.00 60.60 228 ASN A C 1
ATOM 1802 O O . ASN A 1 228 ? 30.602 -5.695 198.653 1.00 62.74 228 ASN A O 1
ATOM 1807 N N . GLY A 1 229 ? 31.697 -4.528 197.095 1.00 61.30 229 GLY A N 1
ATOM 1808 C CA . GLY A 1 229 ? 32.979 -5.176 197.335 1.00 63.41 229 GLY A CA 1
ATOM 1809 C C . GLY A 1 229 ? 34.106 -4.202 197.633 1.00 64.78 229 GLY A C 1
ATOM 1810 O O . GLY A 1 229 ? 35.252 -4.621 197.791 1.00 67.22 229 GLY A O 1
ATOM 1811 N N . GLN A 1 230 ? 33.803 -2.896 197.695 1.00 63.46 230 GLN A N 1
ATOM 1812 C CA . GLN A 1 230 ? 34.751 -1.832 198.008 1.00 63.44 230 GLN A CA 1
ATOM 1813 C C . GLN A 1 230 ? 34.028 -0.683 198.773 1.00 62.04 230 GLN A C 1
ATOM 1814 O O . GLN A 1 230 ? 32.835 -0.790 199.086 1.00 61.38 230 GLN A O 1
ATOM 1820 N N . HIS A 1 231 ? 34.751 0.399 199.088 1.00 61.47 231 HIS A N 1
ATOM 1821 C CA . HIS A 1 231 ? 34.161 1.523 199.789 1.00 60.48 231 HIS A CA 1
ATOM 1822 C C . HIS A 1 231 ? 34.635 2.819 199.184 1.00 60.52 231 HIS A C 1
ATOM 1823 O O . HIS A 1 231 ? 35.646 3.342 199.611 1.00 62.09 231 HIS A O 1
ATOM 1830 N N . SER A 1 232 ? 33.912 3.352 198.190 1.00 58.87 232 SER A N 1
ATOM 1831 C CA . SER A 1 232 ? 34.324 4.568 197.504 1.00 58.27 232 SER A CA 1
ATOM 1832 C C . SER A 1 232 ? 33.247 5.638 197.425 1.00 56.33 232 SER A C 1
ATOM 1833 O O . SER A 1 232 ? 32.056 5.340 197.427 1.00 54.66 232 SER A O 1
ATOM 1836 N N . ASN A 1 233 ? 33.680 6.892 197.285 1.00 56.60 233 ASN A N 1
ATOM 1837 C CA . ASN A 1 233 ? 32.806 8.040 197.123 1.00 56.69 233 ASN A CA 1
ATOM 1838 C C . ASN A 1 233 ? 32.703 8.322 195.623 1.00 55.68 233 ASN A C 1
ATOM 1839 O O . ASN A 1 233 ? 33.559 8.979 195.060 1.00 56.88 233 ASN A O 1
ATOM 1844 N N . PHE A 1 234 ? 31.672 7.805 194.985 1.00 53.97 234 PHE A N 1
ATOM 1845 C CA . PHE A 1 234 ? 31.472 7.946 193.551 1.00 52.83 234 PHE A CA 1
ATOM 1846 C C . PHE A 1 234 ? 30.886 9.302 193.216 1.00 51.95 234 PHE A C 1
ATOM 1847 O O . PHE A 1 234 ? 30.069 9.824 193.971 1.00 52.13 234 PHE A O 1
ATOM 1855 N N . PRO A 1 235 ? 31.316 9.909 192.096 1.00 51.03 235 PRO A N 1
ATOM 1856 C CA . PRO A 1 235 ? 30.745 11.201 191.717 1.00 51.10 235 PRO A CA 1
ATOM 1857 C C . PRO A 1 235 ? 29.283 11.038 191.275 1.00 51.08 235 PRO A C 1
ATOM 1858 O O . PRO A 1 235 ? 28.888 9.989 190.756 1.00 51.56 235 PRO A O 1
ATOM 1862 N N . PRO A 1 236 ? 28.461 12.074 191.483 1.00 50.31 236 PRO A N 1
ATOM 1863 C CA . PRO A 1 236 ? 27.073 11.999 191.011 1.00 49.46 236 PRO A CA 1
ATOM 1864 C C . PRO A 1 236 ? 26.991 12.211 189.494 1.00 48.90 236 PRO A C 1
ATOM 1865 O O . PRO A 1 236 ? 27.863 12.840 188.895 1.00 49.34 236 PRO A O 1
ATOM 1869 N N . LEU A 1 237 ? 25.940 11.689 188.872 1.00 48.18 237 LEU A N 1
ATOM 1870 C CA . LEU A 1 237 ? 25.738 11.856 187.445 1.00 48.61 237 LEU A CA 1
ATOM 1871 C C . LEU A 1 237 ? 25.387 13.321 187.162 1.00 49.55 237 LEU A C 1
ATOM 1872 O O . LEU A 1 237 ? 24.520 13.872 187.836 1.00 49.46 237 LEU A O 1
ATOM 1877 N N . PRO A 1 238 ? 26.080 13.963 186.194 1.00 49.54 238 PRO A N 1
ATOM 1878 C CA . PRO A 1 238 ? 25.769 15.360 185.838 1.00 49.92 238 PRO A CA 1
ATOM 1879 C C . PRO A 1 238 ? 24.278 15.627 185.565 1.00 50.44 238 PRO A C 1
ATOM 1880 O O . PRO A 1 238 ? 23.593 14.767 185.016 1.00 50.39 238 PRO A O 1
ATOM 1884 N N . THR A 1 239 ? 23.755 16.783 186.015 1.00 50.75 239 THR A N 1
ATOM 1885 C CA . THR A 1 239 ? 22.326 17.079 185.856 1.00 51.82 239 THR A CA 1
ATOM 1886 C C . THR A 1 239 ? 21.995 18.038 184.725 1.00 52.71 239 THR A C 1
ATOM 1887 O O . THR A 1 239 ? 20.834 18.118 184.317 1.00 52.55 239 THR A O 1
ATOM 1891 N N . THR A 1 240 ? 22.976 18.817 184.258 1.00 53.67 240 THR A N 1
ATOM 1892 C CA . THR A 1 240 ? 22.732 19.830 183.241 1.00 55.57 240 THR A CA 1
ATOM 1893 C C . THR A 1 240 ? 23.977 20.111 182.410 1.00 57.35 240 THR A C 1
ATOM 1894 O O . THR A 1 240 ? 25.080 19.734 182.808 1.00 57.49 240 THR A O 1
ATOM 1898 N N . LYS A 1 241 ? 23.815 20.806 181.266 1.00 59.00 241 LYS A N 1
ATOM 1899 C CA . LYS A 1 241 ? 24.972 21.274 180.509 1.00 61.59 241 LYS A CA 1
ATOM 1900 C C . LYS A 1 241 ? 25.674 22.377 181.354 1.00 64.69 241 LYS A C 1
ATOM 1901 O O . LYS A 1 241 ? 25.058 23.022 182.206 1.00 65.12 241 LYS A O 1
ATOM 1907 N N . THR A 1 242 ? 26.973 22.520 181.156 1.00 66.89 242 THR A N 1
ATOM 1908 C CA . THR A 1 242 ? 27.884 23.380 181.896 1.00 69.54 242 THR A CA 1
ATOM 1909 C C . THR A 1 242 ? 28.656 24.266 180.921 1.00 71.57 242 THR A C 1
ATOM 1910 O O . THR A 1 242 ? 28.890 25.441 181.216 1.00 73.28 242 THR A O 1
ATOM 1914 N N . SER B 1 4 ? -2.291 38.002 186.488 1.00 76.47 4 SER B N 1
ATOM 1915 C CA . SER B 1 4 ? -0.982 38.654 186.385 1.00 76.65 4 SER B CA 1
ATOM 1916 C C . SER B 1 4 ? 0.084 37.604 186.118 1.00 74.98 4 SER B C 1
ATOM 1917 O O . SER B 1 4 ? 0.144 36.619 186.846 1.00 75.13 4 SER B O 1
ATOM 1920 N N . ALA B 1 5 ? 0.945 37.818 185.107 1.00 73.11 5 ALA B N 1
ATOM 1921 C CA . ALA B 1 5 ? 2.005 36.848 184.809 1.00 71.34 5 ALA B CA 1
ATOM 1922 C C . ALA B 1 5 ? 3.075 36.753 185.901 1.00 69.46 5 ALA B C 1
ATOM 1923 O O . ALA B 1 5 ? 3.919 35.846 185.827 1.00 68.68 5 ALA B O 1
ATOM 1925 N N . ASP B 1 6 ? 3.044 37.661 186.920 1.00 68.40 6 ASP B N 1
ATOM 1926 C CA . ASP B 1 6 ? 4.011 37.525 188.008 1.00 67.73 6 ASP B CA 1
ATOM 1927 C C . ASP B 1 6 ? 3.741 36.276 188.840 1.00 65.04 6 ASP B C 1
ATOM 1928 O O . ASP B 1 6 ? 4.705 35.741 189.394 1.00 65.54 6 ASP B O 1
ATOM 1933 N N . ASN B 1 7 ? 2.474 35.745 188.824 1.00 61.82 7 ASN B N 1
ATOM 1934 C CA . ASN B 1 7 ? 2.075 34.484 189.464 1.00 59.47 7 ASN B CA 1
ATOM 1935 C C . ASN B 1 7 ? 2.903 33.283 188.953 1.00 55.36 7 ASN B C 1
ATOM 1936 O O . ASN B 1 7 ? 2.915 32.251 189.610 1.00 54.87 7 ASN B O 1
ATOM 1941 N N . LEU B 1 8 ? 3.548 33.401 187.769 1.00 52.54 8 LEU B N 1
ATOM 1942 C CA . LEU B 1 8 ? 4.389 32.337 187.234 1.00 50.80 8 LEU B CA 1
ATOM 1943 C C . LEU B 1 8 ? 5.559 32.030 188.144 1.00 50.54 8 LEU B C 1
ATOM 1944 O O . LEU B 1 8 ? 6.022 30.901 188.134 1.00 50.01 8 LEU B O 1
ATOM 1949 N N . LYS B 1 9 ? 6.002 32.997 188.984 1.00 50.77 9 LYS B N 1
ATOM 1950 C CA . LYS B 1 9 ? 7.047 32.784 189.988 1.00 52.02 9 LYS B CA 1
ATOM 1951 C C . LYS B 1 9 ? 6.700 31.580 190.888 1.00 51.71 9 LYS B C 1
ATOM 1952 O O . LYS B 1 9 ? 7.593 30.824 191.252 1.00 51.95 9 LYS B O 1
ATOM 1958 N N . TYR B 1 10 ? 5.400 31.392 191.198 1.00 51.02 10 TYR B N 1
ATOM 1959 C CA . TYR B 1 10 ? 4.932 30.305 192.061 1.00 51.62 10 TYR B CA 1
ATOM 1960 C C . TYR B 1 10 ? 4.499 29.082 191.280 1.00 47.88 10 TYR B C 1
ATOM 1961 O O . TYR B 1 10 ? 4.830 27.974 191.666 1.00 46.95 10 TYR B O 1
ATOM 1970 N N . VAL B 1 11 ? 3.800 29.285 190.154 1.00 45.88 11 VAL B N 1
ATOM 1971 C CA . VAL B 1 11 ? 3.366 28.205 189.271 1.00 44.84 11 VAL B CA 1
ATOM 1972 C C . VAL B 1 11 ? 4.562 27.369 188.805 1.00 43.78 11 VAL B C 1
ATOM 1973 O O . VAL B 1 11 ? 4.548 26.143 188.925 1.00 43.31 11 VAL B O 1
ATOM 1977 N N . CYS B 1 12 ? 5.625 28.054 188.360 1.00 42.94 12 CYS B N 1
ATOM 1978 C CA . CYS B 1 12 ? 6.842 27.413 187.879 1.00 42.46 12 CYS B CA 1
ATOM 1979 C C . CYS B 1 12 ? 7.584 26.665 188.988 1.00 43.10 12 CYS B C 1
ATOM 1980 O O . CYS B 1 12 ? 8.154 25.599 188.770 1.00 43.02 12 CYS B O 1
ATOM 1983 N N . LYS B 1 13 ? 7.568 27.213 190.186 1.00 44.14 13 LYS B N 1
ATOM 1984 C CA . LYS B 1 13 ? 8.173 26.598 191.362 1.00 45.44 13 LYS B CA 1
ATOM 1985 C C . LYS B 1 13 ? 7.414 25.314 191.719 1.00 45.15 13 LYS B C 1
ATOM 1986 O O . LYS B 1 13 ? 8.036 24.291 191.987 1.00 45.83 13 LYS B O 1
ATOM 1992 N N . ASP B 1 14 ? 6.075 25.358 191.721 1.00 44.52 14 ASP B N 1
ATOM 1993 C CA . ASP B 1 14 ? 5.258 24.189 192.062 1.00 44.74 14 ASP B CA 1
ATOM 1994 C C . ASP B 1 14 ? 5.362 23.074 191.037 1.00 44.27 14 ASP B C 1
ATOM 1995 O O . ASP B 1 14 ? 5.458 21.913 191.414 1.00 44.31 14 ASP B O 1
ATOM 2000 N N . ILE B 1 15 ? 5.419 23.423 189.735 1.00 44.48 15 ILE B N 1
ATOM 2001 C CA . ILE B 1 15 ? 5.570 22.447 188.663 1.00 44.46 15 ILE B CA 1
ATOM 2002 C C . ILE B 1 15 ? 6.915 21.744 188.815 1.00 45.55 15 ILE B C 1
ATOM 2003 O O . ILE B 1 15 ? 6.957 20.510 188.822 1.00 45.83 15 ILE B O 1
ATOM 2008 N N . LYS B 1 16 ? 7.995 22.506 189.071 1.00 45.98 16 LYS B N 1
ATOM 2009 C CA . LYS B 1 16 ? 9.299 21.875 189.281 1.00 47.29 16 LYS B CA 1
ATOM 2010 C C . LYS B 1 16 ? 9.278 20.901 190.466 1.00 48.38 16 LYS B C 1
ATOM 2011 O O . LYS B 1 16 ? 9.806 19.799 190.351 1.00 48.88 16 LYS B O 1
ATOM 2017 N N . LYS B 1 17 ? 8.641 21.304 191.582 1.00 48.70 17 LYS B N 1
ATOM 2018 C CA . LYS B 1 17 ? 8.528 20.484 192.787 1.00 49.69 17 LYS B CA 1
ATOM 2019 C C . LYS B 1 17 ? 7.826 19.144 192.510 1.00 49.11 17 LYS B C 1
ATOM 2020 O O . LYS B 1 17 ? 8.400 18.096 192.793 1.00 49.40 17 LYS B O 1
ATOM 2026 N N . ILE B 1 18 ? 6.600 19.169 191.958 1.00 48.45 18 ILE B N 1
ATOM 2027 C CA . ILE B 1 18 ? 5.898 17.946 191.635 1.00 49.01 18 ILE B CA 1
ATOM 2028 C C . ILE B 1 18 ? 6.657 17.137 190.570 1.00 50.09 18 ILE B C 1
ATOM 2029 O O . ILE B 1 18 ? 6.782 15.936 190.738 1.00 51.65 18 ILE B O 1
ATOM 2034 N N . ASP B 1 19 ? 7.234 17.769 189.539 1.00 49.26 19 ASP B N 1
ATOM 2035 C CA . ASP B 1 19 ? 8.001 17.047 188.524 1.00 49.84 19 ASP B CA 1
ATOM 2036 C C . ASP B 1 19 ? 9.168 16.256 189.152 1.00 52.46 19 ASP B C 1
ATOM 2037 O O . ASP B 1 19 ? 9.366 15.085 188.820 1.00 53.09 19 ASP B O 1
ATOM 2042 N N . ASP B 1 20 ? 9.912 16.884 190.099 1.00 53.60 20 ASP B N 1
ATOM 2043 C CA . ASP B 1 20 ? 11.033 16.260 190.820 1.00 55.51 20 ASP B CA 1
ATOM 2044 C C . ASP B 1 20 ? 10.604 15.167 191.800 1.00 57.58 20 ASP B C 1
ATOM 2045 O O . ASP B 1 20 ? 11.435 14.364 192.208 1.00 57.56 20 ASP B O 1
ATOM 2050 N N . CYS B 1 21 ? 9.345 15.184 192.236 1.00 59.10 21 CYS B N 1
ATOM 2051 C CA . CYS B 1 21 ? 8.826 14.276 193.250 1.00 61.35 21 CYS B CA 1
ATOM 2052 C C . CYS B 1 21 ? 7.748 13.326 192.755 1.00 62.64 21 CYS B C 1
ATOM 2053 O O . CYS B 1 21 ? 7.164 12.632 193.580 1.00 62.95 21 CYS B O 1
ATOM 2056 N N . LEU B 1 22 ? 7.452 13.295 191.442 1.00 63.22 22 LEU B N 1
ATOM 2057 C CA . LEU B 1 22 ? 6.373 12.459 190.932 1.00 64.94 22 LEU B CA 1
ATOM 2058 C C . LEU B 1 22 ? 6.633 10.951 191.090 1.00 68.18 22 LEU B C 1
ATOM 2059 O O . LEU B 1 22 ? 5.688 10.175 191.268 1.00 69.11 22 LEU B O 1
ATOM 2064 N N . GLN B 1 23 ? 7.894 10.547 191.070 1.00 70.07 23 GLN B N 1
ATOM 2065 C CA . GLN B 1 23 ? 8.295 9.153 191.285 1.00 73.50 23 GLN B CA 1
ATOM 2066 C C . GLN B 1 23 ? 7.850 8.179 190.200 1.00 75.14 23 GLN B C 1
ATOM 2067 O O . GLN B 1 23 ? 7.913 6.975 190.440 1.00 75.84 23 GLN B O 1
ATOM 2073 N N . ILE B 1 24 ? 7.418 8.669 189.016 1.00 75.71 24 ILE B N 1
ATOM 2074 C CA . ILE B 1 24 ? 7.067 7.756 187.922 1.00 77.40 24 ILE B CA 1
ATOM 2075 C C . ILE B 1 24 ? 8.379 7.382 187.266 1.00 79.19 24 ILE B C 1
ATOM 2076 O O . ILE B 1 24 ? 9.039 8.223 186.659 1.00 78.62 24 ILE B O 1
ATOM 2081 N N . ASP B 1 25 ? 8.788 6.131 187.482 1.00 81.40 25 ASP B N 1
ATOM 2082 C CA . ASP B 1 25 ? 10.057 5.551 187.053 1.00 83.53 25 ASP B CA 1
ATOM 2083 C C . ASP B 1 25 ? 10.469 5.848 185.614 1.00 83.97 25 ASP B C 1
ATOM 2084 O O . ASP B 1 25 ? 11.645 6.113 185.364 1.00 84.40 25 ASP B O 1
ATOM 2089 N N . THR B 1 26 ? 9.510 5.811 184.674 1.00 83.76 26 THR B N 1
ATOM 2090 C CA . THR B 1 26 ? 9.769 6.014 183.254 1.00 84.05 26 THR B CA 1
ATOM 2091 C C . THR B 1 26 ? 10.145 7.472 182.905 1.00 84.30 26 THR B C 1
ATOM 2092 O O . THR B 1 26 ? 10.706 7.712 181.833 1.00 84.38 26 THR B O 1
ATOM 2096 N N . ILE B 1 27 ? 9.888 8.398 183.825 1.00 84.27 27 ILE B N 1
ATOM 2097 C CA . ILE B 1 27 ? 10.241 9.802 183.642 1.00 84.38 27 ILE B CA 1
ATOM 2098 C C . ILE B 1 27 ? 11.364 10.150 184.623 1.00 85.28 27 ILE B C 1
ATOM 2099 O O . ILE B 1 27 ? 11.231 9.922 185.825 1.00 85.34 27 ILE B O 1
ATOM 2104 N N . TYR B 1 28 ? 12.468 10.692 184.112 1.00 86.22 28 TYR B N 1
ATOM 2105 C CA . TYR B 1 28 ? 13.604 11.038 184.957 1.00 88.27 28 TYR B CA 1
ATOM 2106 C C . TYR B 1 28 ? 13.177 12.074 185.988 1.00 89.14 28 TYR B C 1
ATOM 2107 O O . TYR B 1 28 ? 12.978 13.241 185.651 1.00 88.73 28 TYR B O 1
ATOM 2116 N N . THR B 1 29 ? 13.038 11.635 187.237 1.00 89.76 29 THR B N 1
ATOM 2117 C CA . THR B 1 29 ? 12.622 12.504 188.327 1.00 90.11 29 THR B CA 1
ATOM 2118 C C . THR B 1 29 ? 13.889 12.969 189.029 1.00 90.35 29 THR B C 1
ATOM 2119 O O . THR B 1 29 ? 14.778 12.164 189.310 1.00 90.90 29 THR B O 1
ATOM 2123 N N . GLY B 1 30 ? 13.981 14.264 189.306 1.00 89.78 30 GLY B N 1
ATOM 2124 C CA . GLY B 1 30 ? 15.165 14.805 189.947 1.00 89.97 30 GLY B CA 1
ATOM 2125 C C . GLY B 1 30 ? 15.230 14.483 191.427 1.00 90.02 30 GLY B C 1
ATOM 2126 O O . GLY B 1 30 ? 14.535 13.589 191.909 1.00 90.64 30 GLY B O 1
ATOM 2127 N N . VAL B 1 31 ? 16.069 15.217 192.151 1.00 89.36 31 VAL B N 1
ATOM 2128 C CA . VAL B 1 31 ? 16.228 15.011 193.585 1.00 89.36 31 VAL B CA 1
ATOM 2129 C C . VAL B 1 31 ? 14.996 15.478 194.354 1.00 87.60 31 VAL B C 1
ATOM 2130 O O . VAL B 1 31 ? 14.753 16.677 194.489 1.00 87.67 31 VAL B O 1
ATOM 2134 N N . CYS B 1 32 ? 14.222 14.521 194.856 1.00 86.00 32 CYS B N 1
ATOM 2135 C CA . CYS B 1 32 ? 13.017 14.828 195.612 1.00 84.91 32 CYS B CA 1
ATOM 2136 C C . CYS B 1 32 ? 13.325 15.015 197.095 1.00 86.76 32 CYS B C 1
ATOM 2137 O O . CYS B 1 32 ? 13.713 14.064 197.787 1.00 87.70 32 CYS B O 1
ATOM 2140 N N . SER B 1 33 ? 13.121 16.241 197.590 1.00 87.08 33 SER B N 1
ATOM 2141 C CA . SER B 1 33 ? 13.324 16.553 199.006 1.00 88.78 33 SER B CA 1
ATOM 2142 C C . SER B 1 33 ? 12.226 15.981 199.912 1.00 88.66 33 SER B C 1
ATOM 2143 O O . SER B 1 33 ? 12.392 15.975 201.120 1.00 89.80 33 SER B O 1
ATOM 2146 N N . ASP B 1 34 ? 11.100 15.528 199.347 1.00 87.35 34 ASP B N 1
ATOM 2147 C CA . ASP B 1 34 ? 10.005 14.973 200.128 1.00 87.09 34 ASP B CA 1
ATOM 2148 C C . ASP B 1 34 ? 9.252 13.911 199.329 1.00 85.15 34 ASP B C 1
ATOM 2149 O O . ASP B 1 34 ? 8.461 14.245 198.451 1.00 84.37 34 ASP B O 1
ATOM 2154 N N . ASP B 1 35 ? 9.483 12.636 199.646 1.00 84.35 35 ASP B N 1
ATOM 2155 C CA . ASP B 1 35 ? 8.786 11.527 198.994 1.00 83.45 35 ASP B CA 1
ATOM 2156 C C . ASP B 1 35 ? 7.296 11.430 199.411 1.00 81.83 35 ASP B C 1
ATOM 2157 O O . ASP B 1 35 ? 6.541 10.659 198.823 1.00 81.52 35 ASP B O 1
ATOM 2162 N N . THR B 1 36 ? 6.893 12.165 200.456 1.00 80.89 36 THR B N 1
ATOM 2163 C CA . THR B 1 36 ? 5.535 12.179 201.003 1.00 80.41 36 THR B CA 1
ATOM 2164 C C . THR B 1 36 ? 4.664 13.348 200.438 1.00 77.82 36 THR B C 1
ATOM 2165 O O . THR B 1 36 ? 3.472 13.427 200.751 1.00 78.14 36 THR B O 1
ATOM 2169 N N . LEU B 1 37 ? 5.267 14.226 199.616 1.00 75.04 37 LEU B N 1
ATOM 2170 C CA . LEU B 1 37 ? 4.708 15.441 199.028 1.00 73.34 37 LEU B CA 1
ATOM 2171 C C . LEU B 1 37 ? 3.220 15.369 198.701 1.00 72.40 37 LEU B C 1
ATOM 2172 O O . LEU B 1 37 ? 2.460 16.204 199.192 1.00 72.84 37 LEU B O 1
ATOM 2177 N N . TYR B 1 38 ? 2.795 14.380 197.911 1.00 71.23 38 TYR B N 1
ATOM 2178 C CA . TYR B 1 38 ? 1.395 14.269 197.530 1.00 71.35 38 TYR B CA 1
ATOM 2179 C C . TYR B 1 38 ? 0.649 13.100 198.170 1.00 73.00 38 TYR B C 1
ATOM 2180 O O . TYR B 1 38 ? -0.495 12.855 197.789 1.00 72.92 38 TYR B O 1
ATOM 2189 N N . SER B 1 39 ? 1.271 12.373 199.115 1.00 74.50 39 SER B N 1
ATOM 2190 C CA . SER B 1 39 ? 0.656 11.201 199.753 1.00 76.55 39 SER B CA 1
ATOM 2191 C C . SER B 1 39 ? -0.733 11.473 200.329 1.00 78.25 39 SER B C 1
ATOM 2192 O O . SER B 1 39 ? -1.607 10.617 200.216 1.00 78.61 39 SER B O 1
ATOM 2195 N N . ASP B 1 40 ? -0.955 12.682 200.880 1.00 79.36 40 ASP B N 1
ATOM 2196 C CA . ASP B 1 40 ? -2.252 13.124 201.419 1.00 81.79 40 ASP B CA 1
ATOM 2197 C C . ASP B 1 40 ? -3.373 13.109 200.367 1.00 82.47 40 ASP B C 1
ATOM 2198 O O . ASP B 1 40 ? -4.546 13.091 200.729 1.00 83.57 40 ASP B O 1
ATOM 2203 N N . TYR B 1 41 ? -3.013 13.184 199.078 1.00 81.44 41 TYR B N 1
ATOM 2204 C CA . TYR B 1 41 ? -3.967 13.260 197.987 1.00 81.18 41 TYR B CA 1
ATOM 2205 C C . TYR B 1 41 ? -4.094 11.955 197.170 1.00 81.88 41 TYR B C 1
ATOM 2206 O O . TYR B 1 41 ? -4.776 11.953 196.149 1.00 81.63 41 TYR B O 1
ATOM 2215 N N . CYS B 1 42 ? -3.481 10.856 197.629 1.00 82.79 42 CYS B N 1
ATOM 2216 C CA . CYS B 1 42 ? -3.556 9.552 196.970 1.00 84.27 42 CYS B CA 1
ATOM 2217 C C . CYS B 1 42 ? -4.995 9.015 197.020 1.00 86.41 42 CYS B C 1
ATOM 2218 O O . CYS B 1 42 ? -5.701 9.207 198.013 1.00 86.93 42 CYS B O 1
ATOM 2221 N N . PRO B 1 43 ? -5.460 8.367 195.941 1.00 87.49 43 PRO B N 1
ATOM 2222 C CA . PRO B 1 43 ? -6.836 7.838 195.947 1.00 89.49 43 PRO B CA 1
ATOM 2223 C C . PRO B 1 43 ? -7.031 6.739 196.993 1.00 92.56 43 PRO B C 1
ATOM 2224 O O . PRO B 1 43 ? -6.094 5.996 197.282 1.00 92.74 43 PRO B O 1
ATOM 2228 N N . MET B 1 44 ? -8.261 6.596 197.522 1.00 94.79 44 MET B N 1
ATOM 2229 C CA . MET B 1 44 ? -8.546 5.559 198.522 1.00 97.86 44 MET B CA 1
ATOM 2230 C C . MET B 1 44 ? -8.466 4.138 197.962 1.00 98.93 44 MET B C 1
ATOM 2231 O O . MET B 1 44 ? -8.066 3.217 198.678 1.00 100.03 44 MET B O 1
ATOM 2236 N N . LYS B 1 49 ? -5.515 6.483 203.723 1.00 101.14 49 LYS B N 1
ATOM 2237 C CA . LYS B 1 49 ? -5.733 5.140 203.180 1.00 102.06 49 LYS B CA 1
ATOM 2238 C C . LYS B 1 49 ? -4.978 4.895 201.856 1.00 101.17 49 LYS B C 1
ATOM 2239 O O . LYS B 1 49 ? -4.695 3.745 201.508 1.00 101.72 49 LYS B O 1
ATOM 2245 N N . GLY B 1 50 ? -4.655 5.968 201.138 1.00 99.63 50 GLY B N 1
ATOM 2246 C CA . GLY B 1 50 ? -3.976 5.871 199.855 1.00 98.41 50 GLY B CA 1
ATOM 2247 C C . GLY B 1 50 ? -2.474 5.690 199.909 1.00 97.52 50 GLY B C 1
ATOM 2248 O O . GLY B 1 50 ? -1.766 6.455 200.567 1.00 97.49 50 GLY B O 1
ATOM 2249 N N . GLN B 1 51 ? -1.974 4.689 199.181 1.00 96.65 51 GLN B N 1
ATOM 2250 C CA . GLN B 1 51 ? -0.538 4.438 199.083 1.00 96.22 51 GLN B CA 1
ATOM 2251 C C . GLN B 1 51 ? 0.027 4.746 197.674 1.00 93.96 51 GLN B C 1
ATOM 2252 O O . GLN B 1 51 ? 1.233 4.600 197.460 1.00 94.27 51 GLN B O 1
ATOM 2258 N N . CYS B 1 52 ? -0.828 5.167 196.724 1.00 91.60 52 CYS B N 1
ATOM 2259 C CA . CYS B 1 52 ? -0.475 5.460 195.331 1.00 89.80 52 CYS B CA 1
ATOM 2260 C C . CYS B 1 52 ? 0.287 4.291 194.700 1.00 89.17 52 CYS B C 1
ATOM 2261 O O . CYS B 1 52 ? 1.478 4.424 194.432 1.00 89.38 52 CYS B O 1
ATOM 2264 N N . GLU B 1 53 ? -0.367 3.136 194.517 1.00 88.26 53 GLU B N 1
ATOM 2265 C CA . GLU B 1 53 ? 0.298 1.977 193.921 1.00 87.49 53 GLU B CA 1
ATOM 2266 C C . GLU B 1 53 ? 0.572 2.139 192.424 1.00 84.40 53 GLU B C 1
ATOM 2267 O O . GLU B 1 53 ? 1.680 1.834 191.990 1.00 84.63 53 GLU B O 1
ATOM 2273 N N . THR B 1 54 ? -0.412 2.623 191.633 1.00 81.32 54 THR B N 1
ATOM 2274 C CA . THR B 1 54 ? -0.207 2.775 190.192 1.00 78.75 54 THR B CA 1
ATOM 2275 C C . THR B 1 54 ? 0.272 4.186 189.792 1.00 75.91 54 THR B C 1
ATOM 2276 O O . THR B 1 54 ? 0.211 5.118 190.601 1.00 75.86 54 THR B O 1
ATOM 2280 N N . ASN B 1 55 ? 0.752 4.322 188.537 1.00 73.10 55 ASN B N 1
ATOM 2281 C CA . ASN B 1 55 ? 1.183 5.560 187.935 1.00 70.48 55 ASN B CA 1
ATOM 2282 C C . ASN B 1 55 ? 0.008 6.521 187.822 1.00 69.05 55 ASN B C 1
ATOM 2283 O O . ASN B 1 55 ? 0.202 7.711 188.026 1.00 68.43 55 ASN B O 1
ATOM 2288 N N . ASN B 1 56 ? -1.202 6.022 187.517 1.00 68.53 56 ASN B N 1
ATOM 2289 C CA . ASN B 1 56 ? -2.414 6.840 187.434 1.00 68.08 56 ASN B CA 1
ATOM 2290 C C . ASN B 1 56 ? -2.772 7.435 188.791 1.00 67.63 56 ASN B C 1
ATOM 2291 O O . ASN B 1 56 ? -3.249 8.571 188.850 1.00 67.70 56 ASN B O 1
ATOM 2296 N N . ASP B 1 57 ? -2.538 6.680 189.877 1.00 67.14 57 ASP B N 1
ATOM 2297 C CA . ASP B 1 57 ? -2.808 7.166 191.230 1.00 67.09 57 ASP B CA 1
ATOM 2298 C C . ASP B 1 57 ? -1.870 8.314 191.557 1.00 65.03 57 ASP B C 1
ATOM 2299 O O . ASP B 1 57 ? -2.318 9.324 192.092 1.00 64.91 57 ASP B O 1
ATOM 2304 N N . LYS B 1 58 ? -0.576 8.164 191.213 1.00 63.31 58 LYS B N 1
ATOM 2305 C CA . LYS B 1 58 ? 0.446 9.178 191.465 1.00 62.21 58 LYS B CA 1
ATOM 2306 C C . LYS B 1 58 ? 0.162 10.461 190.674 1.00 60.16 58 LYS B C 1
ATOM 2307 O O . LYS B 1 58 ? 0.323 11.549 191.216 1.00 60.08 58 LYS B O 1
ATOM 2313 N N . ILE B 1 59 ? -0.263 10.326 189.408 1.00 58.65 59 ILE B N 1
ATOM 2314 C CA . ILE B 1 59 ? -0.600 11.460 188.556 1.00 58.20 59 ILE B CA 1
ATOM 2315 C C . ILE B 1 59 ? -1.810 12.172 189.121 1.00 57.96 59 ILE B C 1
ATOM 2316 O O . ILE B 1 59 ? -1.810 13.395 189.196 1.00 57.67 59 ILE B O 1
ATOM 2321 N N . SER B 1 60 ? -2.832 11.410 189.532 1.00 57.79 60 SER B N 1
ATOM 2322 C CA . SER B 1 60 ? -4.044 11.971 190.111 1.00 57.99 60 SER B CA 1
ATOM 2323 C C . SER B 1 60 ? -3.719 12.768 191.382 1.00 57.13 60 SER B C 1
ATOM 2324 O O . SER B 1 60 ? -4.139 13.918 191.518 1.00 56.83 60 SER B O 1
ATOM 2327 N N . ALA B 1 61 ? -2.913 12.186 192.270 1.00 56.46 61 ALA B N 1
ATOM 2328 C CA . ALA B 1 61 ? -2.530 12.826 193.522 1.00 56.42 61 ALA B CA 1
ATOM 2329 C C . ALA B 1 61 ? -1.648 14.068 193.280 1.00 55.74 61 ALA B C 1
ATOM 2330 O O . ALA B 1 61 ? -1.786 15.078 193.969 1.00 55.85 61 ALA B O 1
ATOM 2332 N N . GLY B 1 62 ? -0.764 13.976 192.291 1.00 54.60 62 GLY B N 1
ATOM 2333 C CA . GLY B 1 62 ? 0.127 15.062 191.924 1.00 53.09 62 GLY B CA 1
ATOM 2334 C C . GLY B 1 62 ? -0.621 16.238 191.343 1.00 51.65 62 GLY B C 1
ATOM 2335 O O . GLY B 1 62 ? -0.252 17.383 191.585 1.00 50.90 62 GLY B O 1
ATOM 2336 N N . PHE B 1 63 ? -1.685 15.952 190.577 1.00 51.43 63 PHE B N 1
ATOM 2337 C CA . PHE B 1 63 ? -2.534 16.948 189.945 1.00 51.47 63 PHE B CA 1
ATOM 2338 C C . PHE B 1 63 ? -3.302 17.714 191.005 1.00 51.76 63 PHE B C 1
ATOM 2339 O O . PHE B 1 63 ? -3.387 18.934 190.920 1.00 51.57 63 PHE B O 1
ATOM 2347 N N . ILE B 1 64 ? -3.868 17.001 191.996 1.00 51.75 64 ILE B N 1
ATOM 2348 C CA . ILE B 1 64 ? -4.618 17.609 193.093 1.00 52.02 64 ILE B CA 1
ATOM 2349 C C . ILE B 1 64 ? -3.681 18.438 193.969 1.00 50.83 64 ILE B C 1
ATOM 2350 O O . ILE B 1 64 ? -4.005 19.577 194.315 1.00 49.95 64 ILE B O 1
ATOM 2355 N N . TRP B 1 65 ? -2.459 17.928 194.228 1.00 49.92 65 TRP B N 1
ATOM 2356 C CA . TRP B 1 65 ? -1.461 18.697 194.975 1.00 49.93 65 TRP B CA 1
ATOM 2357 C C . TRP B 1 65 ? -1.167 20.048 194.267 1.00 49.92 65 TRP B C 1
ATOM 2358 O O . TRP B 1 65 ? -1.157 21.095 194.912 1.00 50.66 65 TRP B O 1
ATOM 2369 N N . LEU B 1 66 ? -0.977 20.003 192.933 1.00 48.86 66 LEU B N 1
ATOM 2370 C CA . LEU B 1 66 ? -0.721 21.171 192.128 1.00 48.38 66 LEU B CA 1
ATOM 2371 C C . LEU B 1 66 ? -1.842 22.190 192.253 1.00 49.65 66 LEU B C 1
ATOM 2372 O O . LEU B 1 66 ? -1.525 23.338 192.522 1.00 50.03 66 LEU B O 1
ATOM 2377 N N . LEU B 1 67 ? -3.138 21.785 192.061 1.00 51.12 67 LEU B N 1
ATOM 2378 C CA . LEU B 1 67 ? -4.325 22.645 192.197 1.00 53.79 67 LEU B CA 1
ATOM 2379 C C . LEU B 1 67 ? -4.411 23.255 193.575 1.00 54.94 67 LEU B C 1
ATOM 2380 O O . LEU B 1 67 ? -4.738 24.432 193.676 1.00 56.37 67 LEU B O 1
ATOM 2385 N N . VAL B 1 68 ? -4.131 22.473 194.634 1.00 54.44 68 VAL B N 1
ATOM 2386 C CA . VAL B 1 68 ? -4.155 22.970 196.004 1.00 54.59 68 VAL B CA 1
ATOM 2387 C C . VAL B 1 68 ? -3.110 24.087 196.164 1.00 53.79 68 VAL B C 1
ATOM 2388 O O . VAL B 1 68 ? -3.427 25.166 196.669 1.00 54.86 68 VAL B O 1
ATOM 2392 N N . MET B 1 69 ? -1.894 23.862 195.648 1.00 52.03 69 MET B N 1
ATOM 2393 C CA . MET B 1 69 ? -0.836 24.869 195.719 1.00 51.33 69 MET B CA 1
ATOM 2394 C C . MET B 1 69 ? -1.160 26.152 194.932 1.00 50.59 69 MET B C 1
ATOM 2395 O O . MET B 1 69 ? -0.861 27.257 195.391 1.00 50.92 69 MET B O 1
ATOM 2400 N N . PHE B 1 70 ? -1.721 26.010 193.725 1.00 49.52 70 PHE B N 1
ATOM 2401 C CA . PHE B 1 70 ? -2.067 27.170 192.896 1.00 48.52 70 PHE B CA 1
ATOM 2402 C C . PHE B 1 70 ? -3.115 28.015 193.559 1.00 49.99 70 PHE B C 1
ATOM 2403 O O . PHE B 1 70 ? -3.048 29.241 193.472 1.00 49.95 70 PHE B O 1
ATOM 2411 N N . GLU B 1 71 ? -4.089 27.384 194.218 1.00 51.65 71 GLU B N 1
ATOM 2412 C CA . GLU B 1 71 ? -5.139 28.140 194.884 1.00 54.21 71 GLU B CA 1
ATOM 2413 C C . GLU B 1 71 ? -4.601 28.959 196.085 1.00 54.89 71 GLU B C 1
ATOM 2414 O O . GLU B 1 71 ? -5.232 29.955 196.471 1.00 55.45 71 GLU B O 1
ATOM 2420 N N . HIS B 1 72 ? -3.409 28.586 196.623 1.00 54.40 72 HIS B N 1
ATOM 2421 C CA . HIS B 1 72 ? -2.726 29.350 197.678 1.00 55.34 72 HIS B CA 1
ATOM 2422 C C . HIS B 1 72 ? -2.229 30.706 197.147 1.00 55.50 72 HIS B C 1
ATOM 2423 O O . HIS B 1 72 ? -1.945 31.599 197.939 1.00 56.64 72 HIS B O 1
ATOM 2430 N N . ILE B 1 73 ? -2.044 30.845 195.831 1.00 54.56 73 ILE B N 1
ATOM 2431 C CA . ILE B 1 73 ? -1.614 32.108 195.209 1.00 54.64 73 ILE B CA 1
ATOM 2432 C C . ILE B 1 73 ? -2.709 33.177 195.338 1.00 56.16 73 ILE B C 1
ATOM 2433 O O . ILE B 1 73 ? -2.416 34.361 195.429 1.00 57.04 73 ILE B O 1
ATOM 2438 N N . CYS B 1 74 ? -3.971 32.759 195.386 1.00 56.89 74 CYS B N 1
ATOM 2439 C CA . CYS B 1 74 ? -5.102 33.652 195.620 1.00 58.16 74 CYS B CA 1
ATOM 2440 C C . CYS B 1 74 ? -5.079 34.147 197.049 1.00 59.42 74 CYS B C 1
ATOM 2441 O O . CYS B 1 74 ? -4.636 33.418 197.939 1.00 58.94 74 CYS B O 1
ATOM 2444 N N . ASP B 1 75 ? -5.575 35.367 197.290 1.00 61.05 75 ASP B N 1
ATOM 2445 C CA . ASP B 1 75 ? -5.635 35.902 198.641 1.00 64.70 75 ASP B CA 1
ATOM 2446 C C . ASP B 1 75 ? -6.639 35.094 199.454 1.00 66.85 75 ASP B C 1
ATOM 2447 O O . ASP B 1 75 ? -7.723 34.798 198.951 1.00 67.49 75 ASP B O 1
ATOM 2452 N N . ASP B 1 76 ? -6.223 34.640 200.651 1.00 67.94 76 ASP B N 1
ATOM 2453 C CA . ASP B 1 76 ? -6.987 33.802 201.580 1.00 70.26 76 ASP B CA 1
ATOM 2454 C C . ASP B 1 76 ? -7.499 32.516 200.943 1.00 69.62 76 ASP B C 1
ATOM 2455 O O . ASP B 1 76 ? -8.531 31.995 201.371 1.00 70.30 76 ASP B O 1
ATOM 2460 N N . ASP B 1 77 ? -6.801 32.024 199.907 1.00 68.47 77 ASP B N 1
ATOM 2461 C CA . ASP B 1 77 ? -7.199 30.854 199.128 1.00 68.33 77 ASP B CA 1
ATOM 2462 C C . ASP B 1 77 ? -8.577 31.040 198.452 1.00 68.69 77 ASP B C 1
ATOM 2463 O O . ASP B 1 77 ? -9.202 30.057 198.055 1.00 68.57 77 ASP B O 1
ATOM 2468 N N . GLU B 1 78 ? -9.048 32.289 198.326 1.00 68.92 78 GLU B N 1
ATOM 2469 C CA . GLU B 1 78 ? -10.345 32.593 197.731 1.00 69.84 78 GLU B CA 1
ATOM 2470 C C . GLU B 1 78 ? -10.151 33.111 196.326 1.00 68.23 78 GLU B C 1
ATOM 2471 O O . GLU B 1 78 ? -9.951 34.310 196.127 1.00 68.47 78 GLU B O 1
ATOM 2477 N N . CYS B 1 79 ? -10.178 32.211 195.358 1.00 66.80 79 CYS B N 1
ATOM 2478 C CA . CYS B 1 79 ? -9.921 32.575 193.974 1.00 66.58 79 CYS B CA 1
ATOM 2479 C C . CYS B 1 79 ? -11.117 33.202 193.261 1.00 67.66 79 CYS B C 1
ATOM 2480 O O . CYS B 1 79 ? -12.247 32.742 193.413 1.00 69.11 79 CYS B O 1
ATOM 2483 N N . SER B 1 80 ? -10.859 34.222 192.443 1.00 66.70 80 SER B N 1
ATOM 2484 C CA . SER B 1 80 ? -11.895 34.815 191.606 1.00 67.36 80 SER B CA 1
ATOM 2485 C C . SER B 1 80 ? -12.178 33.844 190.429 1.00 67.47 80 SER B C 1
ATOM 2486 O O . SER B 1 80 ? -11.452 32.864 190.250 1.00 66.88 80 SER B O 1
ATOM 2489 N N . GLN B 1 81 ? -13.201 34.124 189.606 1.00 68.32 81 GLN B N 1
ATOM 2490 C CA . GLN B 1 81 ? -13.500 33.302 188.434 1.00 68.95 81 GLN B CA 1
ATOM 2491 C C . GLN B 1 81 ? -12.311 33.273 187.472 1.00 66.22 81 GLN B C 1
ATOM 2492 O O . GLN B 1 81 ? -11.963 32.217 186.968 1.00 65.36 81 GLN B O 1
ATOM 2498 N N . ASN B 1 82 ? -11.661 34.424 187.284 1.00 65.21 82 ASN B N 1
ATOM 2499 C CA . ASN B 1 82 ? -10.492 34.555 186.428 1.00 64.95 82 ASN B CA 1
ATOM 2500 C C . ASN B 1 82 ? -9.278 33.743 186.964 1.00 63.02 82 ASN B C 1
ATOM 2501 O O . ASN B 1 82 ? -8.548 33.131 186.180 1.00 62.45 82 ASN B O 1
ATOM 2506 N N . GLU B 1 83 ? -9.077 33.731 188.289 1.00 61.89 83 GLU B N 1
ATOM 2507 C CA . GLU B 1 83 ? -7.978 32.980 188.891 1.00 60.35 83 GLU B CA 1
ATOM 2508 C C . GLU B 1 83 ? -8.257 31.502 188.797 1.00 59.07 83 GLU B C 1
ATOM 2509 O O . GLU B 1 83 ? -7.380 30.750 188.398 1.00 58.10 83 GLU B O 1
ATOM 2515 N N . LYS B 1 84 ? -9.503 31.088 189.109 1.00 58.97 84 LYS B N 1
ATOM 2516 C CA . LYS B 1 84 ? -9.940 29.689 189.041 1.00 59.06 84 LYS B CA 1
ATOM 2517 C C . LYS B 1 84 ? -9.683 29.115 187.645 1.00 57.94 84 LYS B C 1
ATOM 2518 O O . LYS B 1 84 ? -9.218 27.985 187.512 1.00 57.92 84 LYS B O 1
ATOM 2524 N N . ASP B 1 85 ? -9.950 29.932 186.613 1.00 56.63 85 ASP B N 1
ATOM 2525 C CA . ASP B 1 85 ? -9.799 29.580 185.218 1.00 55.42 85 ASP B CA 1
ATOM 2526 C C . ASP B 1 85 ? -8.323 29.482 184.845 1.00 53.28 85 ASP B C 1
ATOM 2527 O O . ASP B 1 85 ? -7.908 28.500 184.231 1.00 53.30 85 ASP B O 1
ATOM 2532 N N . GLN B 1 86 ? -7.525 30.466 185.250 1.00 51.32 86 GLN B N 1
ATOM 2533 C CA . GLN B 1 86 ? -6.102 30.473 184.962 1.00 50.77 86 GLN B CA 1
ATOM 2534 C C . GLN B 1 86 ? -5.352 29.276 185.591 1.00 48.99 86 GLN B C 1
ATOM 2535 O O . GLN B 1 86 ? -4.553 28.617 184.918 1.00 47.75 86 GLN B O 1
ATOM 2541 N N . TYR B 1 87 ? -5.668 28.953 186.856 1.00 48.53 87 TYR B N 1
ATOM 2542 C CA . TYR B 1 87 ? -5.008 27.856 187.564 1.00 48.28 87 TYR B CA 1
ATOM 2543 C C . TYR B 1 87 ? -5.448 26.510 187.105 1.00 48.54 87 TYR B C 1
ATOM 2544 O O . TYR B 1 87 ? -4.625 25.604 187.038 1.00 48.05 87 TYR B O 1
ATOM 2553 N N . ALA B 1 88 ? -6.730 26.369 186.718 1.00 49.20 88 ALA B N 1
ATOM 2554 C CA . ALA B 1 88 ? -7.190 25.106 186.130 1.00 49.48 88 ALA B CA 1
ATOM 2555 C C . ALA B 1 88 ? -6.445 24.884 184.787 1.00 48.42 88 ALA B C 1
ATOM 2556 O O . ALA B 1 88 ? -6.031 23.769 184.506 1.00 48.47 88 ALA B O 1
ATOM 2558 N N . GLY B 1 89 ? -6.232 25.959 184.032 1.00 47.23 89 GLY B N 1
ATOM 2559 C CA . GLY B 1 89 ? -5.499 25.916 182.776 1.00 46.79 89 GLY B CA 1
ATOM 2560 C C . GLY B 1 89 ? -4.061 25.467 182.938 1.00 45.87 89 GLY B C 1
ATOM 2561 O O . GLY B 1 89 ? -3.592 24.671 182.130 1.00 46.72 89 GLY B O 1
ATOM 2562 N N . TYR B 1 90 ? -3.342 25.971 183.961 1.00 44.54 90 TYR B N 1
ATOM 2563 C CA . TYR B 1 90 ? -1.949 25.568 184.172 1.00 44.64 90 TYR B CA 1
ATOM 2564 C C . TYR B 1 90 ? -1.851 24.107 184.606 1.00 43.87 90 TYR B C 1
ATOM 2565 O O . TYR B 1 90 ? -0.970 23.395 184.138 1.00 43.61 90 TYR B O 1
ATOM 2574 N N . ALA B 1 91 ? -2.738 23.668 185.509 1.00 43.26 91 ALA B N 1
ATOM 2575 C CA . ALA B 1 91 ? -2.751 22.294 185.996 1.00 43.72 91 ALA B CA 1
ATOM 2576 C C . ALA B 1 91 ? -3.142 21.309 184.902 1.00 42.45 91 ALA B C 1
ATOM 2577 O O . ALA B 1 91 ? -2.541 20.252 184.812 1.00 42.74 91 ALA B O 1
ATOM 2579 N N . ILE B 1 92 ? -4.101 21.675 184.038 1.00 41.69 92 ILE B N 1
ATOM 2580 C CA . ILE B 1 92 ? -4.528 20.846 182.911 1.00 41.28 92 ILE B CA 1
ATOM 2581 C C . ILE B 1 92 ? -3.471 20.849 181.787 1.00 40.07 92 ILE B C 1
ATOM 2582 O O . ILE B 1 92 ? -3.320 19.849 181.098 1.00 40.67 92 ILE B O 1
ATOM 2587 N N . LEU B 1 93 ? -2.660 21.909 181.670 1.00 39.43 93 LEU B N 1
ATOM 2588 C CA . LEU B 1 93 ? -1.544 21.950 180.730 1.00 38.66 93 LEU B CA 1
ATOM 2589 C C . LEU B 1 93 ? -0.474 20.950 181.239 1.00 38.24 93 LEU B C 1
ATOM 2590 O O . LEU B 1 93 ? 0.047 20.166 180.462 1.00 37.67 93 LEU B O 1
ATOM 2595 N N . TRP B 1 94 ? -0.198 20.942 182.557 1.00 38.21 94 TRP B N 1
ATOM 2596 C CA . TRP B 1 94 ? 0.744 19.989 183.142 1.00 38.29 94 TRP B CA 1
ATOM 2597 C C . TRP B 1 94 ? 0.232 18.560 182.967 1.00 40.11 94 TRP B C 1
ATOM 2598 O O . TRP B 1 94 ? 0.985 17.658 182.593 1.00 41.43 94 TRP B O 1
ATOM 2609 N N . LEU B 1 95 ? -1.055 18.355 183.209 1.00 40.19 95 LEU B N 1
ATOM 2610 C CA . LEU B 1 95 ? -1.678 17.050 183.055 1.00 40.77 95 LEU B CA 1
ATOM 2611 C C . LEU B 1 95 ? -1.581 16.546 181.598 1.00 40.47 95 LEU B C 1
ATOM 2612 O O . LEU B 1 95 ? -1.295 15.378 181.392 1.00 40.34 95 LEU B O 1
ATOM 2617 N N . SER B 1 96 ? -1.752 17.440 180.600 1.00 40.94 96 SER B N 1
ATOM 2618 C CA . SER B 1 96 ? -1.612 17.126 179.172 1.00 41.75 96 SER B CA 1
ATOM 2619 C C . SER B 1 96 ? -0.193 16.691 178.864 1.00 41.70 96 SER B C 1
ATOM 2620 O O . SER B 1 96 ? 0.006 15.715 178.143 1.00 42.76 96 SER B O 1
ATOM 2623 N N . TYR B 1 97 ? 0.789 17.367 179.451 1.00 40.29 97 TYR B N 1
ATOM 2624 C CA . TYR B 1 97 ? 2.184 16.997 179.311 1.00 39.71 97 TYR B CA 1
ATOM 2625 C C . TYR B 1 97 ? 2.438 15.589 179.850 1.00 40.40 97 TYR B C 1
ATOM 2626 O O . TYR B 1 97 ? 3.068 14.792 179.166 1.00 40.40 97 TYR B O 1
ATOM 2635 N N . ILE B 1 98 ? 1.952 15.292 181.060 1.00 41.60 98 ILE B N 1
ATOM 2636 C CA . ILE B 1 98 ? 2.133 13.997 181.698 1.00 43.98 98 ILE B CA 1
ATOM 2637 C C . ILE B 1 98 ? 1.493 12.881 180.879 1.00 44.89 98 ILE B C 1
ATOM 2638 O O . ILE B 1 98 ? 2.126 11.845 180.639 1.00 45.88 98 ILE B O 1
ATOM 2643 N N . LEU B 1 99 ? 0.241 13.077 180.463 1.00 44.73 99 LEU B N 1
ATOM 2644 C CA . LEU B 1 99 ? -0.462 12.096 179.672 1.00 45.45 99 LEU B CA 1
ATOM 2645 C C . LEU B 1 99 ? 0.209 11.873 178.336 1.00 45.46 99 LEU B C 1
ATOM 2646 O O . LEU B 1 99 ? 0.301 10.732 177.898 1.00 46.38 99 LEU B O 1
ATOM 2651 N N . ASN B 1 100 ? 0.751 12.925 177.734 1.00 44.93 100 ASN B N 1
ATOM 2652 C CA . ASN B 1 100 ? 1.488 12.804 176.492 1.00 45.47 100 ASN B CA 1
ATOM 2653 C C . ASN B 1 100 ? 2.768 11.969 176.711 1.00 46.60 100 ASN B C 1
ATOM 2654 O O . ASN B 1 100 ? 3.102 11.156 175.851 1.00 47.35 100 ASN B O 1
ATOM 2659 N N . GLN B 1 101 ? 3.426 12.104 177.878 1.00 46.76 101 GLN B N 1
ATOM 2660 C CA . GLN B 1 101 ? 4.614 11.304 178.196 1.00 48.03 101 GLN B CA 1
ATOM 2661 C C . GLN B 1 101 ? 4.258 9.818 178.292 1.00 49.92 101 GLN B C 1
ATOM 2662 O O . GLN B 1 101 ? 4.952 8.992 177.698 1.00 50.70 101 GLN B O 1
ATOM 2668 N N . MET B 1 102 ? 3.137 9.483 178.954 1.00 50.96 102 MET B N 1
ATOM 2669 C CA . MET B 1 102 ? 2.656 8.105 179.136 1.00 53.40 102 MET B CA 1
ATOM 2670 C C . MET B 1 102 ? 2.326 7.375 177.807 1.00 56.04 102 MET B C 1
ATOM 2671 O O . MET B 1 102 ? 1.629 7.920 176.944 1.00 56.54 102 MET B O 1
ATOM 2676 N N . PRO B 1 103 ? 2.851 6.141 177.637 1.00 57.89 103 PRO B N 1
ATOM 2677 C CA . PRO B 1 103 ? 2.671 5.426 176.353 1.00 59.88 103 PRO B CA 1
ATOM 2678 C C . PRO B 1 103 ? 1.234 5.169 175.881 1.00 61.16 103 PRO B C 1
ATOM 2679 O O . PRO B 1 103 ? 0.967 5.303 174.664 1.00 62.72 103 PRO B O 1
ATOM 2683 N N . ASN B 1 104 ? 0.321 4.806 176.803 1.00 59.62 104 ASN B N 1
ATOM 2684 C CA . ASN B 1 104 ? -1.046 4.532 176.372 1.00 60.18 104 ASN B CA 1
ATOM 2685 C C . ASN B 1 104 ? -2.040 5.605 176.790 1.00 59.81 104 ASN B C 1
ATOM 2686 O O . ASN B 1 104 ? -3.233 5.333 176.911 1.00 60.87 104 ASN B O 1
ATOM 2691 N N . GLU B 1 105 ? -1.556 6.844 176.933 1.00 58.25 105 GLU B N 1
ATOM 2692 C CA . GLU B 1 105 ? -2.358 8.014 177.267 1.00 57.59 105 GLU B CA 1
ATOM 2693 C C . GLU B 1 105 ? -1.954 9.164 176.333 1.00 57.01 105 GLU B C 1
ATOM 2694 O O . GLU B 1 105 ? -0.963 9.088 175.597 1.00 57.87 105 GLU B O 1
ATOM 2700 N N . GLY B 1 106 ? -2.680 10.253 176.427 1.00 55.47 106 GLY B N 1
ATOM 2701 C CA . GLY B 1 106 ? -2.393 11.454 175.669 1.00 54.58 106 GLY B CA 1
ATOM 2702 C C . GLY B 1 106 ? -3.474 12.489 175.866 1.00 54.28 106 GLY B C 1
ATOM 2703 O O . GLY B 1 106 ? -4.390 12.297 176.667 1.00 54.06 106 GLY B O 1
ATOM 2704 N N . ILE B 1 107 ? -3.403 13.585 175.119 1.00 54.75 107 ILE B N 1
ATOM 2705 C CA . ILE B 1 107 ? -4.442 14.616 175.172 1.00 56.09 107 ILE B CA 1
ATOM 2706 C C . ILE B 1 107 ? -5.814 14.044 174.763 1.00 58.28 107 ILE B C 1
ATOM 2707 O O . ILE B 1 107 ? -6.813 14.364 175.389 1.00 58.70 107 ILE B O 1
ATOM 2712 N N . HIS B 1 108 ? -5.824 13.083 173.819 1.00 59.53 108 HIS B N 1
ATOM 2713 C CA . HIS B 1 108 ? -7.014 12.367 173.374 1.00 61.16 108 HIS B CA 1
ATOM 2714 C C . HIS B 1 108 ? -7.676 11.546 174.488 1.00 61.85 108 HIS B C 1
ATOM 2715 O O . HIS B 1 108 ? -8.876 11.266 174.407 1.00 63.52 108 HIS B O 1
ATOM 2722 N N . THR B 1 109 ? -6.917 11.155 175.518 1.00 60.53 109 THR B N 1
ATOM 2723 C CA . THR B 1 109 ? -7.472 10.405 176.662 1.00 60.61 109 THR B CA 1
ATOM 2724 C C . THR B 1 109 ? -7.630 11.281 177.928 1.00 59.57 109 THR B C 1
ATOM 2725 O O . THR B 1 109 ? -7.897 10.746 178.998 1.00 59.35 109 THR B O 1
ATOM 2729 N N . LEU B 1 110 ? -7.421 12.606 177.804 1.00 58.55 110 LEU B N 1
ATOM 2730 C CA . LEU B 1 110 ? -7.460 13.574 178.892 1.00 58.08 110 LEU B CA 1
ATOM 2731 C C . LEU B 1 110 ? -8.819 13.626 179.585 1.00 59.33 110 LEU B C 1
ATOM 2732 O O . LEU B 1 110 ? -8.896 13.549 180.810 1.00 58.61 110 LEU B O 1
ATOM 2737 N N . LYS B 1 111 ? -9.892 13.734 178.801 1.00 61.11 111 LYS B N 1
ATOM 2738 C CA . LYS B 1 111 ? -11.242 13.807 179.344 1.00 63.33 111 LYS B CA 1
ATOM 2739 C C . LYS B 1 111 ? -11.572 12.528 180.117 1.00 64.61 111 LYS B C 1
ATOM 2740 O O . LYS B 1 111 ? -12.033 12.601 181.251 1.00 64.72 111 LYS B O 1
ATOM 2746 N N . ASN B 1 112 ? -11.232 11.373 179.541 1.00 65.36 112 ASN B N 1
ATOM 2747 C CA . ASN B 1 112 ? -11.435 10.069 180.164 1.00 67.20 112 ASN B CA 1
ATOM 2748 C C . ASN B 1 112 ? -10.607 9.916 181.459 1.00 66.12 112 ASN B C 1
ATOM 2749 O O . ASN B 1 112 ? -11.153 9.474 182.468 1.00 67.06 112 ASN B O 1
ATOM 2754 N N . PHE B 1 113 ? -9.319 10.302 181.438 1.00 64.09 113 PHE B N 1
ATOM 2755 C CA . PHE B 1 113 ? -8.458 10.240 182.620 1.00 63.26 113 PHE B CA 1
ATOM 2756 C C . PHE B 1 113 ? -9.016 11.129 183.746 1.00 64.01 113 PHE B C 1
ATOM 2757 O O . PHE B 1 113 ? -8.997 10.730 184.898 1.00 63.91 113 PHE B O 1
ATOM 2765 N N . TYR B 1 114 ? -9.484 12.339 183.420 1.00 64.86 114 TYR B N 1
ATOM 2766 C CA . TYR B 1 114 ? -10.023 13.260 184.410 1.00 66.40 114 TYR B CA 1
ATOM 2767 C C . TYR B 1 114 ? -11.227 12.664 185.127 1.00 70.01 114 TYR B C 1
ATOM 2768 O O . TYR B 1 114 ? -11.266 12.662 186.355 1.00 70.40 114 TYR B O 1
ATOM 2777 N N . THR B 1 115 ? -12.195 12.132 184.368 1.00 72.34 115 THR B N 1
ATOM 2778 C CA . THR B 1 115 ? -13.391 11.548 184.954 1.00 75.29 115 THR B CA 1
ATOM 2779 C C . THR B 1 115 ? -13.094 10.260 185.720 1.00 76.64 115 THR B C 1
ATOM 2780 O O . THR B 1 115 ? -13.649 10.053 186.797 1.00 78.03 115 THR B O 1
ATOM 2784 N N . ASN B 1 116 ? -12.238 9.393 185.174 1.00 76.32 116 ASN B N 1
ATOM 2785 C CA . ASN B 1 116 ? -11.968 8.096 185.793 1.00 77.27 116 ASN B CA 1
ATOM 2786 C C . ASN B 1 116 ? -10.871 8.060 186.849 1.00 75.83 116 ASN B C 1
ATOM 2787 O O . ASN B 1 116 ? -10.801 7.066 187.577 1.00 76.61 116 ASN B O 1
ATOM 2792 N N . HIS B 1 117 ? -10.006 9.082 186.929 1.00 73.34 117 HIS B N 1
ATOM 2793 C CA . HIS B 1 117 ? -8.910 9.068 187.900 1.00 72.27 117 HIS B CA 1
ATOM 2794 C C . HIS B 1 117 ? -8.818 10.300 188.784 1.00 71.63 117 HIS B C 1
ATOM 2795 O O . HIS B 1 117 ? -8.246 10.212 189.868 1.00 71.02 117 HIS B O 1
ATOM 2802 N N . ILE B 1 118 ? -9.368 11.440 188.349 1.00 71.68 118 ILE B N 1
ATOM 2803 C CA . ILE B 1 118 ? -9.291 12.659 189.154 1.00 71.99 118 ILE B CA 1
ATOM 2804 C C . ILE B 1 118 ? -10.593 12.877 189.913 1.00 74.21 118 ILE B C 1
ATOM 2805 O O . ILE B 1 118 ? -10.587 12.995 191.142 1.00 74.31 118 ILE B O 1
ATOM 2810 N N . GLU B 1 119 ? -11.714 12.871 189.194 1.00 75.71 119 GLU B N 1
ATOM 2811 C CA . GLU B 1 119 ? -13.019 13.033 189.816 1.00 78.16 119 GLU B CA 1
ATOM 2812 C C . GLU B 1 119 ? -13.385 11.853 190.729 1.00 80.38 119 GLU B C 1
ATOM 2813 O O . GLU B 1 119 ? -14.174 12.033 191.655 1.00 81.15 119 GLU B O 1
ATOM 2819 N N . THR B 1 120 ? -12.820 10.650 190.480 1.00 81.12 120 THR B N 1
ATOM 2820 C CA . THR B 1 120 ? -13.066 9.488 191.346 1.00 83.10 120 THR B CA 1
ATOM 2821 C C . THR B 1 120 ? -12.213 9.521 192.638 1.00 83.67 120 THR B C 1
ATOM 2822 O O . THR B 1 120 ? -12.439 8.724 193.543 1.00 84.95 120 THR B O 1
ATOM 2826 N N . ASN B 1 121 ? -11.213 10.399 192.707 1.00 82.66 121 ASN B N 1
ATOM 2827 C CA . ASN B 1 121 ? -10.379 10.546 193.886 1.00 82.56 121 ASN B CA 1
ATOM 2828 C C . ASN B 1 121 ? -11.158 11.464 194.821 1.00 83.71 121 ASN B C 1
ATOM 2829 O O . ASN B 1 121 ? -11.522 12.571 194.434 1.00 83.34 121 ASN B O 1
ATOM 2834 N N . THR B 1 122 ? -11.434 11.001 196.040 1.00 85.15 122 THR B N 1
ATOM 2835 C CA . THR B 1 122 ? -12.195 11.799 197.008 1.00 86.46 122 THR B CA 1
ATOM 2836 C C . THR B 1 122 ? -11.423 13.035 197.484 1.00 85.57 122 THR B C 1
ATOM 2837 O O . THR B 1 122 ? -12.050 14.025 197.847 1.00 85.77 122 THR B O 1
ATOM 2841 N N . ASN B 1 123 ? -10.078 13.008 197.426 1.00 84.68 123 ASN B N 1
ATOM 2842 C CA . ASN B 1 123 ? -9.260 14.168 197.789 1.00 84.35 123 ASN B CA 1
ATOM 2843 C C . ASN B 1 123 ? -9.472 15.374 196.863 1.00 83.69 123 ASN B C 1
ATOM 2844 O O . ASN B 1 123 ? -9.140 16.499 197.237 1.00 83.19 123 ASN B O 1
ATOM 2849 N N . TYR B 1 124 ? -10.022 15.142 195.667 1.00 83.44 124 TYR B N 1
ATOM 2850 C CA . TYR B 1 124 ? -10.310 16.185 194.708 1.00 83.71 124 TYR B CA 1
ATOM 2851 C C . TYR B 1 124 ? -11.477 17.064 195.208 1.00 86.68 124 TYR B C 1
ATOM 2852 O O . TYR B 1 124 ? -11.351 18.285 195.265 1.00 86.57 124 TYR B O 1
ATOM 2861 N N . ALA B 1 125 ? -12.591 16.442 195.610 1.00 89.44 125 ALA B N 1
ATOM 2862 C CA . ALA B 1 125 ? -13.749 17.187 196.099 1.00 92.28 125 ALA B CA 1
ATOM 2863 C C . ALA B 1 125 ? -13.516 17.830 197.474 1.00 94.99 125 ALA B C 1
ATOM 2864 O O . ALA B 1 125 ? -13.994 18.941 197.725 1.00 95.49 125 ALA B O 1
ATOM 2866 N N . SER B 1 126 ? -12.775 17.158 198.353 1.00 96.49 126 SER B N 1
ATOM 2867 C CA . SER B 1 126 ? -12.525 17.692 199.686 1.00 99.11 126 SER B CA 1
ATOM 2868 C C . SER B 1 126 ? -11.435 18.774 199.759 1.00 100.18 126 SER B C 1
ATOM 2869 O O . SER B 1 126 ? -11.623 19.754 200.475 1.00 100.58 126 SER B O 1
ATOM 2872 N N . HIS B 1 127 ? -10.304 18.611 199.042 1.00 100.70 127 HIS B N 1
ATOM 2873 C CA . HIS B 1 127 ? -9.189 19.553 199.172 1.00 102.00 127 HIS B CA 1
ATOM 2874 C C . HIS B 1 127 ? -9.170 20.652 198.112 1.00 102.60 127 HIS B C 1
ATOM 2875 O O . HIS B 1 127 ? -8.722 21.760 198.422 1.00 102.42 127 HIS B O 1
ATOM 2882 N N . VAL B 1 128 ? -9.682 20.387 196.892 1.00 103.16 128 VAL B N 1
ATOM 2883 C CA . VAL B 1 128 ? -9.763 21.445 195.883 1.00 103.97 128 VAL B CA 1
ATOM 2884 C C . VAL B 1 128 ? -11.084 22.172 196.167 1.00 106.64 128 VAL B C 1
ATOM 2885 O O . VAL B 1 128 ? -12.145 21.597 195.923 1.00 107.26 128 VAL B O 1
ATOM 2889 N N . SER B 1 129 ? -11.027 23.387 196.754 1.00 108.12 129 SER B N 1
ATOM 2890 C CA . SER B 1 129 ? -12.220 24.150 197.157 1.00 110.68 129 SER B CA 1
ATOM 2891 C C . SER B 1 129 ? -13.255 24.304 196.043 1.00 112.16 129 SER B C 1
ATOM 2892 O O . SER B 1 129 ? -14.455 24.074 196.249 1.00 113.19 129 SER B O 1
ATOM 2895 N N . SER B 1 130 ? -12.780 24.696 194.865 1.00 111.88 130 SER B N 1
ATOM 2896 C CA . SER B 1 130 ? -13.624 24.826 193.697 1.00 112.74 130 SER B CA 1
ATOM 2897 C C . SER B 1 130 ? -13.488 23.500 192.966 1.00 113.50 130 SER B C 1
ATOM 2898 O O . SER B 1 130 ? -12.487 23.299 192.291 1.00 113.19 130 SER B O 1
ATOM 2901 N N . ALA B 1 131 ? -14.418 22.560 193.185 1.00 114.41 131 ALA B N 1
ATOM 2902 C CA . ALA B 1 131 ? -14.409 21.251 192.519 1.00 114.86 131 ALA B CA 1
ATOM 2903 C C . ALA B 1 131 ? -15.856 20.777 192.378 1.00 116.25 131 ALA B C 1
ATOM 2904 O O . ALA B 1 131 ? -16.267 20.370 191.290 1.00 116.41 131 ALA B O 1
ATOM 2906 N N . SER B 1 132 ? -16.647 20.900 193.462 1.00 117.03 132 SER B N 1
ATOM 2907 C CA . SER B 1 132 ? -18.069 20.562 193.437 1.00 118.44 132 SER B CA 1
ATOM 2908 C C . SER B 1 132 ? -18.923 21.647 192.724 1.00 118.24 132 SER B C 1
ATOM 2909 O O . SER B 1 132 ? -20.084 21.387 192.401 1.00 119.26 132 SER B O 1
ATOM 2912 N N . ASP B 1 133 ? -18.348 22.853 192.483 1.00 116.72 133 ASP B N 1
ATOM 2913 C CA . ASP B 1 133 ? -19.015 23.968 191.807 1.00 116.18 133 ASP B CA 1
ATOM 2914 C C . ASP B 1 133 ? -19.435 23.575 190.399 1.00 114.23 133 ASP B C 1
ATOM 2915 O O . ASP B 1 133 ? -18.646 22.967 189.666 1.00 113.58 133 ASP B O 1
ATOM 2920 N N . SER B 1 134 ? -20.659 23.955 190.010 1.00 112.97 134 SER B N 1
ATOM 2921 C CA . SER B 1 134 ? -21.211 23.673 188.688 1.00 111.26 134 SER B CA 1
ATOM 2922 C C . SER B 1 134 ? -20.397 24.374 187.610 1.00 107.42 134 SER B C 1
ATOM 2923 O O . SER B 1 134 ? -20.133 23.778 186.562 1.00 107.07 134 SER B O 1
ATOM 2926 N N . ASN B 1 135 ? -19.987 25.630 187.864 1.00 104.49 135 ASN B N 1
ATOM 2927 C CA . ASN B 1 135 ? -19.190 26.359 186.883 1.00 101.47 135 ASN B CA 1
ATOM 2928 C C . ASN B 1 135 ? -17.746 25.884 186.806 1.00 96.62 135 ASN B C 1
ATOM 2929 O O . ASN B 1 135 ? -17.106 26.117 185.785 1.00 95.98 135 ASN B O 1
ATOM 2934 N N . TYR B 1 136 ? -17.222 25.235 187.870 1.00 93.14 136 TYR B N 1
ATOM 2935 C CA . TYR B 1 136 ? -15.849 24.740 187.837 1.00 89.22 136 TYR B CA 1
ATOM 2936 C C . TYR B 1 136 ? -15.698 23.622 186.826 1.00 86.85 136 TYR B C 1
ATOM 2937 O O . TYR B 1 136 ? -14.709 23.608 186.099 1.00 85.89 136 TYR B O 1
ATOM 2946 N N . LYS B 1 137 ? -16.692 22.717 186.733 1.00 85.86 137 LYS B N 1
ATOM 2947 C CA . LYS B 1 137 ? -16.683 21.628 185.747 1.00 84.63 137 LYS B CA 1
ATOM 2948 C C . LYS B 1 137 ? -16.663 22.183 184.317 1.00 82.10 137 LYS B C 1
ATOM 2949 O O . LYS B 1 137 ? -16.010 21.600 183.455 1.00 81.74 137 LYS B O 1
ATOM 2955 N N . GLY B 1 138 ? -17.348 23.313 184.096 1.00 79.97 138 GLY B N 1
ATOM 2956 C CA . GLY B 1 138 ? -17.372 24.016 182.821 1.00 77.92 138 GLY B CA 1
ATOM 2957 C C . GLY B 1 138 ? -16.011 24.591 182.479 1.00 74.54 138 GLY B C 1
ATOM 2958 O O . GLY B 1 138 ? -15.600 24.553 181.319 1.00 74.94 138 GLY B O 1
ATOM 2959 N N . ILE B 1 139 ? -15.297 25.122 183.483 1.00 71.48 139 ILE B N 1
ATOM 2960 C CA . ILE B 1 139 ? -13.942 25.658 183.323 1.00 68.84 139 ILE B CA 1
ATOM 2961 C C . ILE B 1 139 ? -13.003 24.505 182.927 1.00 65.96 139 ILE B C 1
ATOM 2962 O O . ILE B 1 139 ? -12.256 24.625 181.961 1.00 65.29 139 ILE B O 1
ATOM 2967 N N . VAL B 1 140 ? -13.080 23.383 183.650 1.00 64.24 140 VAL B N 1
ATOM 2968 C CA . VAL B 1 140 ? -12.269 22.203 183.386 1.00 62.91 140 VAL B CA 1
ATOM 2969 C C . VAL B 1 140 ? -12.525 21.676 181.972 1.00 62.46 140 VAL B C 1
ATOM 2970 O O . VAL B 1 140 ? -11.572 21.424 181.234 1.00 61.95 140 VAL B O 1
ATOM 2974 N N . ASP B 1 141 ? -13.803 21.566 181.579 1.00 62.58 141 ASP B N 1
ATOM 2975 C CA . ASP B 1 141 ? -14.173 21.102 180.244 1.00 63.03 141 ASP B CA 1
ATOM 2976 C C . ASP B 1 141 ? -13.639 22.029 179.141 1.00 61.40 141 ASP B C 1
ATOM 2977 O O . ASP B 1 141 ? -13.208 21.532 178.099 1.00 61.27 141 ASP B O 1
ATOM 2982 N N . LYS B 1 142 ? -13.679 23.360 179.360 1.00 59.50 142 LYS B N 1
ATOM 2983 C CA . LYS B 1 142 ? -13.165 24.319 178.396 1.00 58.81 142 LYS B CA 1
ATOM 2984 C C . LYS B 1 142 ? -11.661 24.146 178.260 1.00 56.31 142 LYS B C 1
ATOM 2985 O O . LYS B 1 142 ? -11.155 24.192 177.150 1.00 56.13 142 LYS B O 1
ATOM 2991 N N . LYS B 1 143 ? -10.942 23.939 179.380 1.00 54.69 143 LYS B N 1
ATOM 2992 C CA . LYS B 1 143 ? -9.489 23.745 179.353 1.00 52.97 143 LYS B CA 1
ATOM 2993 C C . LYS B 1 143 ? -9.114 22.440 178.644 1.00 53.15 143 LYS B C 1
ATOM 2994 O O . LYS B 1 143 ? -8.184 22.431 177.836 1.00 53.32 143 LYS B O 1
ATOM 3000 N N . ILE B 1 144 ? -9.885 21.378 178.871 1.00 52.90 144 ILE B N 1
ATOM 3001 C CA . ILE B 1 144 ? -9.679 20.101 178.199 1.00 54.06 144 ILE B CA 1
ATOM 3002 C C . ILE B 1 144 ? -9.924 20.269 176.699 1.00 55.99 144 ILE B C 1
ATOM 3003 O O . ILE B 1 144 ? -9.104 19.821 175.900 1.00 56.41 144 ILE B O 1
ATOM 3008 N N . ASP B 1 145 ? -10.976 21.005 176.315 1.00 56.89 145 ASP B N 1
ATOM 3009 C CA . ASP B 1 145 ? -11.281 21.266 174.911 1.00 58.60 145 ASP B CA 1
ATOM 3010 C C . ASP B 1 145 ? -10.183 22.101 174.251 1.00 56.60 145 ASP B C 1
ATOM 3011 O O . ASP B 1 145 ? -9.816 21.843 173.117 1.00 57.25 145 ASP B O 1
ATOM 3016 N N . LEU B 1 146 ? -9.608 23.057 174.983 1.00 54.48 146 LEU B N 1
ATOM 3017 C CA . LEU B 1 146 ? -8.515 23.892 174.493 1.00 53.01 146 LEU B CA 1
ATOM 3018 C C . LEU B 1 146 ? -7.251 23.053 174.252 1.00 51.03 146 LEU B C 1
ATOM 3019 O O . LEU B 1 146 ? -6.548 23.273 173.269 1.00 51.22 146 LEU B O 1
ATOM 3024 N N . MET B 1 147 ? -6.993 22.064 175.123 1.00 49.57 147 MET B N 1
ATOM 3025 C CA . MET B 1 147 ? -5.843 21.175 174.940 1.00 49.29 147 MET B CA 1
ATOM 3026 C C . MET B 1 147 ? -6.037 20.313 173.711 1.00 50.10 147 MET B C 1
ATOM 3027 O O . MET B 1 147 ? -5.080 20.097 172.991 1.00 49.72 147 MET B O 1
ATOM 3032 N N . ASN B 1 148 ? -7.281 19.852 173.452 1.00 51.08 148 ASN B N 1
ATOM 3033 C CA . ASN B 1 148 ? -7.619 19.052 172.286 1.00 52.87 148 ASN B CA 1
ATOM 3034 C C . ASN B 1 148 ? -7.589 19.869 171.004 1.00 53.56 148 ASN B C 1
ATOM 3035 O O . ASN B 1 148 ? -7.179 19.352 169.975 1.00 54.23 148 ASN B O 1
ATOM 3040 N N . MET B 1 149 ? -8.009 21.142 171.057 1.00 53.42 149 MET B N 1
ATOM 3041 C CA . MET B 1 149 ? -7.973 22.040 169.908 1.00 54.47 149 MET B CA 1
ATOM 3042 C C . MET B 1 149 ? -6.538 22.320 169.453 1.00 53.33 149 MET B C 1
ATOM 3043 O O . MET B 1 149 ? -6.314 22.587 168.268 1.00 54.45 149 MET B O 1
ATOM 3048 N N . ASN B 1 150 ? -5.571 22.274 170.386 1.00 51.21 150 ASN B N 1
ATOM 3049 C CA . ASN B 1 150 ? -4.144 22.506 170.125 1.00 50.04 150 ASN B CA 1
ATOM 3050 C C . ASN B 1 150 ? -3.309 21.236 170.311 1.00 50.33 150 ASN B C 1
ATOM 3051 O O . ASN B 1 150 ? -2.098 21.349 170.448 1.00 49.94 150 ASN B O 1
ATOM 3056 N N . LYS B 1 151 ? -3.936 20.032 170.352 1.00 51.52 151 LYS B N 1
ATOM 3057 C CA . LYS B 1 151 ? -3.241 18.788 170.691 1.00 52.29 151 LYS B CA 1
ATOM 3058 C C . LYS B 1 151 ? -1.951 18.560 169.939 1.00 52.43 151 LYS B C 1
ATOM 3059 O O . LYS B 1 151 ? -0.969 18.164 170.565 1.00 52.04 151 LYS B O 1
ATOM 3065 N N . ALA B 1 152 ? -1.916 18.865 168.637 1.00 52.72 152 ALA B N 1
ATOM 3066 C CA . ALA B 1 152 ? -0.708 18.665 167.854 1.00 52.27 152 ALA B CA 1
ATOM 3067 C C . ALA B 1 152 ? 0.492 19.491 168.331 1.00 50.39 152 ALA B C 1
ATOM 3068 O O . ALA B 1 152 ? 1.614 18.998 168.233 1.00 50.92 152 ALA B O 1
ATOM 3070 N N . ILE B 1 153 ? 0.278 20.709 168.869 1.00 48.48 153 ILE B N 1
ATOM 3071 C CA . ILE B 1 153 ? 1.416 21.520 169.328 1.00 47.12 153 ILE B CA 1
ATOM 3072 C C . ILE B 1 153 ? 1.605 21.539 170.851 1.00 44.55 153 ILE B C 1
ATOM 3073 O O . ILE B 1 153 ? 2.660 21.967 171.289 1.00 43.87 153 ILE B O 1
ATOM 3078 N N . ILE B 1 154 ? 0.609 21.116 171.655 1.00 43.90 154 ILE B N 1
ATOM 3079 C CA . ILE B 1 154 ? 0.716 21.172 173.125 1.00 43.70 154 ILE B CA 1
ATOM 3080 C C . ILE B 1 154 ? 2.053 20.570 173.677 1.00 44.40 154 ILE B C 1
ATOM 3081 O O . ILE B 1 154 ? 2.686 21.272 174.456 1.00 44.16 154 ILE B O 1
ATOM 3086 N N . PRO B 1 155 ? 2.531 19.362 173.299 1.00 44.98 155 PRO B N 1
ATOM 3087 C CA . PRO B 1 155 ? 3.800 18.862 173.862 1.00 44.40 155 PRO B CA 1
ATOM 3088 C C . PRO B 1 155 ? 5.006 19.766 173.622 1.00 43.66 155 PRO B C 1
ATOM 3089 O O . PRO B 1 155 ? 5.786 20.001 174.540 1.00 43.40 155 PRO B O 1
ATOM 3093 N N . LYS B 1 156 ? 5.163 20.260 172.394 1.00 43.87 156 LYS B N 1
ATOM 3094 C CA . LYS B 1 156 ? 6.261 21.143 172.044 1.00 43.97 156 LYS B CA 1
ATOM 3095 C C . LYS B 1 156 ? 6.077 22.525 172.662 1.00 42.49 156 LYS B C 1
ATOM 3096 O O . LYS B 1 156 ? 7.051 23.139 173.082 1.00 42.43 156 LYS B O 1
ATOM 3102 N N . PHE B 1 157 ? 4.824 22.999 172.773 1.00 41.12 157 PHE B N 1
ATOM 3103 C CA . PHE B 1 157 ? 4.532 24.293 173.378 1.00 39.79 157 PHE B CA 1
ATOM 3104 C C . PHE B 1 157 ? 4.903 24.230 174.879 1.00 38.98 157 PHE B C 1
ATOM 3105 O O . PHE B 1 157 ? 5.430 25.215 175.420 1.00 39.17 157 PHE B O 1
ATOM 3113 N N . TYR B 1 158 ? 4.630 23.081 175.543 1.00 37.44 158 TYR B N 1
ATOM 3114 C CA . TYR B 1 158 ? 4.941 22.860 176.943 1.00 36.76 158 TYR B CA 1
ATOM 3115 C C . TYR B 1 158 ? 6.442 22.955 177.151 1.00 36.51 158 TYR B C 1
ATOM 3116 O O . TYR B 1 158 ? 6.858 23.495 178.155 1.00 37.37 158 TYR B O 1
ATOM 3125 N N . ASP B 1 159 ? 7.259 22.431 176.229 1.00 36.17 159 ASP B N 1
ATOM 3126 C CA . ASP B 1 159 ? 8.703 22.528 176.329 1.00 36.31 159 ASP B CA 1
ATOM 3127 C C . ASP B 1 159 ? 9.150 24.002 176.355 1.00 36.65 159 ASP B C 1
ATOM 3128 O O . ASP B 1 159 ? 10.039 24.343 177.128 1.00 36.01 159 ASP B O 1
ATOM 3133 N N . ILE B 1 160 ? 8.501 24.861 175.550 1.00 37.26 160 ILE B N 1
ATOM 3134 C CA . ILE B 1 160 ? 8.793 26.299 175.537 1.00 38.29 160 ILE B CA 1
ATOM 3135 C C . ILE B 1 160 ? 8.410 26.905 176.885 1.00 38.69 160 ILE B C 1
ATOM 3136 O O . ILE B 1 160 ? 9.192 27.642 177.467 1.00 39.04 160 ILE B O 1
ATOM 3141 N N . PHE B 1 161 ? 7.213 26.556 177.406 1.00 39.00 161 PHE B N 1
ATOM 3142 C CA . PHE B 1 161 ? 6.723 27.014 178.707 1.00 39.43 161 PHE B CA 1
ATOM 3143 C C . PHE B 1 161 ? 7.700 26.609 179.818 1.00 39.11 161 PHE B C 1
ATOM 3144 O O . PHE B 1 161 ? 7.950 27.398 180.722 1.00 39.38 161 PHE B O 1
ATOM 3152 N N . LYS B 1 162 ? 8.246 25.395 179.732 1.00 38.53 162 LYS B N 1
ATOM 3153 C CA . LYS B 1 162 ? 9.211 24.856 180.668 1.00 39.02 162 LYS B CA 1
ATOM 3154 C C . LYS B 1 162 ? 10.480 25.679 180.664 1.00 37.90 162 LYS B C 1
ATOM 3155 O O . LYS B 1 162 ? 11.007 25.958 181.733 1.00 38.69 162 LYS B O 1
ATOM 3161 N N . SER B 1 163 ? 10.979 26.045 179.481 1.00 36.70 163 SER B N 1
ATOM 3162 C CA . SER B 1 163 ? 12.166 26.866 179.338 1.00 37.44 163 SER B CA 1
ATOM 3163 C C . SER B 1 163 ? 11.927 28.261 179.960 1.00 37.49 163 SER B C 1
ATOM 3164 O O . SER B 1 163 ? 12.843 28.830 180.565 1.00 37.22 163 SER B O 1
ATOM 3167 N N . LEU B 1 164 ? 10.702 28.788 179.833 1.00 36.97 164 LEU B N 1
ATOM 3168 C CA . LEU B 1 164 ? 10.329 30.055 180.454 1.00 37.38 164 LEU B CA 1
ATOM 3169 C C . LEU B 1 164 ? 10.334 29.883 181.985 1.00 38.17 164 LEU B C 1
ATOM 3170 O O . LEU B 1 164 ? 10.851 30.744 182.707 1.00 38.98 164 LEU B O 1
ATOM 3175 N N . CYS B 1 165 ? 9.802 28.748 182.479 1.00 37.63 165 CYS B N 1
ATOM 3176 C CA . CYS B 1 165 ? 9.794 28.426 183.906 1.00 38.43 165 CYS B CA 1
ATOM 3177 C C . CYS B 1 165 ? 11.187 28.315 184.502 1.00 38.60 165 CYS B C 1
ATOM 3178 O O . CYS B 1 165 ? 11.400 28.716 185.653 1.00 38.44 165 CYS B O 1
ATOM 3181 N N . ASN B 1 166 ? 12.143 27.824 183.727 1.00 38.88 166 ASN B N 1
ATOM 3182 C CA . ASN B 1 166 ? 13.521 27.720 184.212 1.00 40.03 166 ASN B CA 1
ATOM 3183 C C . ASN B 1 166 ? 14.092 29.125 184.462 1.00 40.33 166 ASN B C 1
ATOM 3184 O O . ASN B 1 166 ? 14.833 29.309 185.421 1.00 40.94 166 ASN B O 1
ATOM 3189 N N . MET B 1 167 ? 13.753 30.110 183.602 1.00 40.24 167 MET B N 1
ATOM 3190 C CA . MET B 1 167 ? 14.227 31.483 183.815 1.00 41.35 167 MET B CA 1
ATOM 3191 C C . MET B 1 167 ? 13.572 32.079 185.081 1.00 41.72 167 MET B C 1
ATOM 3192 O O . MET B 1 167 ? 14.263 32.727 185.859 1.00 43.17 167 MET B O 1
ATOM 3197 N N . TYR B 1 168 ? 12.254 31.825 185.301 1.00 40.72 168 TYR B N 1
ATOM 3198 C CA . TYR B 1 168 ? 11.557 32.270 186.514 1.00 41.85 168 TYR B CA 1
ATOM 3199 C C . TYR B 1 168 ? 12.217 31.694 187.763 1.00 44.09 168 TYR B C 1
ATOM 3200 O O . TYR B 1 168 ? 12.496 32.437 188.694 1.00 43.73 168 TYR B O 1
ATOM 3209 N N . ASN B 1 169 ? 12.499 30.376 187.768 1.00 45.94 169 ASN B N 1
ATOM 3210 C CA . ASN B 1 169 ? 13.156 29.740 188.907 1.00 48.83 169 ASN B CA 1
ATOM 3211 C C . ASN B 1 169 ? 14.574 30.281 189.120 1.00 52.66 169 ASN B C 1
ATOM 3212 O O . ASN B 1 169 ? 15.015 30.436 190.258 1.00 54.68 169 ASN B O 1
ATOM 3217 N N . GLU B 1 170 ? 15.258 30.624 188.042 1.00 54.00 170 GLU B N 1
ATOM 3218 C CA . GLU B 1 170 ? 16.580 31.215 188.116 1.00 56.84 170 GLU B CA 1
ATOM 3219 C C . GLU B 1 170 ? 16.495 32.602 188.755 1.00 59.17 170 GLU B C 1
ATOM 3220 O O . GLU B 1 170 ? 17.226 32.872 189.701 1.00 59.98 170 GLU B O 1
ATOM 3226 N N . LEU B 1 171 ? 15.559 33.447 188.285 1.00 60.05 171 LEU B N 1
ATOM 3227 C CA . LEU B 1 171 ? 15.303 34.801 188.797 1.00 62.70 171 LEU B CA 1
ATOM 3228 C C . LEU B 1 171 ? 14.907 34.774 190.286 1.00 66.45 171 LEU B C 1
ATOM 3229 O O . LEU B 1 171 ? 15.224 35.702 191.031 1.00 67.32 171 LEU B O 1
ATOM 3234 N N . ASP B 1 172 ? 14.225 33.704 190.711 1.00 68.42 172 ASP B N 1
ATOM 3235 C CA . ASP B 1 172 ? 13.807 33.509 192.087 1.00 71.87 172 ASP B CA 1
ATOM 3236 C C . ASP B 1 172 ? 15.020 33.269 192.991 1.00 75.63 172 ASP B C 1
ATOM 3237 O O . ASP B 1 172 ? 15.016 33.734 194.120 1.00 77.04 172 ASP B O 1
ATOM 3242 N N . LYS B 1 173 ? 16.060 32.576 192.495 1.00 77.49 173 LYS B N 1
ATOM 3243 C CA . LYS B 1 173 ? 17.291 32.312 193.259 1.00 80.77 173 LYS B CA 1
ATOM 3244 C C . LYS B 1 173 ? 18.069 33.591 193.559 1.00 84.48 173 LYS B C 1
ATOM 3245 O O . LYS B 1 173 ? 18.648 33.712 194.635 1.00 86.03 173 LYS B O 1
ATOM 3251 N N . ASN B 1 174 ? 18.106 34.528 192.601 1.00 85.82 174 ASN B N 1
ATOM 3252 C CA . ASN B 1 174 ? 18.877 35.772 192.697 1.00 88.68 174 ASN B CA 1
ATOM 3253 C C . ASN B 1 174 ? 18.070 36.981 192.184 1.00 89.75 174 ASN B C 1
ATOM 3254 O O . ASN B 1 174 ? 18.289 37.437 191.062 1.00 89.69 174 ASN B O 1
ATOM 3259 N N . GLU B 1 175 ? 17.138 37.486 193.009 1.00 90.52 175 GLU B N 1
ATOM 3260 C CA . GLU B 1 175 ? 16.202 38.575 192.694 1.00 91.33 175 GLU B CA 1
ATOM 3261 C C . GLU B 1 175 ? 16.763 39.741 191.838 1.00 91.88 175 GLU B C 1
ATOM 3262 O O . GLU B 1 175 ? 16.113 40.152 190.871 1.00 91.52 175 GLU B O 1
ATOM 3268 N N . ALA B 1 176 ? 17.942 40.277 192.197 1.00 92.46 176 ALA B N 1
ATOM 3269 C CA . ALA B 1 176 ? 18.567 41.386 191.460 1.00 92.55 176 ALA B CA 1
ATOM 3270 C C . ALA B 1 176 ? 19.954 41.034 190.884 1.00 91.83 176 ALA B C 1
ATOM 3271 O O . ALA B 1 176 ? 20.688 41.936 190.479 1.00 93.22 176 ALA B O 1
ATOM 3273 N N . ASN B 1 177 ? 20.315 39.740 190.855 1.00 89.51 177 ASN B N 1
ATOM 3274 C CA . ASN B 1 177 ? 21.597 39.292 190.328 1.00 88.02 177 ASN B CA 1
ATOM 3275 C C . ASN B 1 177 ? 21.403 38.141 189.335 1.00 83.21 177 ASN B C 1
ATOM 3276 O O . ASN B 1 177 ? 22.179 37.180 189.345 1.00 83.76 177 ASN B O 1
ATOM 3281 N N . TYR B 1 178 ? 20.369 38.232 188.463 1.00 78.20 178 TYR B N 1
ATOM 3282 C CA . TYR B 1 178 ? 20.161 37.205 187.440 1.00 73.46 178 TYR B CA 1
ATOM 3283 C C . TYR B 1 178 ? 21.052 37.576 186.258 1.00 71.89 178 TYR B C 1
ATOM 3284 O O . TYR B 1 178 ? 20.566 38.098 185.256 1.00 71.56 178 TYR B O 1
ATOM 3293 N N . ALA B 1 179 ? 22.374 37.327 186.399 1.00 71.00 179 ALA B N 1
ATOM 3294 C CA . ALA B 1 179 ? 23.406 37.671 185.416 1.00 70.10 179 ALA B CA 1
ATOM 3295 C C . ALA B 1 179 ? 23.210 36.995 184.057 1.00 67.58 179 ALA B C 1
ATOM 3296 O O . ALA B 1 179 ? 23.522 37.587 183.020 1.00 68.23 179 ALA B O 1
ATOM 3298 N N . ASN B 1 180 ? 22.673 35.780 184.055 1.00 64.61 180 ASN B N 1
ATOM 3299 C CA . ASN B 1 180 ? 22.431 35.057 182.814 1.00 62.83 180 ASN B CA 1
ATOM 3300 C C . ASN B 1 180 ? 21.077 35.361 182.182 1.00 59.23 180 ASN B C 1
ATOM 3301 O O . ASN B 1 180 ? 20.720 34.664 181.244 1.00 58.50 180 ASN B O 1
ATOM 3306 N N . CYS B 1 181 ? 20.322 36.367 182.678 1.00 57.46 181 CYS B N 1
ATOM 3307 C CA . CYS B 1 181 ? 18.984 36.643 182.150 1.00 55.63 181 CYS B CA 1
ATOM 3308 C C . CYS B 1 181 ? 18.976 36.929 180.668 1.00 54.61 181 CYS B C 1
ATOM 3309 O O . CYS B 1 181 ? 18.154 36.360 179.968 1.00 53.74 181 CYS B O 1
ATOM 3312 N N . LEU B 1 182 ? 19.887 37.784 180.191 1.00 54.71 182 LEU B N 1
ATOM 3313 C CA . LEU B 1 182 ? 19.925 38.123 178.776 1.00 54.56 182 LEU B CA 1
ATOM 3314 C C . LEU B 1 182 ? 20.269 36.925 177.914 1.00 54.37 182 LEU B C 1
ATOM 3315 O O . LEU B 1 182 ? 19.570 36.661 176.947 1.00 54.04 182 LEU B O 1
ATOM 3320 N N . LYS B 1 183 ? 21.300 36.163 178.288 1.00 54.35 183 LYS B N 1
ATOM 3321 C CA . LYS B 1 183 ? 21.693 34.946 177.568 1.00 53.76 183 LYS B CA 1
ATOM 3322 C C . LYS B 1 183 ? 20.525 33.946 177.514 1.00 50.51 183 LYS B C 1
ATOM 3323 O O . LYS B 1 183 ? 20.224 33.408 176.455 1.00 50.03 183 LYS B O 1
ATOM 3329 N N . ASP B 1 184 ? 19.842 33.732 178.646 1.00 48.35 184 ASP B N 1
ATOM 3330 C CA . ASP B 1 184 ? 18.713 32.812 178.693 1.00 45.94 184 ASP B CA 1
ATOM 3331 C C . ASP B 1 184 ? 17.509 33.278 177.861 1.00 43.04 184 ASP B C 1
ATOM 3332 O O . ASP B 1 184 ? 16.858 32.449 177.223 1.00 42.72 184 ASP B O 1
ATOM 3337 N N . ALA B 1 185 ? 17.231 34.588 177.858 1.00 40.76 185 ALA B N 1
ATOM 3338 C CA . ALA B 1 185 ? 16.148 35.171 177.091 1.00 39.97 185 ALA B CA 1
ATOM 3339 C C . ALA B 1 185 ? 16.423 35.032 175.591 1.00 40.74 185 ALA B C 1
ATOM 3340 O O . ALA B 1 185 ? 15.498 34.732 174.839 1.00 40.21 185 ALA B O 1
ATOM 3342 N N . GLN B 1 186 ? 17.687 35.197 175.161 1.00 41.85 186 GLN B N 1
ATOM 3343 C CA . GLN B 1 186 ? 18.076 35.040 173.760 1.00 43.70 186 GLN B CA 1
ATOM 3344 C C . GLN B 1 186 ? 17.918 33.595 173.324 1.00 44.60 186 GLN B C 1
ATOM 3345 O O . GLN B 1 186 ? 17.405 33.353 172.233 1.00 45.66 186 GLN B O 1
ATOM 3351 N N . ASN B 1 187 ? 18.313 32.627 174.175 1.00 43.91 187 ASN B N 1
ATOM 3352 C CA . ASN B 1 187 ? 18.133 31.210 173.854 1.00 43.73 187 ASN B CA 1
ATOM 3353 C C . ASN B 1 187 ? 16.642 30.875 173.792 1.00 42.66 187 ASN B C 1
ATOM 3354 O O . ASN B 1 187 ? 16.224 30.108 172.939 1.00 43.50 187 ASN B O 1
ATOM 3359 N N . PHE B 1 188 ? 15.852 31.447 174.692 1.00 41.19 188 PHE B N 1
ATOM 3360 C CA . PHE B 1 188 ? 14.415 31.246 174.756 1.00 39.97 188 PHE B CA 1
ATOM 3361 C C . PHE B 1 188 ? 13.699 31.742 173.466 1.00 40.27 188 PHE B C 1
ATOM 3362 O O . PHE B 1 188 ? 12.900 31.005 172.900 1.00 40.55 188 PHE B O 1
ATOM 3370 N N . VAL B 1 189 ? 13.980 32.968 173.021 1.00 40.82 189 VAL B N 1
ATOM 3371 C CA . VAL B 1 189 ? 13.347 33.510 171.824 1.00 42.53 189 VAL B CA 1
ATOM 3372 C C . VAL B 1 189 ? 13.785 32.746 170.567 1.00 43.94 189 VAL B C 1
ATOM 3373 O O . VAL B 1 189 ? 12.960 32.542 169.692 1.00 44.25 189 VAL B O 1
ATOM 3377 N N . ASP B 1 190 ? 15.033 32.248 170.517 1.00 44.79 190 ASP B N 1
ATOM 3378 C CA . ASP B 1 190 ? 15.493 31.433 169.388 1.00 46.50 190 ASP B CA 1
ATOM 3379 C C . ASP B 1 190 ? 14.791 30.077 169.382 1.00 45.50 190 ASP B C 1
ATOM 3380 O O . ASP B 1 190 ? 14.394 29.582 168.325 1.00 46.17 190 ASP B O 1
ATOM 3385 N N . GLU B 1 191 ? 14.633 29.478 170.563 1.00 44.06 191 GLU B N 1
ATOM 3386 C CA . GLU B 1 191 ? 13.973 28.200 170.710 1.00 43.76 191 GLU B CA 1
ATOM 3387 C C . GLU B 1 191 ? 12.493 28.311 170.315 1.00 43.14 191 GLU B C 1
ATOM 3388 O O . GLU B 1 191 ? 11.967 27.426 169.650 1.00 44.10 191 GLU B O 1
ATOM 3394 N N . TYR B 1 192 ? 11.839 29.412 170.691 1.00 42.08 192 TYR B N 1
ATOM 3395 C CA . TYR B 1 192 ? 10.437 29.639 170.380 1.00 41.78 192 TYR B CA 1
ATOM 3396 C C . TYR B 1 192 ? 10.235 29.976 168.897 1.00 43.14 192 TYR B C 1
ATOM 3397 O O . TYR B 1 192 ? 9.263 29.498 168.287 1.00 42.93 192 TYR B O 1
ATOM 3406 N N . GLN B 1 193 ? 11.192 30.724 168.297 1.00 43.68 193 GLN B N 1
ATOM 3407 C CA . GLN B 1 193 ? 11.156 31.021 166.867 1.00 45.48 193 GLN B CA 1
ATOM 3408 C C . GLN B 1 193 ? 11.247 29.714 166.069 1.00 47.20 193 GLN B C 1
ATOM 3409 O O . GLN B 1 193 ? 10.496 29.533 165.117 1.00 48.24 193 GLN B O 1
ATOM 3415 N N . LYS B 1 194 ? 12.116 28.785 166.507 1.00 47.02 194 LYS B N 1
ATOM 3416 C CA . LYS B 1 194 ? 12.265 27.488 165.877 1.00 47.85 194 LYS B CA 1
ATOM 3417 C C . LYS B 1 194 ? 10.991 26.663 166.020 1.00 48.32 194 LYS B C 1
ATOM 3418 O O . LYS B 1 194 ? 10.601 25.982 165.075 1.00 49.21 194 LYS B O 1
ATOM 3424 N N . PHE B 1 195 ? 10.337 26.739 167.186 1.00 47.56 195 PHE B N 1
ATOM 3425 C CA . PHE B 1 195 ? 9.075 26.050 167.444 1.00 47.12 195 PHE B CA 1
ATOM 3426 C C . PHE B 1 195 ? 7.986 26.554 166.432 1.00 47.77 195 PHE B C 1
ATOM 3427 O O . PHE B 1 195 ? 7.245 25.741 165.899 1.00 48.93 195 PHE B O 1
ATOM 3435 N N . LEU B 1 196 ? 7.902 27.873 166.193 1.00 46.53 196 LEU B N 1
ATOM 3436 C CA . LEU B 1 196 ? 6.911 28.446 165.294 1.00 47.46 196 LEU B CA 1
ATOM 3437 C C . LEU B 1 196 ? 7.169 28.007 163.850 1.00 49.82 196 LEU B C 1
ATOM 3438 O O . LEU B 1 196 ? 6.227 27.668 163.133 1.00 50.04 196 LEU B O 1
ATOM 3443 N N . ASN B 1 197 ? 8.452 28.007 163.442 1.00 50.96 197 ASN B N 1
ATOM 3444 C CA . ASN B 1 197 ? 8.901 27.637 162.111 1.00 53.18 197 ASN B CA 1
ATOM 3445 C C . ASN B 1 197 ? 8.747 26.144 161.838 1.00 54.95 197 ASN B C 1
ATOM 3446 O O . ASN B 1 197 ? 8.178 25.792 160.822 1.00 56.46 197 ASN B O 1
ATOM 3451 N N . ASP B 1 198 ? 9.245 25.277 162.719 1.00 54.85 198 ASP B N 1
ATOM 3452 C CA . ASP B 1 198 ? 9.166 23.833 162.546 1.00 56.27 198 ASP B CA 1
ATOM 3453 C C . ASP B 1 198 ? 7.741 23.315 162.534 1.00 56.75 198 ASP B C 1
ATOM 3454 O O . ASP B 1 198 ? 7.456 22.348 161.837 1.00 58.49 198 ASP B O 1
ATOM 3459 N N . ASN B 1 199 ? 6.860 23.913 163.324 1.00 55.52 199 ASN B N 1
ATOM 3460 C CA . ASN B 1 199 ? 5.485 23.446 163.411 1.00 55.69 199 ASN B CA 1
ATOM 3461 C C . ASN B 1 199 ? 4.513 24.234 162.541 1.00 56.88 199 ASN B C 1
ATOM 3462 O O . ASN B 1 199 ? 3.324 23.977 162.627 1.00 57.45 199 ASN B O 1
ATOM 3467 N N . ASN B 1 200 ? 4.989 25.203 161.724 1.00 57.01 200 ASN B N 1
ATOM 3468 C CA . ASN B 1 200 ? 4.130 26.041 160.877 1.00 58.19 200 ASN B CA 1
ATOM 3469 C C . ASN B 1 200 ? 3.006 26.699 161.701 1.00 57.82 200 ASN B C 1
ATOM 3470 O O . ASN B 1 200 ? 1.825 26.613 161.345 1.00 58.92 200 ASN B O 1
ATOM 3475 N N . VAL B 1 201 ? 3.379 27.278 162.838 1.00 55.98 201 VAL B N 1
ATOM 3476 C CA . VAL B 1 201 ? 2.411 27.885 163.718 1.00 55.56 201 VAL B CA 1
ATOM 3477 C C . VAL B 1 201 ? 1.946 29.230 163.220 1.00 55.96 201 VAL B C 1
ATOM 3478 O O . VAL B 1 201 ? 2.749 30.110 162.917 1.00 55.81 201 VAL B O 1
ATOM 3482 N N . ASP B 1 202 ? 0.623 29.356 163.099 1.00 56.51 202 ASP B N 1
ATOM 3483 C CA . ASP B 1 202 ? -0.069 30.582 162.767 1.00 57.65 202 ASP B CA 1
ATOM 3484 C C . ASP B 1 202 ? -0.382 31.173 164.160 1.00 57.11 202 ASP B C 1
ATOM 3485 O O . ASP B 1 202 ? -1.244 30.654 164.875 1.00 56.78 202 ASP B O 1
ATOM 3490 N N . THR B 1 203 ? 0.361 32.211 164.578 1.00 56.31 203 THR B N 1
ATOM 3491 C CA . THR B 1 203 ? 0.171 32.807 165.898 1.00 55.55 203 THR B CA 1
ATOM 3492 C C . THR B 1 203 ? -1.178 33.536 166.059 1.00 55.95 203 THR B C 1
ATOM 3493 O O . THR B 1 203 ? -1.569 33.827 167.178 1.00 54.74 203 THR B O 1
ATOM 3497 N N . ASP B 1 204 ? -1.894 33.799 164.968 1.00 57.89 204 ASP B N 1
ATOM 3498 C CA . ASP B 1 204 ? -3.226 34.410 165.040 1.00 59.66 204 ASP B CA 1
ATOM 3499 C C . ASP B 1 204 ? -4.369 33.384 164.911 1.00 59.30 204 ASP B C 1
ATOM 3500 O O . ASP B 1 204 ? -5.528 33.773 164.836 1.00 60.31 204 ASP B O 1
ATOM 3505 N N . ASP B 1 205 ? -4.045 32.076 164.919 1.00 57.59 205 ASP B N 1
ATOM 3506 C CA . ASP B 1 205 ? -5.004 30.993 164.893 1.00 56.94 205 ASP B CA 1
ATOM 3507 C C . ASP B 1 205 ? -5.881 31.106 166.155 1.00 55.67 205 ASP B C 1
ATOM 3508 O O . ASP B 1 205 ? -5.379 31.452 167.216 1.00 54.95 205 ASP B O 1
ATOM 3513 N N . SER B 1 206 ? -7.174 30.875 166.022 1.00 56.03 206 SER B N 1
ATOM 3514 C CA . SER B 1 206 ? -8.116 31.004 167.133 1.00 56.47 206 SER B CA 1
ATOM 3515 C C . SER B 1 206 ? -7.804 30.088 168.333 1.00 54.46 206 SER B C 1
ATOM 3516 O O . SER B 1 206 ? -7.955 30.534 169.465 1.00 54.37 206 SER B O 1
ATOM 3519 N N . SER B 1 207 ? -7.288 28.862 168.108 1.00 52.99 207 SER B N 1
ATOM 3520 C CA . SER B 1 207 ? -6.929 27.974 169.228 1.00 51.14 207 SER B CA 1
ATOM 3521 C C . SER B 1 207 ? -5.584 28.377 169.855 1.00 49.42 207 SER B C 1
ATOM 3522 O O . SER B 1 207 ? -5.456 28.397 171.084 1.00 48.01 207 SER B O 1
ATOM 3525 N N . TYR B 1 208 ? -4.570 28.665 168.999 1.00 49.07 208 TYR B N 1
ATOM 3526 C CA . TYR B 1 208 ? -3.233 29.038 169.451 1.00 47.88 208 TYR B CA 1
ATOM 3527 C C . TYR B 1 208 ? -3.256 30.332 170.264 1.00 48.23 208 TYR B C 1
ATOM 3528 O O . TYR B 1 208 ? -2.623 30.398 171.310 1.00 48.18 208 TYR B O 1
ATOM 3537 N N . LYS B 1 209 ? -3.995 31.348 169.795 1.00 48.23 209 LYS B N 1
ATOM 3538 C CA . LYS B 1 209 ? -4.166 32.649 170.462 1.00 47.75 209 LYS B CA 1
ATOM 3539 C C . LYS B 1 209 ? -4.585 32.482 171.932 1.00 46.58 209 LYS B C 1
ATOM 3540 O O . LYS B 1 209 ? -4.340 33.374 172.735 1.00 45.84 209 LYS B O 1
ATOM 3546 N N . GLN B 1 210 ? -5.298 31.388 172.262 1.00 46.02 210 GLN B N 1
ATOM 3547 C CA . GLN B 1 210 ? -5.813 31.165 173.609 1.00 45.02 210 GLN B CA 1
ATOM 3548 C C . GLN B 1 210 ? -4.786 30.596 174.579 1.00 43.05 210 GLN B C 1
ATOM 3549 O O . GLN B 1 210 ? -4.990 30.654 175.779 1.00 43.39 210 GLN B O 1
ATOM 3555 N N . ILE B 1 211 ? -3.703 30.035 174.075 1.00 41.50 211 ILE B N 1
ATOM 3556 C CA . ILE B 1 211 ? -2.620 29.523 174.909 1.00 40.34 211 ILE B CA 1
ATOM 3557 C C . ILE B 1 211 ? -1.399 30.458 174.847 1.00 40.00 211 ILE B C 1
ATOM 3558 O O . ILE B 1 211 ? -0.627 30.513 175.794 1.00 39.27 211 ILE B O 1
ATOM 3563 N N . LEU B 1 212 ? -1.245 31.208 173.741 1.00 40.46 212 LEU B N 1
ATOM 3564 C CA . LEU B 1 212 ? -0.193 32.203 173.561 1.00 41.10 212 LEU B CA 1
ATOM 3565 C C . LEU B 1 212 ? 0.005 33.172 174.777 1.00 40.85 212 LEU B C 1
ATOM 3566 O O . LEU B 1 212 ? 1.162 33.380 175.150 1.00 40.30 212 LEU B O 1
ATOM 3571 N N . PRO B 1 213 ? -1.053 33.731 175.444 1.00 40.77 213 PRO B N 1
ATOM 3572 C CA . PRO B 1 213 ? -0.799 34.644 176.578 1.00 40.98 213 PRO B CA 1
ATOM 3573 C C . PRO B 1 213 ? 0.097 34.117 177.687 1.00 41.03 213 PRO B C 1
ATOM 3574 O O . PRO B 1 213 ? 0.718 34.905 178.364 1.00 41.53 213 PRO B O 1
ATOM 3578 N N . ILE B 1 214 ? 0.182 32.797 177.886 1.00 40.29 214 ILE B N 1
ATOM 3579 C CA . ILE B 1 214 ? 1.048 32.193 178.887 1.00 40.14 214 ILE B CA 1
ATOM 3580 C C . ILE B 1 214 ? 2.513 32.619 178.579 1.00 41.02 214 ILE B C 1
ATOM 3581 O O . ILE B 1 214 ? 3.233 33.032 179.480 1.00 41.92 214 ILE B O 1
ATOM 3586 N N . LEU B 1 215 ? 2.927 32.533 177.302 1.00 40.51 215 LEU B N 1
ATOM 3587 C CA . LEU B 1 215 ? 4.280 32.880 176.911 1.00 40.17 215 LEU B CA 1
ATOM 3588 C C . LEU B 1 215 ? 4.457 34.369 176.709 1.00 42.23 215 LEU B C 1
ATOM 3589 O O . LEU B 1 215 ? 5.477 34.899 177.136 1.00 43.35 215 LEU B O 1
ATOM 3594 N N . SER B 1 216 ? 3.501 35.053 176.048 1.00 42.62 216 SER B N 1
ATOM 3595 C CA . SER B 1 216 ? 3.677 36.476 175.777 1.00 43.28 216 SER B CA 1
ATOM 3596 C C . SER B 1 216 ? 3.637 37.305 177.046 1.00 41.82 216 SER B C 1
ATOM 3597 O O . SER B 1 216 ? 4.508 38.151 177.218 1.00 41.81 216 SER B O 1
ATOM 3600 N N . ASN B 1 217 ? 2.697 37.028 177.962 1.00 40.61 217 ASN B N 1
ATOM 3601 C CA . ASN B 1 217 ? 2.670 37.763 179.229 1.00 40.42 217 ASN B CA 1
ATOM 3602 C C . ASN B 1 217 ? 3.848 37.317 180.110 1.00 38.34 217 ASN B C 1
ATOM 3603 O O . ASN B 1 217 ? 4.503 38.159 180.690 1.00 38.13 217 ASN B O 1
ATOM 3608 N N . GLY B 1 218 ? 4.107 35.999 180.165 1.00 36.59 218 GLY B N 1
ATOM 3609 C CA . GLY B 1 218 ? 5.174 35.427 180.976 1.00 36.23 218 GLY B CA 1
ATOM 3610 C C . GLY B 1 218 ? 6.563 35.919 180.642 1.00 36.84 218 GLY B C 1
ATOM 3611 O O . GLY B 1 218 ? 7.326 36.282 181.542 1.00 37.41 218 GLY B O 1
ATOM 3612 N N . TYR B 1 219 ? 6.886 35.967 179.351 1.00 36.81 219 TYR B N 1
ATOM 3613 C CA . TYR B 1 219 ? 8.164 36.471 178.876 1.00 37.23 219 TYR B CA 1
ATOM 3614 C C . TYR B 1 219 ? 8.271 38.007 179.118 1.00 38.36 219 TYR B C 1
ATOM 3615 O O . TYR B 1 219 ? 9.268 38.479 179.652 1.00 38.78 219 TYR B O 1
ATOM 3624 N N . ASP B 1 220 ? 7.225 38.757 178.799 1.00 39.30 220 ASP B N 1
ATOM 3625 C CA . ASP B 1 220 ? 7.207 40.210 178.999 1.00 42.09 220 ASP B CA 1
ATOM 3626 C C . ASP B 1 220 ? 7.430 40.560 180.455 1.00 43.23 220 ASP B C 1
ATOM 3627 O O . ASP B 1 220 ? 8.253 41.431 180.751 1.00 44.02 220 ASP B O 1
ATOM 3632 N N . ASN B 1 221 ? 6.758 39.837 181.374 1.00 43.06 221 ASN B N 1
ATOM 3633 C CA . ASN B 1 221 ? 6.930 40.106 182.793 1.00 43.74 221 ASN B CA 1
ATOM 3634 C C . ASN B 1 221 ? 8.338 39.764 183.259 1.00 43.57 221 ASN B C 1
ATOM 3635 O O . ASN B 1 221 ? 8.927 40.521 184.024 1.00 44.80 221 ASN B O 1
ATOM 3640 N N . LEU B 1 222 ? 8.875 38.665 182.790 1.00 42.43 222 LEU B N 1
ATOM 3641 C CA . LEU B 1 222 ? 10.200 38.197 183.165 1.00 42.82 222 LEU B CA 1
ATOM 3642 C C . LEU B 1 222 ? 11.292 39.211 182.804 1.00 43.97 222 LEU B C 1
ATOM 3643 O O . LEU B 1 222 ? 12.091 39.557 183.670 1.00 45.24 222 LEU B O 1
ATOM 3648 N N . ILE B 1 223 ? 11.321 39.705 181.552 1.00 43.83 223 ILE B N 1
ATOM 3649 C CA . ILE B 1 223 ? 12.355 40.661 181.128 1.00 44.90 223 ILE B CA 1
ATOM 3650 C C . ILE B 1 223 ? 12.177 42.025 181.764 1.00 46.11 223 ILE B C 1
ATOM 3651 O O . ILE B 1 223 ? 13.176 42.695 182.016 1.00 47.04 223 ILE B O 1
ATOM 3656 N N . LYS B 1 224 ? 10.930 42.418 182.105 1.00 46.62 224 LYS B N 1
ATOM 3657 C CA . LYS B 1 224 ? 10.677 43.668 182.839 1.00 48.08 224 LYS B CA 1
ATOM 3658 C C . LYS B 1 224 ? 11.341 43.587 184.202 1.00 48.91 224 LYS B C 1
ATOM 3659 O O . LYS B 1 224 ? 11.958 44.548 184.633 1.00 49.79 224 LYS B O 1
ATOM 3665 N N . LYS B 1 225 ? 11.219 42.432 184.859 1.00 49.09 225 LYS B N 1
ATOM 3666 C CA . LYS B 1 225 ? 11.791 42.123 186.165 1.00 50.68 225 LYS B CA 1
ATOM 3667 C C . LYS B 1 225 ? 13.327 42.123 186.095 1.00 51.38 225 LYS B C 1
ATOM 3668 O O . LYS B 1 225 ? 13.955 42.795 186.908 1.00 53.44 225 LYS B O 1
ATOM 3674 N N . CYS B 1 226 ? 13.938 41.457 185.094 1.00 49.91 226 CYS B N 1
ATOM 3675 C CA . CYS B 1 226 ? 15.401 41.465 184.955 1.00 50.83 226 CYS B CA 1
ATOM 3676 C C . CYS B 1 226 ? 15.915 42.874 184.742 1.00 52.81 226 CYS B C 1
ATOM 3677 O O . CYS B 1 226 ? 16.931 43.243 185.319 1.00 54.66 226 CYS B O 1
ATOM 3680 N N . ASN B 1 227 ? 15.194 43.684 183.950 1.00 52.54 227 ASN B N 1
ATOM 3681 C CA . ASN B 1 227 ? 15.604 45.062 183.701 1.00 53.85 227 ASN B CA 1
ATOM 3682 C C . ASN B 1 227 ? 15.340 46.040 184.870 1.00 56.23 227 ASN B C 1
ATOM 3683 O O . ASN B 1 227 ? 15.458 47.272 184.710 1.00 57.35 227 ASN B O 1
ATOM 3688 N N . ASN B 1 228 ? 15.022 45.507 186.046 1.00 57.04 228 ASN B N 1
ATOM 3689 C CA . ASN B 1 228 ? 14.945 46.308 187.274 1.00 58.76 228 ASN B CA 1
ATOM 3690 C C . ASN B 1 228 ? 16.247 46.191 188.082 1.00 60.91 228 ASN B C 1
ATOM 3691 O O . ASN B 1 228 ? 16.425 46.937 189.025 1.00 62.56 228 ASN B O 1
ATOM 3696 N N . GLY B 1 229 ? 17.125 45.250 187.722 1.00 61.26 229 GLY B N 1
ATOM 3697 C CA . GLY B 1 229 ? 18.418 45.035 188.351 1.00 62.70 229 GLY B CA 1
ATOM 3698 C C . GLY B 1 229 ? 19.582 45.043 187.378 1.00 63.14 229 GLY B C 1
ATOM 3699 O O . GLY B 1 229 ? 20.716 44.820 187.785 1.00 65.02 229 GLY B O 1
ATOM 3700 N N . GLN B 1 230 ? 19.327 45.312 186.094 1.00 61.59 230 GLN B N 1
ATOM 3701 C CA . GLN B 1 230 ? 20.347 45.401 185.054 1.00 60.59 230 GLN B CA 1
ATOM 3702 C C . GLN B 1 230 ? 19.807 46.295 183.913 1.00 59.20 230 GLN B C 1
ATOM 3703 O O . GLN B 1 230 ? 18.686 46.788 184.019 1.00 59.56 230 GLN B O 1
ATOM 3709 N N . HIS B 1 231 ? 20.596 46.550 182.859 1.00 57.90 231 HIS B N 1
ATOM 3710 C CA . HIS B 1 231 ? 20.158 47.407 181.757 1.00 57.31 231 HIS B CA 1
ATOM 3711 C C . HIS B 1 231 ? 20.477 46.779 180.422 1.00 56.76 231 HIS B C 1
ATOM 3712 O O . HIS B 1 231 ? 21.473 47.124 179.788 1.00 57.13 231 HIS B O 1
ATOM 3719 N N . SER B 1 232 ? 19.622 45.855 179.987 1.00 55.98 232 SER B N 1
ATOM 3720 C CA . SER B 1 232 ? 19.851 45.069 178.785 1.00 55.82 232 SER B CA 1
ATOM 3721 C C . SER B 1 232 ? 18.812 45.206 177.694 1.00 54.87 232 SER B C 1
ATOM 3722 O O . SER B 1 232 ? 17.616 45.361 177.940 1.00 54.30 232 SER B O 1
ATOM 3725 N N . ASN B 1 233 ? 19.285 45.071 176.476 1.00 54.44 233 ASN B N 1
ATOM 3726 C CA . ASN B 1 233 ? 18.440 45.079 175.312 1.00 54.38 233 ASN B CA 1
ATOM 3727 C C . ASN B 1 233 ? 17.931 43.651 175.151 1.00 52.91 233 ASN B C 1
ATOM 3728 O O . ASN B 1 233 ? 18.595 42.852 174.517 1.00 52.79 233 ASN B O 1
ATOM 3733 N N . PHE B 1 234 ? 16.797 43.318 175.755 1.00 51.89 234 PHE B N 1
ATOM 3734 C CA . PHE B 1 234 ? 16.223 41.978 175.625 1.00 51.19 234 PHE B CA 1
ATOM 3735 C C . PHE B 1 234 ? 15.528 41.872 174.292 1.00 51.85 234 PHE B C 1
ATOM 3736 O O . PHE B 1 234 ? 14.928 42.843 173.837 1.00 53.08 234 PHE B O 1
ATOM 3744 N N . PRO B 1 235 ? 15.665 40.735 173.602 1.00 50.90 235 PRO B N 1
ATOM 3745 C CA . PRO B 1 235 ? 14.980 40.598 172.312 1.00 50.84 235 PRO B CA 1
ATOM 3746 C C . PRO B 1 235 ? 13.471 40.504 172.528 1.00 51.24 235 PRO B C 1
ATOM 3747 O O . PRO B 1 235 ? 13.006 40.013 173.564 1.00 50.50 235 PRO B O 1
ATOM 3751 N N . PRO B 1 236 ? 12.675 41.032 171.592 1.00 52.23 236 PRO B N 1
ATOM 3752 C CA . PRO B 1 236 ? 11.214 40.899 171.742 1.00 51.50 236 PRO B CA 1
ATOM 3753 C C . PRO B 1 236 ? 10.779 39.477 171.388 1.00 49.79 236 PRO B C 1
ATOM 3754 O O . PRO B 1 236 ? 11.478 38.749 170.664 1.00 49.12 236 PRO B O 1
ATOM 3758 N N . LEU B 1 237 ? 9.631 39.066 171.928 1.00 48.82 237 LEU B N 1
ATOM 3759 C CA . LEU B 1 237 ? 9.109 37.734 171.662 1.00 48.56 237 LEU B CA 1
ATOM 3760 C C . LEU B 1 237 ? 8.703 37.640 170.203 1.00 49.53 237 LEU B C 1
ATOM 3761 O O . LEU B 1 237 ? 7.984 38.510 169.739 1.00 49.17 237 LEU B O 1
ATOM 3766 N N . PRO B 1 238 ? 9.193 36.607 169.475 1.00 50.46 238 PRO B N 1
ATOM 3767 C CA . PRO B 1 238 ? 8.786 36.421 168.063 1.00 52.16 238 PRO B CA 1
ATOM 3768 C C . PRO B 1 238 ? 7.255 36.441 167.884 1.00 55.02 238 PRO B C 1
ATOM 3769 O O . PRO B 1 238 ? 6.545 35.878 168.721 1.00 54.22 238 PRO B O 1
ATOM 3773 N N . THR B 1 239 ? 6.735 37.211 166.930 1.00 58.09 239 THR B N 1
ATOM 3774 C CA . THR B 1 239 ? 5.275 37.306 166.760 1.00 61.16 239 THR B CA 1
ATOM 3775 C C . THR B 1 239 ? 4.737 36.438 165.659 1.00 64.68 239 THR B C 1
ATOM 3776 O O . THR B 1 239 ? 3.521 36.320 165.538 1.00 65.62 239 THR B O 1
ATOM 3780 N N . THR B 1 240 ? 5.606 35.907 164.794 1.00 66.68 240 THR B N 1
ATOM 3781 C CA . THR B 1 240 ? 5.171 35.121 163.665 1.00 70.17 240 THR B CA 1
ATOM 3782 C C . THR B 1 240 ? 6.255 34.121 163.251 1.00 72.79 240 THR B C 1
ATOM 3783 O O . THR B 1 240 ? 7.431 34.267 163.611 1.00 72.34 240 THR B O 1
ATOM 3787 N N . LYS B 1 241 ? 5.852 33.108 162.472 1.00 75.21 241 LYS B N 1
ATOM 3788 C CA . LYS B 1 241 ? 6.804 32.179 161.886 1.00 77.82 241 LYS B CA 1
ATOM 3789 C C . LYS B 1 241 ? 7.637 32.957 160.820 1.00 80.41 241 LYS B C 1
ATOM 3790 O O . LYS B 1 241 ? 7.212 33.992 160.303 1.00 81.27 241 LYS B O 1
ATOM 3796 N N . THR B 1 242 ? 8.844 32.488 160.573 1.00 81.66 242 THR B N 1
ATOM 3797 C CA . THR B 1 242 ? 9.882 33.066 159.722 1.00 84.04 242 THR B CA 1
ATOM 3798 C C . THR B 1 242 ? 10.368 32.004 158.691 1.00 87.26 242 THR B C 1
ATOM 3799 O O . THR B 1 242 ? 9.844 30.883 158.675 1.00 87.79 242 THR B O 1
ATOM 3803 N N . THR B 1 243 ? 11.374 32.325 157.843 1.00 89.43 243 THR B N 1
ATOM 3804 C CA . THR B 1 243 ? 11.950 31.419 156.824 1.00 92.08 243 THR B CA 1
ATOM 3805 C C . THR B 1 243 ? 10.918 30.998 155.772 1.00 93.55 243 THR B C 1
ATOM 3806 O O . THR B 1 243 ? 10.644 31.763 154.849 1.00 94.70 243 THR B O 1
ATOM 3810 N N . ASN C 1 7 ? 26.308 6.476 145.804 1.00 89.03 7 ASN C N 1
ATOM 3811 C CA . ASN C 1 7 ? 26.094 5.165 145.191 1.00 89.22 7 ASN C CA 1
ATOM 3812 C C . ASN C 1 7 ? 24.720 5.136 144.535 1.00 86.59 7 ASN C C 1
ATOM 3813 O O . ASN C 1 7 ? 23.721 5.472 145.181 1.00 86.62 7 ASN C O 1
ATOM 3818 N N . LEU C 1 8 ? 24.661 4.755 143.250 1.00 84.04 8 LEU C N 1
ATOM 3819 C CA . LEU C 1 8 ? 23.383 4.666 142.552 1.00 81.27 8 LEU C CA 1
ATOM 3820 C C . LEU C 1 8 ? 22.535 3.511 143.088 1.00 80.00 8 LEU C C 1
ATOM 3821 O O . LEU C 1 8 ? 21.322 3.573 142.994 1.00 78.87 8 LEU C O 1
ATOM 3826 N N . LYS C 1 9 ? 23.158 2.471 143.654 1.00 80.40 9 LYS C N 1
ATOM 3827 C CA . LYS C 1 9 ? 22.454 1.322 144.217 1.00 80.95 9 LYS C CA 1
ATOM 3828 C C . LYS C 1 9 ? 21.419 1.766 145.293 1.00 79.57 9 LYS C C 1
ATOM 3829 O O . LYS C 1 9 ? 20.289 1.274 145.279 1.00 79.42 9 LYS C O 1
ATOM 3835 N N . TYR C 1 10 ? 21.761 2.768 146.139 1.00 78.10 10 TYR C N 1
ATOM 3836 C CA . TYR C 1 10 ? 20.808 3.286 147.138 1.00 76.73 10 TYR C CA 1
ATOM 3837 C C . TYR C 1 10 ? 19.823 4.269 146.545 1.00 72.41 10 TYR C C 1
ATOM 3838 O O . TYR C 1 10 ? 18.648 4.198 146.859 1.00 71.72 10 TYR C O 1
ATOM 3847 N N . VAL C 1 11 ? 20.287 5.155 145.652 1.00 69.99 11 VAL C N 1
ATOM 3848 C CA . VAL C 1 11 ? 19.433 6.113 144.948 1.00 67.51 11 VAL C CA 1
ATOM 3849 C C . VAL C 1 11 ? 18.309 5.389 144.190 1.00 66.04 11 VAL C C 1
ATOM 3850 O O . VAL C 1 11 ? 17.149 5.768 144.327 1.00 65.36 11 VAL C O 1
ATOM 3854 N N . CYS C 1 12 ? 18.655 4.325 143.439 1.00 65.52 12 CYS C N 1
ATOM 3855 C CA . CYS C 1 12 ? 17.724 3.501 142.669 1.00 64.99 12 CYS C CA 1
ATOM 3856 C C . CYS C 1 12 ? 16.714 2.826 143.579 1.00 64.90 12 CYS C C 1
ATOM 3857 O O . CYS C 1 12 ? 15.537 2.768 143.240 1.00 64.89 12 CYS C O 1
ATOM 3860 N N . LYS C 1 13 ? 17.164 2.343 144.738 1.00 64.59 13 LYS C N 1
ATOM 3861 C CA . LYS C 1 13 ? 16.317 1.698 145.721 1.00 65.08 13 LYS C CA 1
ATOM 3862 C C . LYS C 1 13 ? 15.331 2.710 146.303 1.00 61.85 13 LYS C C 1
ATOM 3863 O O . LYS C 1 13 ? 14.154 2.417 146.400 1.00 61.70 13 LYS C O 1
ATOM 3869 N N . ASP C 1 14 ? 15.795 3.901 146.678 1.00 59.77 14 ASP C N 1
ATOM 3870 C CA . ASP C 1 14 ? 14.931 4.927 147.284 1.00 58.08 14 ASP C CA 1
ATOM 3871 C C . ASP C 1 14 ? 13.903 5.472 146.312 1.00 55.99 14 ASP C C 1
ATOM 3872 O O . ASP C 1 14 ? 12.726 5.604 146.663 1.00 55.57 14 ASP C O 1
ATOM 3877 N N . ILE C 1 15 ? 14.334 5.775 145.088 1.00 55.06 15 ILE C N 1
ATOM 3878 C CA . ILE C 1 15 ? 13.429 6.260 144.063 1.00 54.90 15 ILE C CA 1
ATOM 3879 C C . ILE C 1 15 ? 12.316 5.217 143.747 1.00 56.65 15 ILE C C 1
ATOM 3880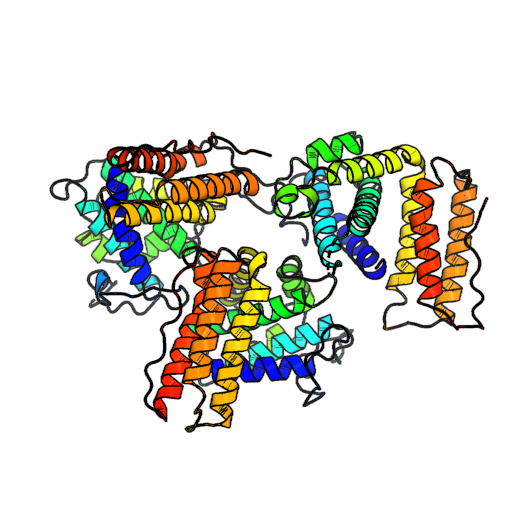 O O . ILE C 1 15 ? 11.152 5.617 143.646 1.00 56.46 15 ILE C O 1
ATOM 3885 N N . LYS C 1 16 ? 12.647 3.889 143.688 1.00 58.33 16 LYS C N 1
ATOM 3886 C CA . LYS C 1 16 ? 11.654 2.825 143.495 1.00 60.71 16 LYS C CA 1
ATOM 3887 C C . LYS C 1 16 ? 10.694 2.745 144.673 1.00 62.98 16 LYS C C 1
ATOM 3888 O O . LYS C 1 16 ? 9.500 2.579 144.446 1.00 63.65 16 LYS C O 1
ATOM 3894 N N . LYS C 1 17 ? 11.200 2.886 145.921 1.00 64.74 17 LYS C N 1
ATOM 3895 C CA . LYS C 1 17 ? 10.390 2.859 147.151 1.00 67.12 17 LYS C CA 1
ATOM 3896 C C . LYS C 1 17 ? 9.345 3.974 147.128 1.00 66.05 17 LYS C C 1
ATOM 3897 O O . LYS C 1 17 ? 8.171 3.677 147.296 1.00 67.09 17 LYS C O 1
ATOM 3903 N N . ILE C 1 18 ? 9.757 5.235 146.883 1.00 64.62 18 ILE C N 1
ATOM 3904 C CA . ILE C 1 18 ? 8.824 6.361 146.842 1.00 65.08 18 ILE C CA 1
ATOM 3905 C C . ILE C 1 18 ? 7.815 6.224 145.678 1.00 67.23 18 ILE C C 1
ATOM 3906 O O . ILE C 1 18 ? 6.653 6.583 145.866 1.00 67.60 18 ILE C O 1
ATOM 3911 N N . ASP C 1 19 ? 8.222 5.633 144.526 1.00 68.60 19 ASP C N 1
ATOM 3912 C CA . ASP C 1 19 ? 7.325 5.392 143.389 1.00 71.10 19 ASP C CA 1
ATOM 3913 C C . ASP C 1 19 ? 6.184 4.454 143.732 1.00 74.27 19 ASP C C 1
ATOM 3914 O O . ASP C 1 19 ? 5.030 4.804 143.509 1.00 74.94 19 ASP C O 1
ATOM 3919 N N . ASP C 1 20 ? 6.490 3.266 144.270 1.00 76.43 20 ASP C N 1
ATOM 3920 C CA . ASP C 1 20 ? 5.458 2.308 144.645 1.00 79.79 20 ASP C CA 1
ATOM 3921 C C . ASP C 1 20 ? 4.536 2.867 145.734 1.00 82.19 20 ASP C C 1
ATOM 3922 O O . ASP C 1 20 ? 3.344 2.556 145.750 1.00 83.73 20 ASP C O 1
ATOM 3927 N N . CYS C 1 21 ? 5.095 3.687 146.646 1.00 82.57 21 CYS C N 1
ATOM 3928 C CA . CYS C 1 21 ? 4.353 4.311 147.737 1.00 84.76 21 CYS C CA 1
ATOM 3929 C C . CYS C 1 21 ? 3.362 5.330 147.161 1.00 85.26 21 CYS C C 1
ATOM 3930 O O . CYS C 1 21 ? 2.191 5.316 147.528 1.00 86.29 21 CYS C O 1
ATOM 3933 N N . LEU C 1 22 ? 3.812 6.158 146.210 1.00 84.69 22 LEU C N 1
ATOM 3934 C CA . LEU C 1 22 ? 2.986 7.182 145.574 1.00 85.94 22 LEU C CA 1
ATOM 3935 C C . LEU C 1 22 ? 2.155 6.727 144.362 1.00 89.50 22 LEU C C 1
ATOM 3936 O O . LEU C 1 22 ? 1.428 7.551 143.808 1.00 89.68 22 LEU C O 1
ATOM 3941 N N . GLN C 1 23 ? 2.282 5.461 143.914 1.00 92.17 23 GLN C N 1
ATOM 3942 C CA . GLN C 1 23 ? 1.518 4.985 142.756 1.00 95.35 23 GLN C CA 1
ATOM 3943 C C . GLN C 1 23 ? -0.004 4.960 143.033 1.00 99.11 23 GLN C C 1
ATOM 3944 O O . GLN C 1 23 ? -0.700 5.887 142.613 1.00 99.33 23 GLN C O 1
ATOM 3950 N N . ILE C 1 24 ? -0.513 3.945 143.772 1.00 101.92 24 ILE C N 1
ATOM 3951 C CA . ILE C 1 24 ? -1.937 3.839 144.095 1.00 105.37 24 ILE C CA 1
ATOM 3952 C C . ILE C 1 24 ? -2.153 3.758 145.614 1.00 106.60 24 ILE C C 1
ATOM 3953 O O . ILE C 1 24 ? -1.566 4.534 146.371 1.00 105.41 24 ILE C O 1
ATOM 3958 N N . THR C 1 36 ? 2.683 4.720 155.323 1.00 85.99 36 THR C N 1
ATOM 3959 C CA . THR C 1 36 ? 3.369 5.566 154.344 1.00 83.87 36 THR C CA 1
ATOM 3960 C C . THR C 1 36 ? 4.680 6.126 154.896 1.00 82.40 36 THR C C 1
ATOM 3961 O O . THR C 1 36 ? 4.694 6.751 155.958 1.00 83.19 36 THR C O 1
ATOM 3965 N N . LEU C 1 37 ? 5.781 5.887 154.169 1.00 79.98 37 LEU C N 1
ATOM 3966 C CA . LEU C 1 37 ? 7.116 6.330 154.566 1.00 78.43 37 LEU C CA 1
ATOM 3967 C C . LEU C 1 37 ? 7.329 7.840 154.500 1.00 74.57 37 LEU C C 1
ATOM 3968 O O . LEU C 1 37 ? 8.240 8.346 155.148 1.00 74.45 37 LEU C O 1
ATOM 3973 N N . TYR C 1 38 ? 6.483 8.559 153.757 1.00 71.73 38 TYR C N 1
ATOM 3974 C CA . TYR C 1 38 ? 6.604 9.995 153.568 1.00 69.22 38 TYR C CA 1
ATOM 3975 C C . TYR C 1 38 ? 5.677 10.843 154.454 1.00 67.86 38 TYR C C 1
ATOM 3976 O O . TYR C 1 38 ? 5.811 12.066 154.438 1.00 66.29 38 TYR C O 1
ATOM 3985 N N . SER C 1 39 ? 4.731 10.216 155.187 1.00 68.51 39 SER C N 1
ATOM 3986 C CA . SER C 1 39 ? 3.733 10.896 156.029 1.00 69.08 39 SER C CA 1
ATOM 3987 C C . SER C 1 39 ? 4.305 11.916 157.038 1.00 67.86 39 SER C C 1
ATOM 3988 O O . SER C 1 39 ? 3.720 12.976 157.247 1.00 67.11 39 SER C O 1
ATOM 3991 N N . ASP C 1 40 ? 5.458 11.626 157.604 1.00 67.49 40 ASP C N 1
ATOM 3992 C CA . ASP C 1 40 ? 6.154 12.515 158.530 1.00 67.59 40 ASP C CA 1
ATOM 3993 C C . ASP C 1 40 ? 6.475 13.891 157.873 1.00 64.77 40 ASP C C 1
ATOM 3994 O O . ASP C 1 40 ? 6.495 14.911 158.546 1.00 65.44 40 ASP C O 1
ATOM 3999 N N . TYR C 1 41 ? 6.674 13.910 156.557 1.00 61.82 41 TYR C N 1
ATOM 4000 C CA . TYR C 1 41 ? 7.063 15.082 155.777 1.00 59.44 41 TYR C CA 1
ATOM 4001 C C . TYR C 1 41 ? 5.894 15.800 155.068 1.00 57.45 41 TYR C C 1
ATOM 4002 O O . TYR C 1 41 ? 6.123 16.688 154.257 1.00 55.62 41 TYR C O 1
ATOM 4011 N N . CYS C 1 42 ? 4.655 15.442 155.402 1.00 57.94 42 CYS C N 1
ATOM 4012 C CA . CYS C 1 42 ? 3.462 16.076 154.859 1.00 58.57 42 CYS C CA 1
ATOM 4013 C C . CYS C 1 42 ? 3.387 17.542 155.300 1.00 58.97 42 CYS C C 1
ATOM 4014 O O . CYS C 1 42 ? 3.731 17.853 156.443 1.00 59.20 42 CYS C O 1
ATOM 4017 N N . PRO C 1 43 ? 2.932 18.454 154.418 1.00 58.88 43 PRO C N 1
ATOM 4018 C CA . PRO C 1 43 ? 2.800 19.868 154.815 1.00 59.60 43 PRO C CA 1
ATOM 4019 C C . PRO C 1 43 ? 1.871 20.010 156.010 1.00 61.81 43 PRO C C 1
ATOM 4020 O O . PRO C 1 43 ? 0.805 19.409 156.054 1.00 62.48 43 PRO C O 1
ATOM 4024 N N . MET C 1 44 ? 2.422 20.611 157.053 1.00 63.04 44 MET C N 1
ATOM 4025 C CA . MET C 1 44 ? 1.905 20.735 158.403 1.00 64.56 44 MET C CA 1
ATOM 4026 C C . MET C 1 44 ? 1.174 22.026 158.660 1.00 65.11 44 MET C C 1
ATOM 4027 O O . MET C 1 44 ? 1.532 23.040 158.090 1.00 65.18 44 MET C O 1
ATOM 4032 N N . LYS C 1 45 ? 0.235 22.023 159.605 1.00 65.65 45 LYS C N 1
ATOM 4033 C CA . LYS C 1 45 ? -0.430 23.247 160.032 1.00 66.38 45 LYS C CA 1
ATOM 4034 C C . LYS C 1 45 ? -0.595 23.204 161.536 1.00 65.55 45 LYS C C 1
ATOM 4035 O O . LYS C 1 45 ? -1.262 22.305 162.046 1.00 65.68 45 LYS C O 1
ATOM 4041 N N . ASN C 1 46 ? 0.054 24.132 162.246 1.00 64.95 46 ASN C N 1
ATOM 4042 C CA . ASN C 1 46 ? 0.039 24.183 163.707 1.00 66.05 46 ASN C CA 1
ATOM 4043 C C . ASN C 1 46 ? 0.432 22.843 164.357 1.00 66.52 46 ASN C C 1
ATOM 4044 O O . ASN C 1 46 ? -0.268 22.341 165.236 1.00 66.73 46 ASN C O 1
ATOM 4049 N N . GLY C 1 47 ? 1.543 22.281 163.883 1.00 66.67 47 GLY C N 1
ATOM 4050 C CA . GLY C 1 47 ? 2.145 21.051 164.374 1.00 68.33 47 GLY C CA 1
ATOM 4051 C C . GLY C 1 47 ? 1.454 19.757 164.004 1.00 69.42 47 GLY C C 1
ATOM 4052 O O . GLY C 1 47 ? 1.866 18.698 164.478 1.00 70.46 47 GLY C O 1
ATOM 4053 N N . LYS C 1 48 ? 0.402 19.814 163.170 1.00 69.43 48 LYS C N 1
ATOM 4054 C CA . LYS C 1 48 ? -0.339 18.612 162.802 1.00 70.99 48 LYS C CA 1
ATOM 4055 C C . LYS C 1 48 ? 0.318 17.838 161.683 1.00 70.67 48 LYS C C 1
ATOM 4056 O O . LYS C 1 48 ? 0.179 18.177 160.518 1.00 69.99 48 LYS C O 1
ATOM 4062 N N . LYS C 1 49 ? 1.038 16.792 162.047 1.00 71.76 49 LYS C N 1
ATOM 4063 C CA . LYS C 1 49 ? 1.768 15.935 161.119 1.00 72.49 49 LYS C CA 1
ATOM 4064 C C . LYS C 1 49 ? 0.879 14.944 160.355 1.00 73.45 49 LYS C C 1
ATOM 4065 O O . LYS C 1 49 ? -0.242 14.654 160.776 1.00 74.49 49 LYS C O 1
ATOM 4071 N N . GLY C 1 50 ? 1.394 14.454 159.229 1.00 73.29 50 GLY C N 1
ATOM 4072 C CA . GLY C 1 50 ? 0.762 13.432 158.404 1.00 74.53 50 GLY C CA 1
ATOM 4073 C C . GLY C 1 50 ? -0.522 13.786 157.692 1.00 75.07 50 GLY C C 1
ATOM 4074 O O . GLY C 1 50 ? -1.319 12.893 157.411 1.00 76.68 50 GLY C O 1
ATOM 4075 N N . GLN C 1 51 ? -0.740 15.071 157.392 1.00 74.03 51 GLN C N 1
ATOM 4076 C CA . GLN C 1 51 ? -1.943 15.513 156.689 1.00 74.38 51 GLN C CA 1
ATOM 4077 C C . GLN C 1 51 ? -1.606 15.875 155.252 1.00 73.25 51 GLN C C 1
ATOM 4078 O O . GLN C 1 51 ? -1.347 17.038 154.947 1.00 73.12 51 GLN C O 1
ATOM 4084 N N . CYS C 1 52 ? -1.587 14.874 154.378 1.00 72.53 52 CYS C N 1
ATOM 4085 C CA . CYS C 1 52 ? -1.348 15.010 152.942 1.00 71.51 52 CYS C CA 1
ATOM 4086 C C . CYS C 1 52 ? -2.692 14.888 152.233 1.00 73.21 52 CYS C C 1
ATOM 4087 O O . CYS C 1 52 ? -3.028 13.818 151.717 1.00 75.08 52 CYS C O 1
ATOM 4090 N N . GLU C 1 53 ? -3.463 15.987 152.235 1.00 72.83 53 GLU C N 1
ATOM 4091 C CA . GLU C 1 53 ? -4.796 16.053 151.630 1.00 74.26 53 GLU C CA 1
ATOM 4092 C C . GLU C 1 53 ? -4.779 15.910 150.094 1.00 73.33 53 GLU C C 1
ATOM 4093 O O . GLU C 1 53 ? -5.511 15.093 149.529 1.00 75.79 53 GLU C O 1
ATOM 4099 N N . THR C 1 54 ? -3.957 16.707 149.422 1.00 69.81 54 THR C N 1
ATOM 4100 C CA . THR C 1 54 ? -3.880 16.701 147.966 1.00 67.91 54 THR C CA 1
ATOM 4101 C C . THR C 1 54 ? -2.675 15.877 147.439 1.00 64.67 54 THR C C 1
ATOM 4102 O O . THR C 1 54 ? -1.808 15.482 148.212 1.00 63.42 54 THR C O 1
ATOM 4106 N N . ASN C 1 55 ? -2.633 15.609 146.124 1.00 62.98 55 ASN C N 1
ATOM 4107 C CA . ASN C 1 55 ? -1.520 14.917 145.505 1.00 60.61 55 ASN C CA 1
ATOM 4108 C C . ASN C 1 55 ? -0.276 15.798 145.470 1.00 57.53 55 ASN C C 1
ATOM 4109 O O . ASN C 1 55 ? 0.822 15.267 145.528 1.00 56.03 55 ASN C O 1
ATOM 4114 N N . ASN C 1 56 ? -0.429 17.143 145.410 1.00 56.94 56 ASN C N 1
ATOM 4115 C CA . ASN C 1 56 ? 0.711 18.063 145.512 1.00 55.64 56 ASN C CA 1
ATOM 4116 C C . ASN C 1 56 ? 1.368 17.901 146.879 1.00 53.32 56 ASN C C 1
ATOM 4117 O O . ASN C 1 56 ? 2.590 17.976 146.961 1.00 52.66 56 ASN C O 1
ATOM 4122 N N . ASP C 1 57 ? 0.571 17.687 147.942 1.00 52.55 57 ASP C N 1
ATOM 4123 C CA . ASP C 1 57 ? 1.089 17.497 149.294 1.00 52.07 57 ASP C CA 1
ATOM 4124 C C . ASP C 1 57 ? 1.879 16.199 149.350 1.00 50.77 57 ASP C C 1
ATOM 4125 O O . ASP C 1 57 ? 2.974 16.183 149.904 1.00 50.55 57 ASP C O 1
ATOM 4130 N N . LYS C 1 58 ? 1.340 15.121 148.762 1.00 49.87 58 LYS C N 1
ATOM 4131 C CA . LYS C 1 58 ? 1.988 13.808 148.730 1.00 49.21 58 LYS C CA 1
ATOM 4132 C C . LYS C 1 58 ? 3.313 13.847 147.940 1.00 48.00 58 LYS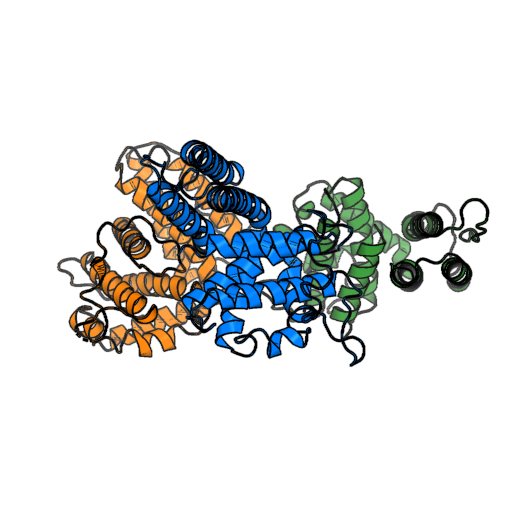 C C 1
ATOM 4133 O O . LYS C 1 58 ? 4.305 13.253 148.369 1.00 47.88 58 LYS C O 1
ATOM 4139 N N . ILE C 1 59 ? 3.332 14.556 146.802 1.00 47.12 59 ILE C N 1
ATOM 4140 C CA . ILE C 1 59 ? 4.523 14.712 145.979 1.00 46.61 59 ILE C CA 1
ATOM 4141 C C . ILE C 1 59 ? 5.561 15.523 146.745 1.00 46.52 59 ILE C C 1
ATOM 4142 O O . ILE C 1 59 ? 6.738 15.163 146.753 1.00 47.14 59 ILE C O 1
ATOM 4147 N N . SER C 1 60 ? 5.140 16.605 147.391 1.00 45.84 60 SER C N 1
ATOM 4148 C CA . SER C 1 60 ? 6.031 17.442 148.193 1.00 45.61 60 SER C CA 1
ATOM 4149 C C . SER C 1 60 ? 6.675 16.621 149.329 1.00 45.63 60 SER C C 1
ATOM 4150 O O . SER C 1 60 ? 7.890 16.669 149.517 1.00 46.35 60 SER C O 1
ATOM 4153 N N . ALA C 1 61 ? 5.868 15.835 150.041 1.00 45.04 61 ALA C N 1
ATOM 4154 C CA . ALA C 1 61 ? 6.345 15.000 151.144 1.00 45.36 61 ALA C CA 1
ATOM 4155 C C . ALA C 1 61 ? 7.287 13.891 150.635 1.00 45.69 61 ALA C C 1
ATOM 4156 O O . ALA C 1 61 ? 8.288 13.587 151.279 1.00 45.75 61 ALA C O 1
ATOM 4158 N N . GLY C 1 62 ? 6.957 13.318 149.482 1.00 45.38 62 GLY C N 1
ATOM 4159 C CA . GLY C 1 62 ? 7.756 12.277 148.856 1.00 45.58 62 GLY C CA 1
ATOM 4160 C C . GLY C 1 62 ? 9.106 12.788 148.388 1.00 45.52 62 GLY C C 1
ATOM 4161 O O . GLY C 1 62 ? 10.116 12.086 148.470 1.00 46.22 62 GLY C O 1
ATOM 4162 N N . PHE C 1 63 ? 9.143 14.026 147.923 1.00 45.12 63 PHE C N 1
ATOM 4163 C CA . PHE C 1 63 ? 10.366 14.669 147.473 1.00 45.97 63 PHE C CA 1
ATOM 4164 C C . PHE C 1 63 ? 11.304 14.933 148.648 1.00 47.32 63 PHE C C 1
ATOM 4165 O O . PHE C 1 63 ? 12.505 14.679 148.544 1.00 48.22 63 PHE C O 1
AT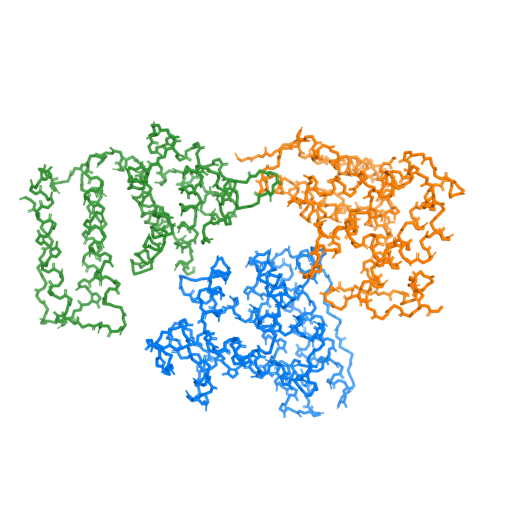OM 4173 N N . ILE C 1 64 ? 10.760 15.430 149.763 1.00 47.73 64 ILE C N 1
ATOM 4174 C CA . ILE C 1 64 ? 11.530 15.684 150.983 1.00 48.85 64 ILE C CA 1
ATOM 4175 C C . ILE C 1 64 ? 12.024 14.373 151.580 1.00 49.38 64 ILE C C 1
ATOM 4176 O O . ILE C 1 64 ? 13.186 14.279 151.960 1.00 50.28 64 ILE C O 1
ATOM 4181 N N . TRP C 1 65 ? 11.190 13.326 151.556 1.00 49.18 65 TRP C N 1
ATOM 4182 C CA . TRP C 1 65 ? 11.611 11.994 151.997 1.00 51.12 65 TRP C CA 1
ATOM 4183 C C . TRP C 1 65 ? 12.832 11.510 151.187 1.00 51.41 65 TRP C C 1
ATOM 4184 O O . TRP C 1 65 ? 13.795 11.038 151.786 1.00 53.29 65 TRP C O 1
ATOM 4195 N N . LEU C 1 66 ? 12.820 11.696 149.850 1.00 49.77 66 LEU C N 1
ATOM 4196 C CA . LEU C 1 66 ? 13.937 11.327 148.981 1.00 49.81 66 LEU C CA 1
ATOM 4197 C C . LEU C 1 66 ? 15.215 12.049 149.373 1.00 50.16 66 LEU C C 1
ATOM 4198 O O . LEU C 1 66 ? 16.233 11.406 149.589 1.00 50.11 66 LEU C O 1
ATOM 4203 N N . LEU C 1 67 ? 15.160 13.384 149.496 1.00 50.64 67 LEU C N 1
ATOM 4204 C CA . LEU C 1 67 ? 16.317 14.178 149.889 1.00 52.48 67 LEU C CA 1
ATOM 4205 C C . LEU C 1 67 ? 16.853 13.759 151.253 1.00 55.76 67 LEU C C 1
ATOM 4206 O O . LEU C 1 67 ? 18.060 13.710 151.429 1.00 57.91 67 LEU C O 1
ATOM 4211 N N . VAL C 1 68 ? 15.974 13.466 152.220 1.00 56.04 68 VAL C N 1
ATOM 4212 C CA . VAL C 1 68 ? 16.396 13.000 153.537 1.00 58.73 68 VAL C CA 1
ATOM 4213 C C . VAL C 1 68 ? 17.118 11.654 153.413 1.00 61.69 68 VAL C C 1
ATOM 4214 O O . VAL C 1 68 ? 18.193 11.485 153.982 1.00 63.17 68 VAL C O 1
ATOM 4218 N N . MET C 1 69 ? 16.568 10.726 152.622 1.00 63.01 69 MET C N 1
ATOM 4219 C CA . MET C 1 69 ? 17.199 9.421 152.381 1.00 65.94 69 MET C CA 1
ATOM 4220 C C . MET C 1 69 ? 18.534 9.543 151.681 1.00 68.73 69 MET C C 1
ATOM 4221 O O . MET C 1 69 ? 19.460 8.840 152.063 1.00 70.93 69 MET C O 1
ATOM 4226 N N . PHE C 1 70 ? 18.643 10.399 150.648 1.00 68.96 70 PHE C N 1
ATOM 4227 C CA . PHE C 1 70 ? 19.894 10.574 149.909 1.00 70.93 70 PHE C CA 1
ATOM 4228 C C . PHE C 1 70 ? 20.967 11.136 150.842 1.00 75.83 70 PHE C C 1
ATOM 4229 O O . PHE C 1 70 ? 22.104 10.679 150.812 1.00 77.21 70 PHE C O 1
ATOM 4237 N N . GLU C 1 71 ? 20.584 12.094 151.701 1.00 78.56 71 GLU C N 1
ATOM 4238 C CA . GLU C 1 71 ? 21.442 12.733 152.704 1.00 83.74 71 GLU C CA 1
ATOM 4239 C C . GLU C 1 71 ? 22.015 11.734 153.735 1.00 89.28 71 GLU C C 1
ATOM 4240 O O . GLU C 1 71 ? 23.023 12.025 154.381 1.00 91.20 71 GLU C O 1
ATOM 4246 N N . HIS C 1 72 ? 21.372 10.572 153.900 1.00 91.99 72 HIS C N 1
ATOM 4247 C CA . HIS C 1 72 ? 21.864 9.545 154.806 1.00 97.44 72 HIS C CA 1
ATOM 4248 C C . HIS C 1 72 ? 22.774 8.508 154.096 1.00 101.71 72 HIS C C 1
ATOM 4249 O O . HIS C 1 72 ? 23.113 7.496 154.713 1.00 103.97 72 HIS C O 1
ATOM 4256 N N . ILE C 1 73 ? 23.181 8.771 152.817 1.00 102.62 73 ILE C N 1
ATOM 4257 C CA . ILE C 1 73 ? 24.172 7.984 152.074 1.00 106.21 73 ILE C CA 1
ATOM 4258 C C . ILE C 1 73 ? 25.571 8.576 152.346 1.00 111.38 73 ILE C C 1
ATOM 4259 O O . ILE C 1 73 ? 26.543 7.829 152.342 1.00 113.37 73 ILE C O 1
ATOM 4264 N N . CYS C 1 74 ? 25.677 9.901 152.570 1.00 113.83 74 CYS C N 1
ATOM 4265 C CA . CYS C 1 74 ? 26.941 10.560 152.861 1.00 119.20 74 CYS C CA 1
ATOM 4266 C C . CYS C 1 74 ? 27.508 10.078 154.190 1.00 124.86 74 CYS C C 1
ATOM 4267 O O . CYS C 1 74 ? 26.749 9.783 155.117 1.00 125.58 74 CYS C O 1
ATOM 4270 N N . ASP C 1 75 ? 28.847 9.984 154.281 1.00 128.72 75 ASP C N 1
ATOM 4271 C CA . ASP C 1 75 ? 29.502 9.557 155.510 1.00 133.84 75 ASP C CA 1
ATOM 4272 C C . ASP C 1 75 ? 29.318 10.629 156.574 1.00 135.46 75 ASP C C 1
ATOM 4273 O O . ASP C 1 75 ? 29.354 11.821 156.269 1.00 135.04 75 ASP C O 1
ATOM 4278 N N . CYS C 1 79 ? 27.347 15.789 153.616 1.00 127.01 79 CYS C N 1
ATOM 4279 C CA . CYS C 1 79 ? 27.538 15.716 152.167 1.00 126.00 79 CYS C CA 1
ATOM 4280 C C . CYS C 1 79 ? 28.471 16.786 151.637 1.00 127.49 79 CYS C C 1
ATOM 4281 O O . CYS C 1 79 ? 28.407 17.945 152.056 1.00 128.44 79 CYS C O 1
ATOM 4284 N N . SER C 1 80 ? 29.312 16.405 150.678 1.00 127.51 80 SER C N 1
ATOM 4285 C CA . SER C 1 80 ? 30.184 17.362 150.013 1.00 128.96 80 SER C CA 1
ATOM 4286 C C . SER C 1 80 ? 29.326 18.182 149.008 1.00 127.08 80 SER C C 1
ATOM 4287 O O . SER C 1 80 ? 28.153 17.849 148.772 1.00 124.89 80 SER C O 1
ATOM 4290 N N . GLN C 1 81 ? 29.908 19.238 148.394 1.00 127.81 81 GLN C N 1
ATOM 4291 C CA . GLN C 1 81 ? 29.197 20.040 147.385 1.00 126.53 81 GLN C CA 1
ATOM 4292 C C . GLN C 1 81 ? 28.793 19.154 146.204 1.00 123.55 81 GLN C C 1
ATOM 4293 O O . GLN C 1 81 ? 27.682 19.274 145.701 1.00 121.79 81 GLN C O 1
ATOM 4299 N N . ASN C 1 82 ? 29.687 18.234 145.801 1.00 122.96 82 ASN C N 1
ATOM 4300 C CA . ASN C 1 82 ? 29.456 17.294 144.712 1.00 120.68 82 ASN C CA 1
ATOM 4301 C C . ASN C 1 82 ? 28.307 16.321 145.036 1.00 117.02 82 ASN C C 1
ATOM 4302 O O . ASN C 1 82 ? 27.510 16.026 144.153 1.00 115.52 82 ASN C O 1
ATOM 4307 N N . GLU C 1 83 ? 28.213 15.840 146.294 1.00 115.74 83 GLU C N 1
ATOM 4308 C CA . GLU C 1 83 ? 27.143 14.934 146.724 1.00 112.91 83 GLU C CA 1
ATOM 4309 C C . GLU C 1 83 ? 25.823 15.671 146.751 1.00 109.57 83 GLU C C 1
ATOM 4310 O O . GLU C 1 83 ? 24.863 15.183 146.165 1.00 108.00 83 GLU C O 1
ATOM 4316 N N . LYS C 1 84 ? 25.778 16.869 147.365 1.00 108.32 84 LYS C N 1
ATOM 4317 C CA . LYS C 1 84 ? 24.556 17.668 147.411 1.00 105.66 84 LYS C CA 1
ATOM 4318 C C . LYS C 1 84 ? 24.024 18.006 146.009 1.00 102.39 84 LYS C C 1
ATOM 4319 O O . LYS C 1 84 ? 22.812 17.992 145.811 1.00 101.09 84 LYS C O 1
ATOM 4325 N N . ASP C 1 85 ? 24.923 18.260 145.036 1.00 101.06 85 ASP C N 1
ATOM 4326 C CA . ASP C 1 85 ? 24.579 18.549 143.645 1.00 98.85 85 ASP C CA 1
ATOM 4327 C C . ASP C 1 85 ? 24.034 17.293 142.945 1.00 94.56 85 ASP C C 1
ATOM 4328 O O . ASP C 1 85 ? 22.996 17.351 142.285 1.00 93.41 85 ASP C O 1
ATOM 4333 N N . GLN C 1 86 ? 24.718 16.158 143.112 1.00 92.32 86 GLN C N 1
ATOM 4334 C CA . GLN C 1 86 ? 24.302 14.905 142.503 1.00 89.27 86 GLN C CA 1
ATOM 4335 C C . GLN C 1 86 ? 22.927 14.447 143.014 1.00 84.55 86 GLN C C 1
ATOM 4336 O O . GLN C 1 86 ? 22.062 14.082 142.224 1.00 83.10 86 GLN C O 1
ATOM 4342 N N . TYR C 1 87 ? 22.730 14.490 144.330 1.00 82.17 87 TYR C N 1
ATOM 4343 C CA . TYR C 1 87 ? 21.487 14.077 144.960 1.00 79.18 87 TYR C CA 1
ATOM 4344 C C . TYR C 1 87 ? 20.337 15.009 144.630 1.00 75.74 87 TYR C C 1
ATOM 4345 O O . TYR C 1 87 ? 19.242 14.516 144.363 1.00 74.62 87 TYR C O 1
ATOM 4354 N N . ALA C 1 88 ? 20.584 16.343 144.563 1.00 74.04 88 ALA C N 1
ATOM 4355 C CA . ALA C 1 88 ? 19.541 17.290 144.157 1.00 71.94 88 ALA C CA 1
ATOM 4356 C C . ALA C 1 88 ? 19.102 16.978 142.715 1.00 69.44 88 ALA C C 1
ATOM 4357 O O . ALA C 1 88 ? 17.915 16.998 142.429 1.00 68.52 88 ALA C O 1
ATOM 4359 N N . GLY C 1 89 ? 20.055 16.624 141.853 1.00 68.16 89 GLY C N 1
ATOM 4360 C CA . GLY C 1 89 ? 19.782 16.250 140.473 1.00 66.53 89 GLY C CA 1
ATOM 4361 C C . GLY C 1 89 ? 18.893 15.027 140.334 1.00 64.18 89 GLY C C 1
ATOM 4362 O O . GLY C 1 89 ? 17.987 15.010 139.500 1.00 63.94 89 GLY C O 1
ATOM 4363 N N . TYR C 1 90 ? 19.148 13.986 141.133 1.00 63.02 90 TYR C N 1
ATOM 4364 C CA . TYR C 1 90 ? 18.337 12.760 141.109 1.00 62.04 90 TYR C CA 1
ATOM 4365 C C . TYR C 1 90 ? 16.926 13.016 141.612 1.00 60.01 90 TYR C C 1
ATOM 4366 O O . TYR C 1 90 ? 15.980 12.534 141.000 1.00 59.84 90 TYR C O 1
ATOM 4375 N N . ALA C 1 91 ? 16.787 13.765 142.720 1.00 58.47 91 ALA C N 1
ATOM 4376 C CA . ALA C 1 91 ? 15.496 14.092 143.316 1.00 57.19 91 ALA C CA 1
ATOM 4377 C C . ALA C 1 91 ? 14.677 14.991 142.379 1.00 56.29 91 ALA C C 1
ATOM 4378 O O . ALA C 1 91 ? 13.484 14.778 142.223 1.00 55.75 91 ALA C O 1
ATOM 4380 N N . ILE C 1 92 ? 15.322 15.961 141.724 1.00 56.36 92 ILE C N 1
ATOM 4381 C CA . ILE C 1 92 ? 14.659 16.869 140.786 1.00 56.59 92 ILE C CA 1
ATOM 4382 C C . ILE C 1 92 ? 14.318 16.165 139.448 1.00 55.42 92 ILE C C 1
ATOM 4383 O O . ILE C 1 92 ? 13.308 16.508 138.831 1.00 55.61 92 ILE C O 1
ATOM 4388 N N . LEU C 1 93 ? 15.068 15.109 139.075 1.00 54.19 93 LEU C N 1
ATOM 4389 C CA . LEU C 1 93 ? 14.737 14.286 137.914 1.00 53.92 93 LEU C CA 1
ATOM 4390 C C . LEU C 1 93 ? 13.456 13.508 138.249 1.00 52.89 93 LEU C C 1
ATOM 4391 O O . LEU C 1 93 ? 12.539 13.436 137.421 1.00 53.31 93 LEU C O 1
ATOM 4396 N N . TRP C 1 94 ? 13.380 12.934 139.468 1.00 51.29 94 TRP C N 1
ATOM 4397 C CA . TRP C 1 94 ? 12.195 12.208 139.898 1.00 50.60 94 TRP C CA 1
ATOM 4398 C C . TRP C 1 94 ? 11.006 13.169 139.951 1.00 50.50 94 TRP C C 1
ATOM 4399 O O . TRP C 1 94 ? 9.935 12.819 139.490 1.00 50.54 94 TRP C O 1
ATOM 4410 N N . LEU C 1 95 ? 11.212 14.378 140.497 1.00 51.07 95 LEU C N 1
ATOM 4411 C CA . LEU C 1 95 ? 10.183 15.400 140.604 1.00 52.16 95 LEU C CA 1
ATOM 4412 C C . LEU C 1 95 ? 9.638 15.786 139.224 1.00 53.97 95 LEU C C 1
ATOM 4413 O O . LEU C 1 95 ? 8.427 15.910 139.075 1.00 54.67 95 LEU C O 1
ATOM 4418 N N . SER C 1 96 ? 10.510 15.900 138.208 1.00 55.01 96 SER C N 1
ATOM 4419 C CA . SER C 1 96 ? 10.107 16.187 136.830 1.00 56.65 96 SER C CA 1
ATOM 4420 C C . SER C 1 96 ? 9.217 15.067 136.306 1.00 56.65 96 SER C C 1
ATOM 4421 O O . SER C 1 96 ? 8.157 15.340 135.736 1.00 57.73 96 SER C O 1
ATOM 4424 N N . TYR C 1 97 ? 9.632 13.810 136.532 1.00 55.96 97 TYR C N 1
ATOM 4425 C CA . TYR C 1 97 ? 8.873 12.635 136.146 1.00 57.50 97 TYR C CA 1
ATOM 4426 C C . TYR C 1 97 ? 7.472 12.649 136.820 1.00 57.85 97 TYR C C 1
ATOM 4427 O O . TYR C 1 97 ? 6.466 12.502 136.133 1.00 58.89 97 TYR C O 1
ATOM 4436 N N . ILE C 1 98 ? 7.437 12.750 138.171 1.00 57.08 98 ILE C N 1
ATOM 4437 C CA . ILE C 1 98 ? 6.249 12.612 139.001 1.00 57.86 98 ILE C CA 1
ATOM 4438 C C . ILE C 1 98 ? 5.211 13.722 138.732 1.00 59.97 98 ILE C C 1
ATOM 4439 O O . ILE C 1 98 ? 4.020 13.409 138.640 1.00 60.44 98 ILE C O 1
ATOM 4444 N N . LEU C 1 99 ? 5.643 14.980 138.524 1.00 61.44 99 LEU C N 1
ATOM 4445 C CA . LEU C 1 99 ? 4.698 16.052 138.192 1.00 64.72 99 LEU C CA 1
ATOM 4446 C C . LEU C 1 99 ? 4.002 15.822 136.834 1.00 69.06 99 LEU C C 1
ATOM 4447 O O . LEU C 1 99 ? 2.937 16.383 136.596 1.00 71.07 99 LEU C O 1
ATOM 4452 N N . ASN C 1 100 ? 4.581 14.983 135.965 1.00 70.71 100 ASN C N 1
ATOM 4453 C CA . ASN C 1 100 ? 4.004 14.657 134.674 1.00 74.27 100 ASN C CA 1
ATOM 4454 C C . ASN C 1 100 ? 3.263 13.311 134.703 1.00 75.93 100 ASN C C 1
ATOM 4455 O O . ASN C 1 100 ? 2.287 13.136 133.973 1.00 78.44 100 ASN C O 1
ATOM 4460 N N . GLN C 1 101 ? 3.721 12.358 135.525 1.00 74.72 101 GLN C N 1
ATOM 4461 C CA . GLN C 1 101 ? 3.122 11.027 135.570 1.00 75.95 101 GLN C CA 1
ATOM 4462 C C . GLN C 1 101 ? 1.964 10.878 136.536 1.00 76.61 101 GLN C C 1
ATOM 4463 O O . GLN C 1 101 ? 0.999 10.179 136.232 1.00 78.29 101 GLN C O 1
ATOM 4469 N N . MET C 1 102 ? 2.066 11.493 137.706 1.00 75.45 102 MET C N 1
ATOM 4470 C CA . MET C 1 102 ? 1.026 11.397 138.714 1.00 76.02 102 MET C CA 1
ATOM 4471 C C . MET C 1 102 ? 0.058 12.565 138.589 1.00 76.95 102 MET C C 1
ATOM 4472 O O . MET C 1 102 ? 0.493 13.714 138.614 1.00 76.87 102 MET C O 1
ATOM 4477 N N . PRO C 1 103 ? -1.261 12.304 138.501 1.00 77.83 103 PRO C N 1
ATOM 4478 C CA . PRO C 1 103 ? -2.223 13.423 138.416 1.00 78.46 103 PRO C CA 1
ATOM 4479 C C . PRO C 1 103 ? -2.105 14.390 139.601 1.00 76.94 103 PRO C C 1
ATOM 4480 O O . PRO C 1 103 ? -1.952 13.944 140.733 1.00 76.47 103 PRO C O 1
ATOM 4484 N N . ASN C 1 104 ? -2.088 15.709 139.342 1.00 76.25 104 ASN C N 1
ATOM 4485 C CA . ASN C 1 104 ? -1.913 16.691 140.420 1.00 75.03 104 ASN C CA 1
ATOM 4486 C C . ASN C 1 104 ? -2.719 17.998 140.190 1.00 76.61 104 ASN C C 1
ATOM 4487 O O . ASN C 1 104 ? -3.206 18.255 139.090 1.00 78.05 104 ASN C O 1
ATOM 4492 N N . GLU C 1 105 ? -2.868 18.800 141.245 1.00 76.41 105 GLU C N 1
ATOM 4493 C CA . GLU C 1 105 ? -3.696 20.002 141.251 1.00 78.58 105 GLU C CA 1
ATOM 4494 C C . GLU C 1 105 ? -2.966 21.274 140.837 1.00 80.12 105 GLU C C 1
ATOM 4495 O O . GLU C 1 105 ? -2.520 22.057 141.681 1.00 78.89 105 GLU C O 1
ATOM 4501 N N . GLY C 1 106 ? -2.904 21.495 139.535 1.00 82.70 106 GLY C N 1
ATOM 4502 C CA . GLY C 1 106 ? -2.283 22.692 138.997 1.00 85.13 106 GLY C CA 1
ATOM 4503 C C . GLY C 1 106 ? -1.521 22.440 137.723 1.00 87.18 106 GLY C C 1
ATOM 4504 O O . GLY C 1 106 ? -1.145 21.304 137.433 1.00 86.69 106 GLY C O 1
ATOM 4505 N N . ILE C 1 107 ? -1.302 23.497 136.947 1.00 89.97 107 ILE C N 1
ATOM 4506 C CA . ILE C 1 107 ? -0.528 23.412 135.707 1.00 92.38 107 ILE C CA 1
ATOM 4507 C C . ILE C 1 107 ? 0.789 24.019 136.122 1.00 91.95 107 ILE C C 1
ATOM 4508 O O . ILE C 1 107 ? 1.028 25.206 135.896 1.00 94.44 107 ILE C O 1
ATOM 4513 N N . HIS C 1 108 ? 1.590 23.244 136.828 1.00 89.00 108 HIS C N 1
ATOM 4514 C CA . HIS C 1 108 ? 2.822 23.752 137.406 1.00 88.34 108 HIS C CA 1
ATOM 4515 C C . HIS C 1 108 ? 4.023 23.792 136.501 1.00 88.80 108 HIS C C 1
ATOM 4516 O O . HIS C 1 108 ? 4.307 22.842 135.775 1.00 88.80 108 HIS C O 1
ATOM 4523 N N . THR C 1 109 ? 4.806 24.852 136.651 1.00 88.89 109 THR C N 1
ATOM 4524 C CA . THR C 1 109 ? 6.147 24.919 136.093 1.00 88.69 109 THR C CA 1
ATOM 4525 C C . THR C 1 109 ? 6.990 24.193 137.188 1.00 84.94 109 THR C C 1
ATOM 4526 O O . THR C 1 109 ? 6.624 24.233 138.377 1.00 83.95 109 THR C O 1
ATOM 4530 N N . LEU C 1 110 ? 8.098 23.537 136.815 1.00 82.73 110 LEU C N 1
ATOM 4531 C CA . LEU C 1 110 ? 8.949 22.859 137.798 1.00 79.97 110 LEU C CA 1
ATOM 4532 C C . LEU C 1 110 ? 9.464 23.836 138.881 1.00 79.83 110 LEU C C 1
ATOM 4533 O O . LEU C 1 110 ? 9.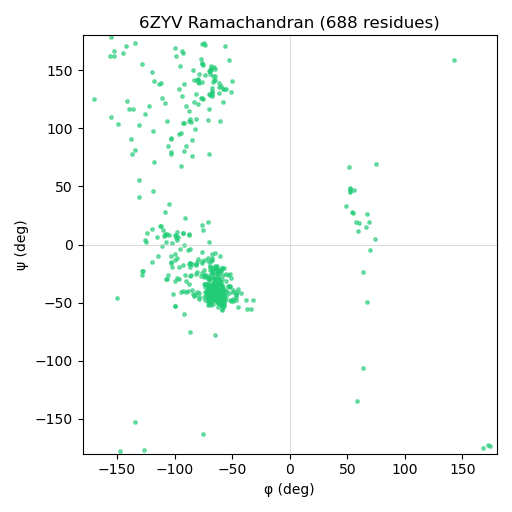466 23.492 140.063 1.00 78.69 110 LEU C O 1
ATOM 4538 N N . LYS C 1 111 ? 9.824 25.071 138.489 1.00 81.01 111 LYS C N 1
ATOM 4539 C CA . LYS C 1 111 ? 10.269 26.082 139.442 1.00 81.49 111 LYS C CA 1
ATOM 4540 C C . LYS C 1 111 ? 9.100 26.537 140.331 1.00 80.86 111 LYS C C 1
ATOM 4541 O O . LYS C 1 111 ? 9.273 26.674 141.548 1.00 80.35 111 LYS C O 1
ATOM 4547 N N . ASN C 1 112 ? 7.909 26.754 139.726 1.00 80.60 112 ASN C N 1
ATOM 4548 C CA . ASN C 1 112 ? 6.702 27.174 140.441 1.00 79.96 112 ASN C CA 1
ATOM 4549 C C . ASN C 1 112 ? 6.280 26.151 141.508 1.00 75.43 112 ASN C C 1
ATOM 4550 O O . ASN C 1 112 ? 5.972 26.545 142.639 1.00 75.47 112 ASN C O 1
ATOM 4555 N N . PHE C 1 113 ? 6.297 24.836 141.166 1.00 71.45 113 PHE C N 1
ATOM 4556 C CA . PHE C 1 113 ? 5.942 23.783 142.122 1.00 67.74 113 PHE C CA 1
ATOM 4557 C C . PHE C 1 113 ? 6.914 23.760 143.294 1.00 65.89 113 PHE C C 1
ATOM 4558 O O . PHE C 1 113 ? 6.496 23.589 144.430 1.00 64.84 113 PHE C O 1
ATOM 4566 N N . TYR C 1 114 ? 8.197 23.949 143.021 1.00 65.65 114 TYR C N 1
ATOM 4567 C CA . TYR C 1 114 ? 9.215 23.963 144.056 1.00 65.69 114 TYR C CA 1
ATOM 4568 C C . TYR C 1 114 ? 8.994 25.087 145.069 1.00 67.40 114 TYR C C 1
ATOM 4569 O O . TYR C 1 114 ? 8.991 24.833 146.273 1.00 66.51 114 TYR C O 1
ATOM 4578 N N . THR C 1 115 ? 8.795 26.323 144.586 1.00 69.61 115 THR C N 1
ATOM 4579 C CA . THR C 1 115 ? 8.589 27.459 145.467 1.00 71.37 115 THR C CA 1
ATOM 4580 C C . THR C 1 115 ? 7.257 27.383 146.206 1.00 70.49 115 THR C C 1
ATOM 4581 O O . THR C 1 115 ? 7.205 27.707 147.394 1.00 70.50 115 THR C O 1
ATOM 4585 N N . ASN C 1 116 ? 6.182 26.964 145.518 1.00 69.48 116 ASN C N 1
ATOM 4586 C CA . ASN C 1 116 ? 4.855 26.958 146.126 1.00 68.67 116 ASN C CA 1
ATOM 4587 C C . ASN C 1 116 ? 4.469 25.706 146.906 1.00 65.86 116 ASN C C 1
ATOM 4588 O O . ASN C 1 116 ? 3.504 25.762 147.664 1.00 65.68 116 ASN C O 1
ATOM 4593 N N . HIS C 1 117 ? 5.176 24.581 146.716 1.00 63.70 117 HIS C N 1
ATOM 4594 C CA . HIS C 1 117 ? 4.808 23.339 147.388 1.00 61.85 117 HIS C CA 1
ATOM 4595 C C . HIS C 1 117 ? 5.956 22.669 148.130 1.00 59.93 117 HIS C C 1
ATOM 4596 O O . HIS C 1 117 ? 5.691 21.917 149.064 1.00 59.06 117 HIS C O 1
ATOM 4603 N N . ILE C 1 118 ? 7.210 22.900 147.717 1.00 59.66 118 ILE C N 1
ATOM 4604 C CA . ILE C 1 118 ? 8.353 22.318 148.422 1.00 59.45 118 ILE C CA 1
ATOM 4605 C C . ILE C 1 118 ? 8.852 23.299 149.499 1.00 60.72 118 ILE C C 1
ATOM 4606 O O . ILE C 1 118 ? 8.833 22.967 150.682 1.00 60.83 118 ILE C O 1
ATOM 4611 N N . GLU C 1 119 ? 9.268 24.511 149.102 1.00 62.22 119 GLU C N 1
ATOM 4612 C CA . GLU C 1 119 ? 9.795 25.530 150.014 1.00 64.14 119 GLU C CA 1
ATOM 4613 C C . GLU C 1 119 ? 8.772 26.004 151.042 1.00 63.93 119 GLU C C 1
ATOM 4614 O O . GLU C 1 119 ? 9.171 26.430 152.122 1.00 64.45 119 GLU C O 1
ATOM 4620 N N . THR C 1 120 ? 7.462 25.904 150.733 1.00 63.06 120 THR C N 1
ATOM 4621 C CA . THR C 1 120 ? 6.409 26.257 151.693 1.00 62.52 120 THR C CA 1
ATOM 4622 C C . THR C 1 120 ? 6.143 25.134 152.712 1.00 60.94 120 THR C C 1
ATOM 4623 O O . THR C 1 120 ? 5.440 25.375 153.688 1.00 61.50 120 THR C O 1
ATOM 4627 N N . ASN C 1 121 ? 6.615 23.902 152.456 1.00 59.12 121 ASN C N 1
ATOM 4628 C CA . ASN C 1 121 ? 6.440 22.780 153.377 1.00 58.18 121 ASN C CA 1
ATOM 4629 C C . ASN C 1 121 ? 7.512 22.971 154.437 1.00 59.39 121 ASN C C 1
ATOM 4630 O O . ASN C 1 121 ? 8.693 23.035 154.091 1.00 59.61 121 ASN C O 1
ATOM 4635 N N . THR C 1 122 ? 7.110 23.109 155.722 1.00 60.00 122 THR C N 1
ATOM 4636 C CA . THR C 1 122 ? 8.058 23.367 156.806 1.00 61.69 122 THR C CA 1
ATOM 4637 C C . THR C 1 122 ? 8.995 22.195 157.059 1.00 62.57 122 THR C C 1
ATOM 4638 O O . THR C 1 122 ? 10.101 22.417 157.546 1.00 64.21 122 THR C O 1
ATOM 4642 N N . ASN C 1 123 ? 8.600 20.965 156.679 1.00 61.77 123 ASN C N 1
ATOM 4643 C CA . ASN C 1 123 ? 9.475 19.805 156.813 1.00 62.30 123 ASN C CA 1
ATOM 4644 C C . ASN C 1 123 ? 10.724 19.886 155.920 1.00 62.87 123 ASN C C 1
ATOM 4645 O O . ASN C 1 123 ? 11.690 19.167 156.172 1.00 63.47 123 ASN C O 1
ATOM 4650 N N . TYR C 1 124 ? 10.706 20.747 154.890 1.00 62.56 124 TYR C N 1
ATOM 4651 C CA . TYR C 1 124 ? 11.825 20.950 153.988 1.00 64.08 124 TYR C CA 1
ATOM 4652 C C . TYR C 1 124 ? 12.973 21.666 154.722 1.00 66.77 124 TYR C C 1
ATOM 4653 O O . TYR C 1 124 ? 14.109 21.196 154.699 1.00 67.43 124 TYR C O 1
ATOM 4662 N N . ALA C 1 125 ? 12.674 22.770 155.414 1.00 68.15 125 ALA C N 1
ATOM 4663 C CA . ALA C 1 125 ? 13.693 23.503 156.162 1.00 70.82 125 ALA C CA 1
ATOM 4664 C C . ALA C 1 125 ? 14.167 22.757 157.428 1.00 72.86 125 ALA C C 1
ATOM 4665 O O . ALA C 1 125 ? 15.352 22.839 157.768 1.00 74.82 125 ALA C O 1
ATOM 4667 N N . SER C 1 126 ? 13.271 22.009 158.106 1.00 72.50 126 SER C N 1
ATOM 4668 C CA . SER C 1 126 ? 13.661 21.321 159.344 1.00 74.99 126 SER C CA 1
ATOM 4669 C C . SER C 1 126 ? 14.303 19.934 159.174 1.00 76.65 126 SER C C 1
ATOM 4670 O O . SER C 1 126 ? 15.076 19.544 160.052 1.00 78.80 126 SER C O 1
ATOM 4673 N N . HIS C 1 127 ? 14.022 19.200 158.078 1.00 75.73 127 HIS C N 1
ATOM 4674 C CA . HIS C 1 127 ? 14.597 17.869 157.911 1.00 76.68 127 HIS C CA 1
ATOM 4675 C C . HIS C 1 127 ? 15.684 17.818 156.835 1.00 78.02 127 HIS C C 1
ATOM 4676 O O . HIS C 1 127 ? 16.615 17.024 156.973 1.00 79.06 127 HIS C O 1
ATOM 4683 N N . VAL C 1 128 ? 15.604 18.671 155.801 1.00 78.28 128 VAL C N 1
ATOM 4684 C CA . VAL C 1 128 ? 16.654 18.699 154.784 1.00 80.35 128 VAL C CA 1
ATOM 4685 C C . VAL C 1 128 ? 17.731 19.652 155.310 1.00 85.38 128 VAL C C 1
ATOM 4686 O O . VAL C 1 128 ? 17.500 20.861 155.391 1.00 85.65 128 VAL C O 1
ATOM 4690 N N . SER C 1 129 ? 18.881 19.098 155.735 1.00 89.33 129 SER C N 1
ATOM 4691 C CA . SER C 1 129 ? 20.006 19.889 156.260 1.00 94.26 129 SER C CA 1
ATOM 4692 C C . SER C 1 129 ? 20.528 20.868 155.195 1.00 96.58 129 SER C C 1
ATOM 4693 O O . SER C 1 129 ? 20.833 22.019 155.504 1.00 97.92 129 SER C O 1
ATOM 4696 N N . SER C 1 130 ? 20.588 20.399 153.936 1.00 96.99 130 SER C N 1
ATOM 4697 C CA . SER C 1 130 ? 21.043 21.156 152.772 1.00 99.20 130 SER C CA 1
ATOM 4698 C C . SER C 1 130 ? 20.184 22.391 152.458 1.00 100.70 130 SER C C 1
ATOM 4699 O O . SER C 1 130 ? 20.714 23.383 151.967 1.00 102.00 130 SER C O 1
ATOM 4702 N N . ALA C 1 131 ? 18.878 22.348 152.766 1.00 100.62 131 ALA C N 1
ATOM 4703 C CA . ALA C 1 131 ? 17.954 23.449 152.488 1.00 102.13 131 ALA C CA 1
ATOM 4704 C C . ALA C 1 131 ? 18.315 24.792 153.149 1.00 106.02 131 ALA C C 1
ATOM 4705 O O . ALA C 1 131 ? 17.849 25.837 152.693 1.00 106.51 131 ALA C O 1
ATOM 4707 N N . SER C 1 132 ? 19.145 24.776 154.205 1.00 108.67 132 SER C N 1
ATOM 4708 C CA . SER C 1 132 ? 19.534 26.012 154.889 1.00 112.04 132 SER C CA 1
ATOM 4709 C C . SER C 1 132 ? 20.814 26.647 154.330 1.00 115.39 132 SER C C 1
ATOM 4710 O O . SER C 1 132 ? 21.473 27.409 155.034 1.00 117.53 132 SER C O 1
ATOM 4713 N N . ASP C 1 133 ? 21.168 26.331 153.070 1.00 115.84 133 ASP C N 1
ATOM 4714 C CA . ASP C 1 133 ? 22.358 26.865 152.412 1.00 118.84 133 ASP C CA 1
ATOM 4715 C C . ASP C 1 133 ? 22.025 27.820 151.258 1.00 119.80 133 ASP C C 1
ATOM 4716 O O . ASP C 1 133 ? 21.147 27.544 150.426 1.00 118.15 133 ASP C O 1
ATOM 4721 N N . SER C 1 134 ? 22.812 28.912 151.196 1.00 122.39 134 SER C N 1
ATOM 4722 C CA . SER C 1 134 ? 22.758 29.990 150.207 1.00 123.91 134 SER C CA 1
ATOM 4723 C C . SER C 1 134 ? 22.974 29.423 148.803 1.00 122.92 134 SER C C 1
ATOM 4724 O O . SER C 1 134 ? 22.236 29.759 147.877 1.00 122.65 134 SER C O 1
ATOM 4727 N N . ASN C 1 135 ? 23.977 28.547 148.657 1.00 122.35 135 ASN C N 1
ATOM 4728 C CA . ASN C 1 135 ? 24.336 27.921 147.384 1.00 121.63 135 ASN C CA 1
ATOM 4729 C C . ASN C 1 135 ? 23.471 26.720 147.014 1.00 117.68 135 ASN C C 1
ATOM 4730 O O . ASN C 1 135 ? 23.490 26.301 145.852 1.00 117.27 135 ASN C O 1
ATOM 4735 N N . TYR C 1 136 ? 22.728 26.149 147.988 1.00 114.66 136 TYR C N 1
ATOM 4736 C CA . TYR C 1 136 ? 21.859 25.020 147.684 1.00 111.17 136 TYR C CA 1
ATOM 4737 C C . TYR C 1 136 ? 20.727 25.449 146.773 1.00 109.30 136 TYR C C 1
ATOM 4738 O O . TYR C 1 136 ? 20.397 24.703 145.852 1.00 108.30 136 TYR C O 1
ATOM 4747 N N . LYS C 1 137 ? 20.168 26.661 146.982 1.00 108.82 137 LYS C N 1
ATOM 4748 C CA . LYS C 1 137 ? 19.113 27.206 146.119 1.00 107.71 137 LYS C CA 1
ATOM 4749 C C . LYS C 1 137 ? 19.600 27.343 144.659 1.00 107.34 137 LYS C C 1
ATOM 4750 O O . LYS C 1 137 ? 18.824 27.093 143.735 1.00 106.68 137 LYS C O 1
ATOM 4756 N N . GLY C 1 138 ? 20.882 27.696 144.484 1.00 107.53 138 GLY C N 1
ATOM 4757 C CA . GLY C 1 138 ? 21.523 27.805 143.180 1.00 107.68 138 GLY C CA 1
ATOM 4758 C C . GLY C 1 138 ? 21.655 26.455 142.499 1.00 104.88 138 GLY C C 1
ATOM 4759 O O . GLY C 1 138 ? 21.442 26.341 141.291 1.00 104.97 138 GLY C O 1
ATOM 4760 N N . ILE C 1 139 ? 21.984 25.411 143.282 1.00 102.35 139 ILE C N 1
ATOM 4761 C CA . ILE C 1 139 ? 22.085 24.036 142.789 1.00 99.93 139 ILE C CA 1
ATOM 4762 C C . ILE C 1 139 ? 20.700 23.590 142.297 1.00 96.45 139 ILE C C 1
ATOM 4763 O O . ILE C 1 139 ? 20.569 23.084 141.181 1.00 95.96 139 ILE C O 1
ATOM 4768 N N . VAL C 1 140 ? 19.670 23.810 143.127 1.00 94.08 140 VAL C N 1
ATOM 4769 C CA . VAL C 1 140 ? 18.293 23.455 142.806 1.00 91.69 140 VAL C CA 1
ATOM 4770 C C . VAL C 1 140 ? 17.832 24.166 141.528 1.00 91.33 140 VAL C C 1
ATOM 4771 O O . VAL C 1 140 ? 17.281 23.526 140.637 1.00 90.44 140 VAL C O 1
ATOM 4775 N N . ASP C 1 141 ? 18.098 25.473 141.424 1.00 92.12 141 ASP C N 1
ATOM 4776 C CA . ASP C 1 141 ? 17.729 26.259 140.247 1.00 93.16 141 ASP C CA 1
ATOM 4777 C C . ASP C 1 141 ? 18.398 25.756 138.966 1.00 92.36 141 ASP C C 1
ATOM 4778 O O . ASP C 1 141 ? 17.761 25.741 137.911 1.00 92.51 141 ASP C O 1
ATOM 4783 N N . LYS C 1 142 ? 19.672 25.351 139.056 1.00 91.51 142 LYS C N 1
ATOM 4784 C CA . LYS C 1 142 ? 20.415 24.818 137.908 1.00 91.19 142 LYS C CA 1
ATOM 4785 C C . LYS C 1 142 ? 19.778 23.499 137.453 1.00 87.62 142 LYS C C 1
ATOM 4786 O O . LYS C 1 142 ? 19.561 23.282 136.255 1.00 88.06 142 LYS C O 1
ATOM 4792 N N . LYS C 1 143 ? 19.451 22.632 138.421 1.00 84.13 143 LYS C N 1
ATOM 4793 C CA . LYS C 1 143 ? 18.842 21.343 138.119 1.00 81.37 143 LYS C CA 1
ATOM 4794 C C . LYS C 1 143 ? 17.453 21.521 137.507 1.00 80.80 143 LYS C C 1
ATOM 4795 O O . LYS C 1 143 ? 17.120 20.826 136.548 1.00 79.98 143 LYS C O 1
ATOM 4801 N N . ILE C 1 144 ? 16.668 22.487 138.017 1.00 81.30 144 ILE C N 1
ATOM 4802 C CA . ILE C 1 144 ? 15.343 22.793 137.476 1.00 81.97 144 ILE C CA 1
ATOM 4803 C C . ILE C 1 144 ? 15.490 23.291 136.038 1.00 84.20 144 ILE C C 1
ATOM 4804 O O . ILE C 1 144 ? 14.773 22.836 135.146 1.00 84.12 144 ILE C O 1
ATOM 4809 N N . ASP C 1 145 ? 16.466 24.180 135.799 1.00 86.02 145 ASP C N 1
ATOM 4810 C CA . ASP C 1 145 ? 16.696 24.707 134.465 1.00 88.98 145 ASP C CA 1
ATOM 4811 C C . ASP C 1 145 ? 17.048 23.583 133.485 1.00 88.13 145 ASP C C 1
ATOM 4812 O O . ASP C 1 145 ? 16.540 23.564 132.364 1.00 89.16 145 ASP C O 1
ATOM 4817 N N . LEU C 1 146 ? 17.832 22.609 133.941 1.00 85.93 146 LEU C N 1
ATOM 4818 C CA . LEU C 1 146 ? 18.195 21.446 133.137 1.00 85.09 146 LEU C CA 1
ATOM 4819 C C . LEU C 1 146 ? 16.981 20.584 132.762 1.00 83.45 146 LEU C C 1
ATOM 4820 O O . LEU C 1 146 ? 16.866 20.139 131.616 1.00 83.67 146 LEU C O 1
ATOM 4825 N N . MET C 1 147 ? 16.071 20.360 133.713 1.00 81.90 147 MET C N 1
ATOM 4826 C CA . MET C 1 147 ? 14.865 19.594 133.433 1.00 81.28 147 MET C CA 1
ATOM 4827 C C . MET C 1 147 ? 13.947 20.365 132.476 1.00 83.95 147 MET C C 1
ATOM 4828 O O . MET C 1 147 ? 13.364 19.766 131.574 1.00 83.90 147 MET C O 1
ATOM 4833 N N . ASN C 1 148 ? 13.879 21.697 132.620 1.00 86.29 148 ASN C N 1
ATOM 4834 C CA . ASN C 1 148 ? 13.080 22.521 131.719 1.00 89.77 148 ASN C CA 1
ATOM 4835 C C . ASN C 1 148 ? 13.660 22.548 130.316 1.00 92.15 148 ASN C C 1
ATOM 4836 O O . ASN C 1 148 ? 12.903 22.526 129.346 1.00 94.05 148 ASN C O 1
ATOM 4841 N N . MET C 1 149 ? 14.994 22.563 130.196 1.00 91.92 149 MET C N 1
ATOM 4842 C CA . MET C 1 149 ? 15.663 22.533 128.904 1.00 93.40 149 MET C CA 1
ATOM 4843 C C . MET C 1 149 ? 15.363 21.212 128.147 1.00 91.27 149 MET C C 1
ATOM 4844 O O . MET C 1 149 ? 15.387 21.194 126.916 1.00 92.67 149 MET C O 1
ATOM 4849 N N . ASN C 1 150 ? 15.114 20.108 128.894 1.00 88.11 150 ASN C N 1
ATOM 4850 C CA . ASN C 1 150 ? 14.831 18.766 128.363 1.00 86.66 150 ASN C CA 1
ATOM 4851 C C . ASN C 1 150 ? 13.382 18.292 128.563 1.00 86.58 150 ASN C C 1
ATOM 4852 O O . ASN C 1 150 ? 13.115 17.099 128.388 1.00 85.75 150 ASN C O 1
ATOM 4857 N N . LYS C 1 151 ? 12.474 19.217 128.945 1.00 87.52 151 LYS C N 1
ATOM 4858 C CA . LYS C 1 151 ? 11.044 19.063 129.255 1.00 87.84 151 LYS C CA 1
ATOM 4859 C C . LYS C 1 151 ? 10.319 17.962 128.470 1.00 87.17 151 LYS C C 1
ATOM 4860 O O . LYS C 1 151 ? 9.586 17.165 129.056 1.00 86.19 151 LYS C O 1
ATOM 4866 N N . ALA C 1 152 ? 10.514 17.939 127.150 1.00 87.62 152 ALA C N 1
ATOM 4867 C CA . ALA C 1 152 ? 9.845 17.012 126.245 1.00 87.47 152 ALA C CA 1
ATOM 4868 C C . ALA C 1 152 ? 10.351 15.569 126.279 1.00 84.53 152 ALA C C 1
ATOM 4869 O O . ALA C 1 152 ? 9.573 14.672 125.939 1.00 85.34 152 ALA C O 1
ATOM 4871 N N . ILE C 1 153 ? 11.636 15.325 126.634 1.00 81.13 153 ILE C N 1
ATOM 4872 C CA . ILE C 1 153 ? 12.140 13.945 126.632 1.00 78.30 153 ILE C CA 1
ATOM 4873 C C . ILE C 1 153 ? 12.240 13.336 128.030 1.00 73.87 153 ILE C C 1
ATOM 4874 O O . ILE C 1 153 ? 12.439 12.131 128.106 1.00 72.31 153 ILE C O 1
ATOM 4879 N N . ILE C 1 154 ? 12.072 14.132 129.117 1.00 72.07 154 ILE C N 1
ATOM 4880 C CA . ILE C 1 154 ? 12.143 13.689 130.524 1.00 69.25 154 ILE C CA 1
ATOM 4881 C C . ILE C 1 154 ? 11.382 12.361 130.809 1.00 67.50 154 ILE C C 1
ATOM 4882 O O . ILE C 1 154 ? 12.000 11.436 131.341 1.00 65.98 154 ILE C O 1
ATOM 4887 N N . PRO C 1 155 ? 10.078 12.226 130.474 1.00 67.53 155 PRO C N 1
ATOM 4888 C CA . PRO C 1 155 ? 9.381 10.959 130.777 1.00 66.68 155 PRO C CA 1
ATOM 4889 C C . PRO C 1 155 ? 10.019 9.711 130.158 1.00 65.54 155 PRO C C 1
ATOM 4890 O O . PRO C 1 155 ? 10.178 8.705 130.846 1.00 64.91 155 PRO C O 1
ATOM 4894 N N . LYS C 1 156 ? 10.397 9.778 128.882 1.00 65.29 156 LYS C N 1
ATOM 4895 C CA . LYS C 1 156 ? 11.030 8.653 128.216 1.00 64.96 156 LYS C CA 1
ATOM 4896 C C . LYS C 1 156 ? 12.482 8.449 128.669 1.00 62.37 156 LYS C C 1
ATOM 4897 O O . LYS C 1 156 ? 12.943 7.314 128.783 1.00 62.15 156 LYS C O 1
ATOM 4903 N N . PHE C 1 157 ? 13.187 9.548 128.974 1.00 60.39 157 PHE C N 1
ATOM 4904 C CA . PHE C 1 157 ? 14.566 9.481 129.471 1.00 58.05 157 PHE C CA 1
ATOM 4905 C C . PHE C 1 157 ? 14.579 8.784 130.829 1.00 56.79 157 PHE C C 1
ATOM 4906 O O . PHE C 1 157 ? 15.475 7.987 131.124 1.00 56.50 157 PHE C O 1
ATOM 4914 N N . TYR C 1 158 ? 13.572 9.083 131.654 1.00 55.81 158 TYR C N 1
ATOM 4915 C CA . TYR C 1 158 ? 13.417 8.512 132.964 1.00 54.67 158 TYR C CA 1
ATOM 4916 C C . TYR C 1 158 ? 13.165 6.992 132.877 1.00 54.06 158 TYR C C 1
ATOM 4917 O O . TYR C 1 158 ? 13.667 6.261 133.717 1.00 53.96 158 TYR C O 1
ATOM 4926 N N . ASP C 1 159 ? 12.449 6.517 131.856 1.00 54.17 159 ASP C N 1
ATOM 4927 C CA . ASP C 1 159 ? 12.274 5.078 131.638 1.00 55.24 159 ASP C CA 1
ATOM 4928 C C . ASP C 1 159 ? 13.641 4.386 131.369 1.00 54.54 159 ASP C C 1
ATOM 4929 O O . ASP C 1 159 ? 13.877 3.279 131.850 1.00 54.60 159 ASP C O 1
ATOM 4934 N N . ILE C 1 160 ? 14.546 5.058 130.655 1.00 53.51 160 ILE C N 1
ATOM 4935 C CA . ILE C 1 160 ? 15.897 4.549 130.426 1.00 53.44 160 ILE C CA 1
ATOM 4936 C C . ILE C 1 160 ? 16.664 4.518 131.761 1.00 53.12 160 ILE C C 1
ATOM 4937 O O . ILE C 1 160 ? 17.330 3.530 132.057 1.00 53.86 160 ILE C O 1
ATOM 4942 N N . PHE C 1 161 ? 16.531 5.572 132.581 1.00 51.99 161 PHE C N 1
ATOM 4943 C CA . PHE C 1 161 ? 17.156 5.638 133.902 1.00 52.28 161 PHE C CA 1
ATOM 4944 C C . PHE C 1 161 ? 16.658 4.490 134.788 1.00 52.75 161 PHE C C 1
ATOM 4945 O O . PHE C 1 161 ? 17.444 3.888 135.522 1.00 52.34 161 PHE C O 1
ATOM 4953 N N . LYS C 1 162 ? 15.352 4.189 134.704 1.00 53.59 162 LYS C N 1
ATOM 4954 C CA . LYS C 1 162 ? 14.707 3.098 135.426 1.00 55.63 162 LYS C CA 1
ATOM 4955 C C . LYS C 1 162 ? 15.310 1.756 135.024 1.00 57.52 162 LYS C C 1
ATOM 4956 O O . LYS C 1 162 ? 15.587 0.932 135.887 1.00 58.29 162 LYS C O 1
ATOM 4962 N N . SER C 1 163 ? 15.548 1.548 133.729 1.00 58.41 163 SER C N 1
ATOM 4963 C CA . SER C 1 163 ? 16.172 0.334 133.209 1.00 60.89 163 SER C CA 1
ATOM 4964 C C . SER C 1 163 ? 17.626 0.199 133.690 1.00 62.36 163 SER C C 1
ATOM 4965 O O . SER C 1 163 ? 18.089 -0.907 133.945 1.00 63.63 163 SER C O 1
ATOM 4968 N N . LEU C 1 164 ? 18.331 1.319 133.848 1.00 62.63 164 LEU C N 1
ATOM 4969 C CA . LEU C 1 164 ? 19.676 1.315 134.407 1.00 64.27 164 LEU C CA 1
ATOM 4970 C C . LEU C 1 164 ? 19.590 0.932 135.903 1.00 66.54 164 LEU C C 1
ATOM 4971 O O . LEU C 1 164 ? 20.380 0.114 136.371 1.00 67.69 164 LEU C O 1
ATOM 4976 N N . CYS C 1 165 ? 18.606 1.486 136.633 1.00 67.13 165 CYS C N 1
ATOM 4977 C CA . CYS C 1 165 ? 18.368 1.161 138.044 1.00 69.39 165 CYS C CA 1
ATOM 4978 C C . CYS C 1 165 ? 18.027 -0.311 138.245 1.00 73.05 165 CYS C C 1
ATOM 4979 O O . CYS C 1 165 ? 18.380 -0.890 139.271 1.00 73.89 165 CYS C O 1
ATOM 4982 N N . ASN C 1 166 ? 17.367 -0.918 137.241 1.00 75.36 166 ASN C N 1
ATOM 4983 C CA . ASN C 1 166 ? 17.004 -2.326 137.228 1.00 79.47 166 ASN C CA 1
ATOM 4984 C C . ASN C 1 166 ? 18.238 -3.203 137.253 1.00 83.26 166 ASN C C 1
ATOM 4985 O O . ASN C 1 166 ? 18.232 -4.248 137.896 1.00 85.28 166 ASN C O 1
ATOM 4990 N N . MET C 1 167 ? 19.304 -2.785 136.560 1.00 84.30 167 MET C N 1
ATOM 4991 C CA . MET C 1 167 ? 20.556 -3.515 136.562 1.00 87.40 167 MET C CA 1
ATOM 4992 C C . MET C 1 167 ? 21.224 -3.457 137.933 1.00 90.96 167 MET C C 1
ATOM 4993 O O . MET C 1 167 ? 21.758 -4.467 138.381 1.00 92.99 167 MET C O 1
ATOM 4998 N N . TYR C 1 168 ? 21.132 -2.329 138.630 1.00 91.92 168 TYR C N 1
ATOM 4999 C CA . TYR C 1 168 ? 21.696 -2.202 139.968 1.00 95.59 168 TYR C CA 1
ATOM 5000 C C . TYR C 1 168 ? 20.928 -3.056 140.998 1.00 101.05 168 TYR C C 1
ATOM 5001 O O . TYR C 1 168 ? 21.552 -3.609 141.903 1.00 102.92 168 TYR C O 1
ATOM 5010 N N . ASN C 1 169 ? 19.585 -3.169 140.868 1.00 103.75 169 ASN C N 1
ATOM 5011 C CA . ASN C 1 169 ? 18.791 -3.915 141.852 1.00 108.85 169 ASN C CA 1
ATOM 5012 C C . ASN C 1 169 ? 18.677 -5.409 141.563 1.00 114.00 169 ASN C C 1
ATOM 5013 O O . ASN C 1 169 ? 18.593 -6.190 142.514 1.00 116.55 169 ASN C O 1
ATOM 5018 N N . GLU C 1 170 ? 18.637 -5.818 140.282 1.00 115.66 170 GLU C N 1
ATOM 5019 C CA . GLU C 1 170 ? 18.543 -7.245 139.952 1.00 120.27 170 GLU C CA 1
ATOM 5020 C C . GLU C 1 170 ? 19.849 -7.917 140.366 1.00 124.69 170 GLU C C 1
ATOM 5021 O O . GLU C 1 170 ? 19.828 -8.924 141.072 1.00 127.40 170 GLU C O 1
ATOM 5027 N N . LEU C 1 171 ? 20.979 -7.306 140.008 1.00 125.49 171 LEU C N 1
ATOM 5028 C CA . LEU C 1 171 ? 22.281 -7.850 140.355 1.00 129.59 171 LEU C CA 1
ATOM 5029 C C . LEU C 1 171 ? 22.832 -7.237 141.652 1.00 132.68 171 LEU C C 1
ATOM 5030 O O . LEU C 1 171 ? 23.821 -6.505 141.630 1.00 132.31 171 LEU C O 1
ATOM 5035 N N . ASP C 1 172 ? 22.180 -7.540 142.785 1.00 135.75 172 ASP C N 1
ATOM 5036 C CA . ASP C 1 172 ? 22.599 -7.039 144.091 1.00 138.67 172 ASP C CA 1
ATOM 5037 C C . ASP C 1 172 ? 22.676 -8.185 145.093 1.00 143.81 172 ASP C C 1
ATOM 5038 O O . ASP C 1 172 ? 21.640 -8.635 145.584 1.00 145.05 172 ASP C O 1
ATOM 5043 N N . LYS C 1 173 ? 23.913 -8.642 145.388 1.00 146.80 173 LYS C N 1
ATOM 5044 C CA . LYS C 1 173 ? 24.288 -9.691 146.346 1.00 152.00 173 LYS C CA 1
ATOM 5045 C C . LYS C 1 173 ? 23.828 -11.115 145.986 1.00 155.21 173 LYS C C 1
ATOM 5046 O O . LYS C 1 173 ? 24.636 -12.044 146.072 1.00 158.02 173 LYS C O 1
ATOM 5052 N N . ASN C 1 174 ? 22.544 -11.306 145.637 1.00 154.94 174 ASN C N 1
ATOM 5053 C CA . ASN C 1 174 ? 22.018 -12.628 145.296 1.00 157.83 174 ASN C CA 1
ATOM 5054 C C . ASN C 1 174 ? 22.538 -13.054 143.928 1.00 156.76 174 ASN C C 1
ATOM 5055 O O . ASN C 1 174 ? 22.963 -14.204 143.759 1.00 159.37 174 ASN C O 1
ATOM 5060 N N . GLU C 1 175 ? 22.536 -12.121 142.957 1.00 152.91 175 GLU C N 1
ATOM 5061 C CA . GLU C 1 175 ? 23.041 -12.445 141.629 1.00 151.83 175 GLU C CA 1
ATOM 5062 C C . GLU C 1 175 ? 24.567 -12.216 141.552 1.00 151.20 175 GLU C C 1
ATOM 5063 O O . GLU C 1 175 ? 25.314 -13.196 141.611 1.00 153.75 175 GLU C O 1
ATOM 5069 N N . ALA C 1 176 ? 25.026 -10.940 141.471 1.00 147.90 176 ALA C N 1
ATOM 5070 C CA . ALA C 1 176 ? 26.440 -10.546 141.395 1.00 147.21 176 ALA C CA 1
ATOM 5071 C C . ALA C 1 176 ? 27.257 -11.317 140.343 1.00 146.52 176 ALA C C 1
ATOM 5072 O O . ALA C 1 176 ? 28.440 -11.591 140.558 1.00 148.42 176 ALA C O 1
ATOM 5074 N N . ASN C 1 177 ? 26.625 -11.691 139.218 1.00 143.69 177 ASN C N 1
ATOM 5075 C CA . ASN C 1 177 ? 27.315 -12.444 138.177 1.00 142.90 177 ASN C CA 1
ATOM 5076 C C . ASN C 1 177 ? 27.473 -11.661 136.880 1.00 138.12 177 ASN C C 1
ATOM 5077 O O . ASN C 1 177 ? 26.557 -10.970 136.438 1.00 135.92 177 ASN C O 1
ATOM 5082 N N . TYR C 1 178 ? 28.655 -11.784 136.276 1.00 136.48 178 TYR C N 1
ATOM 5083 C CA . TYR C 1 178 ? 29.032 -11.110 135.043 1.00 132.76 178 TYR C CA 1
ATOM 5084 C C . TYR C 1 178 ? 28.186 -11.536 133.822 1.00 130.06 178 TYR C C 1
ATOM 5085 O O . TYR C 1 178 ? 27.777 -10.669 133.052 1.00 127.89 178 TYR C O 1
ATOM 5094 N N . ALA C 1 179 ? 27.933 -12.848 133.636 1.00 130.15 179 ALA C N 1
ATOM 5095 C CA . ALA C 1 179 ? 27.141 -13.333 132.494 1.00 128.43 179 ALA C CA 1
ATOM 5096 C C . ALA C 1 179 ? 25.711 -12.777 132.490 1.00 125.76 179 ALA C C 1
ATOM 5097 O O . ALA C 1 179 ? 25.129 -12.560 131.430 1.00 124.42 179 ALA C O 1
ATOM 5099 N N . ASN C 1 180 ? 25.157 -12.531 133.674 1.00 124.97 180 ASN C N 1
ATOM 5100 C CA . ASN C 1 180 ? 23.818 -11.969 133.803 1.00 123.14 180 ASN C CA 1
ATOM 5101 C C . ASN C 1 180 ? 23.830 -10.433 133.616 1.00 118.72 180 ASN C C 1
ATOM 5102 O O . ASN C 1 180 ? 22.819 -9.865 133.220 1.00 117.36 180 ASN C O 1
ATOM 5107 N N . CYS C 1 181 ? 24.979 -9.778 133.884 1.00 116.63 181 CYS C N 1
ATOM 5108 C CA . CYS C 1 181 ? 25.209 -8.337 133.751 1.00 113.50 181 CYS C CA 1
ATOM 5109 C C . CYS C 1 181 ? 25.335 -7.934 132.284 1.00 109.46 181 CYS C C 1
ATOM 5110 O O . CYS C 1 181 ? 24.780 -6.909 131.881 1.00 107.92 181 CYS C O 1
ATOM 5113 N N . LEU C 1 182 ? 26.115 -8.704 131.505 1.00 107.66 182 LEU C N 1
ATOM 5114 C CA . LEU C 1 182 ? 26.366 -8.432 130.094 1.00 105.02 182 LEU C CA 1
ATOM 5115 C C . LEU C 1 182 ? 25.088 -8.493 129.265 1.00 102.62 182 LEU C C 1
ATOM 5116 O O . LEU C 1 182 ? 24.840 -7.595 128.458 1.00 101.51 182 LEU C O 1
ATOM 5121 N N . LYS C 1 183 ? 24.247 -9.503 129.521 1.00 102.02 183 LYS C N 1
ATOM 5122 C CA . LYS C 1 183 ? 22.976 -9.671 128.818 1.00 100.81 183 LYS C CA 1
ATOM 5123 C C . LYS C 1 183 ? 22.070 -8.438 129.027 1.00 98.08 183 LYS C C 1
ATOM 5124 O O . LYS C 1 183 ? 21.482 -7.930 128.078 1.00 97.26 183 LYS C O 1
ATOM 5130 N N . ASP C 1 184 ? 22.008 -7.933 130.256 1.00 96.60 184 ASP C N 1
ATOM 5131 C CA . ASP C 1 184 ? 21.207 -6.766 130.588 1.00 94.86 184 ASP C CA 1
ATOM 5132 C C . ASP C 1 184 ? 21.774 -5.459 130.030 1.00 91.63 184 ASP C C 1
ATOM 5133 O O . ASP C 1 184 ? 20.998 -4.592 129.627 1.00 90.92 184 ASP C O 1
ATOM 5138 N N . ALA C 1 185 ? 23.117 -5.328 129.982 1.00 89.66 185 ALA C N 1
ATOM 5139 C CA . ALA C 1 185 ? 23.779 -4.148 129.429 1.00 87.32 185 ALA C CA 1
ATOM 5140 C C . ALA C 1 185 ? 23.519 -4.045 127.930 1.00 85.80 185 ALA C C 1
ATOM 5141 O O . ALA C 1 185 ? 23.287 -2.940 127.438 1.00 85.10 185 ALA C O 1
ATOM 5143 N N . GLN C 1 186 ? 23.488 -5.196 127.216 1.00 85.20 186 GLN C N 1
ATOM 5144 C CA . GLN C 1 186 ? 23.214 -5.231 125.777 1.00 84.28 186 GLN C CA 1
ATOM 5145 C C . GLN C 1 186 ? 21.770 -4.817 125.498 1.00 83.18 186 GLN C C 1
ATOM 5146 O O . GLN C 1 186 ? 21.517 -4.062 124.560 1.00 82.87 186 GLN C O 1
ATOM 5152 N N . ASN C 1 187 ? 20.826 -5.275 126.332 1.00 82.69 187 ASN C N 1
ATOM 5153 C CA . ASN C 1 187 ? 19.420 -4.873 126.192 1.00 82.34 187 ASN C CA 1
ATOM 5154 C C . ASN C 1 187 ? 19.268 -3.376 126.505 1.00 80.46 187 ASN C C 1
ATOM 5155 O O . ASN C 1 187 ? 18.494 -2.683 125.853 1.00 80.78 187 ASN C O 1
ATOM 5160 N N . PHE C 1 188 ? 20.009 -2.890 127.495 1.00 78.57 188 PHE C N 1
ATOM 5161 C CA . PHE C 1 188 ? 19.989 -1.496 127.896 1.00 77.45 188 PHE C CA 1
ATOM 5162 C C . PHE C 1 188 ? 20.470 -0.570 126.772 1.00 77.16 188 PHE C C 1
ATOM 5163 O O . PHE C 1 188 ? 19.774 0.388 126.448 1.00 77.21 188 PHE C O 1
ATOM 5171 N N . VAL C 1 189 ? 21.632 -0.857 126.165 1.00 76.93 189 VAL C N 1
ATOM 5172 C CA . VAL C 1 189 ? 22.172 -0.038 125.072 1.00 77.19 189 VAL C CA 1
ATOM 5173 C C . VAL C 1 189 ? 21.230 -0.057 123.856 1.00 77.93 189 VAL C C 1
ATOM 5174 O O . VAL C 1 189 ? 21.057 0.980 123.218 1.00 78.21 189 VAL C O 1
ATOM 5178 N N . ASP C 1 190 ? 20.563 -1.195 123.583 1.00 78.41 190 ASP C N 1
ATOM 5179 C CA . ASP C 1 190 ? 19.611 -1.275 122.469 1.00 79.81 190 ASP C CA 1
ATOM 5180 C C . ASP C 1 190 ? 18.360 -0.426 122.767 1.00 79.30 190 ASP C C 1
ATOM 5181 O O . ASP C 1 190 ? 17.835 0.266 121.890 1.00 79.73 190 ASP C O 1
ATOM 5186 N N . GLU C 1 191 ? 17.891 -0.486 124.010 1.00 78.34 191 GLU C N 1
ATOM 5187 C CA . GLU C 1 191 ? 16.732 0.278 124.452 1.00 78.55 191 GLU C CA 1
ATOM 5188 C C . GLU C 1 191 ? 17.025 1.791 124.397 1.00 77.80 191 GLU C C 1
ATOM 5189 O O . GLU C 1 191 ? 16.181 2.582 123.973 1.00 78.40 191 GLU C O 1
ATOM 5195 N N . TYR C 1 192 ? 18.240 2.171 124.779 1.00 76.73 192 TYR C N 1
ATOM 5196 C CA . TYR C 1 192 ? 18.683 3.550 124.745 1.00 77.21 192 TYR C CA 1
ATOM 5197 C C . TYR C 1 192 ? 18.845 4.047 123.289 1.00 78.88 192 TYR C C 1
ATOM 5198 O O . TYR C 1 192 ? 18.425 5.161 122.968 1.00 79.41 192 TYR C O 1
ATOM 5207 N N . GLN C 1 193 ? 19.385 3.203 122.398 1.00 79.68 193 GLN C N 1
ATOM 5208 C CA . GLN C 1 193 ? 19.528 3.540 120.982 1.00 81.82 193 GLN C CA 1
ATOM 5209 C C . GLN C 1 193 ? 18.135 3.799 120.365 1.00 83.41 193 GLN C C 1
ATOM 5210 O O . GLN C 1 193 ? 17.954 4.763 119.616 1.00 84.55 193 GLN C O 1
ATOM 5216 N N . LYS C 1 194 ? 17.142 2.984 120.743 1.00 83.44 194 LYS C N 1
ATOM 5217 C CA . LYS C 1 194 ? 15.774 3.159 120.276 1.00 85.62 194 LYS C CA 1
ATOM 5218 C C . LYS C 1 194 ? 15.168 4.458 120.828 1.00 86.53 194 LYS C C 1
ATOM 5219 O O . LYS C 1 194 ? 14.418 5.131 120.125 1.00 88.42 194 LYS C O 1
ATOM 5225 N N . PHE C 1 195 ? 15.506 4.829 122.073 1.00 85.04 195 PHE C N 1
ATOM 5226 C CA . PHE C 1 195 ? 15.043 6.085 122.671 1.00 85.19 195 PHE C CA 1
ATOM 5227 C C . PHE C 1 195 ? 15.565 7.292 121.856 1.00 87.28 195 PHE C C 1
ATOM 5228 O O . PHE C 1 195 ? 14.817 8.243 121.617 1.00 88.13 195 PHE C O 1
ATOM 5236 N N . LEU C 1 196 ? 16.847 7.250 121.443 1.00 88.20 196 LEU C N 1
ATOM 5237 C CA . LEU C 1 196 ? 17.458 8.320 120.654 1.00 91.28 196 LEU C CA 1
ATOM 5238 C C . LEU C 1 196 ? 16.780 8.439 119.277 1.00 95.77 196 LEU C C 1
ATOM 5239 O O . LEU C 1 196 ? 16.484 9.549 118.838 1.00 97.42 196 LEU C O 1
ATOM 5244 N N . ASN C 1 197 ? 16.498 7.301 118.622 1.00 97.86 197 ASN C N 1
ATOM 5245 C CA . ASN C 1 197 ? 15.854 7.314 117.308 1.00 102.76 197 ASN C CA 1
ATOM 5246 C C . ASN C 1 197 ? 14.384 7.731 117.380 1.00 106.46 197 ASN C C 1
ATOM 5247 O O . ASN C 1 197 ? 13.967 8.627 116.647 1.00 108.79 197 ASN C O 1
ATOM 5252 N N . ASP C 1 198 ? 13.599 7.086 118.250 1.00 107.10 198 ASP C N 1
ATOM 5253 C CA . ASP C 1 198 ? 12.173 7.373 118.373 1.00 110.56 198 ASP C CA 1
ATOM 5254 C C . ASP C 1 198 ? 11.889 8.826 118.710 1.00 113.00 198 ASP C C 1
ATOM 5255 O O . ASP C 1 198 ? 10.894 9.386 118.241 1.00 115.21 198 ASP C O 1
ATOM 5260 N N . ASN C 1 199 ? 12.747 9.433 119.531 1.00 112.35 199 ASN C N 1
ATOM 5261 C CA . ASN C 1 199 ? 12.547 10.816 119.935 1.00 114.14 199 ASN C CA 1
ATOM 5262 C C . ASN C 1 199 ? 13.369 11.836 119.159 1.00 117.08 199 ASN C C 1
ATOM 5263 O O . ASN C 1 199 ? 13.351 13.010 119.522 1.00 117.72 199 ASN C O 1
ATOM 5268 N N . ASN C 1 200 ? 14.104 11.408 118.108 1.00 118.80 200 ASN C N 1
ATOM 5269 C CA . ASN C 1 200 ? 14.944 12.287 117.289 1.00 121.90 200 ASN C CA 1
ATOM 5270 C C . ASN C 1 200 ? 15.904 13.110 118.165 1.00 121.73 200 ASN C C 1
ATOM 5271 O O . ASN C 1 200 ? 15.990 14.328 118.035 1.00 123.75 200 ASN C O 1
ATOM 5276 N N . VAL C 1 201 ? 16.555 12.442 119.110 1.00 119.44 201 VAL C N 1
ATOM 5277 C CA . VAL C 1 201 ? 17.463 13.110 120.033 1.00 119.32 201 VAL C CA 1
ATOM 5278 C C . VAL C 1 201 ? 18.829 13.390 119.408 1.00 120.82 201 VAL C C 1
ATOM 5279 O O . VAL C 1 201 ? 19.380 12.521 118.738 1.00 120.32 201 VAL C O 1
ATOM 5283 N N . ASP C 1 202 ? 19.429 14.554 119.706 1.00 122.52 202 ASP C N 1
ATOM 5284 C CA . ASP C 1 202 ? 20.792 14.820 119.260 1.00 124.45 202 ASP C CA 1
ATOM 5285 C C . ASP C 1 202 ? 21.726 14.719 120.456 1.00 123.41 202 ASP C C 1
ATOM 5286 O O . ASP C 1 202 ? 21.724 15.598 121.317 1.00 123.71 202 ASP C O 1
ATOM 5291 N N . THR C 1 203 ? 22.506 13.631 120.522 1.00 122.26 203 THR C N 1
ATOM 5292 C CA . THR C 1 203 ? 23.433 13.363 121.620 1.00 121.90 203 THR C CA 1
ATOM 5293 C C . THR C 1 203 ? 24.585 14.351 121.762 1.00 124.19 203 THR C C 1
ATOM 5294 O O . THR C 1 203 ? 25.337 14.257 122.734 1.00 123.64 203 THR C O 1
ATOM 5298 N N . ASP C 1 204 ? 24.720 15.263 120.804 1.00 126.69 204 ASP C N 1
ATOM 5299 C CA . ASP C 1 204 ? 25.794 16.251 120.817 1.00 129.14 204 ASP C CA 1
ATOM 5300 C C . ASP C 1 204 ? 25.813 17.093 122.090 1.00 129.17 204 ASP C C 1
ATOM 5301 O O . ASP C 1 204 ? 24.896 17.029 122.906 1.00 128.15 204 ASP C O 1
ATOM 5306 N N . ASP C 1 205 ? 26.873 17.880 122.247 1.00 130.29 205 ASP C N 1
ATOM 5307 C CA . ASP C 1 205 ? 27.031 18.739 123.415 1.00 130.46 205 ASP C CA 1
ATOM 5308 C C . ASP C 1 205 ? 26.043 19.899 123.394 1.00 130.69 205 ASP C C 1
ATOM 5309 O O . ASP C 1 205 ? 26.401 21.028 123.059 1.00 133.76 205 ASP C O 1
ATOM 5314 N N . SER C 1 206 ? 24.797 19.611 123.754 1.00 127.27 206 SER C N 1
ATOM 5315 C CA . SER C 1 206 ? 23.751 20.623 123.783 1.00 127.01 206 SER C CA 1
ATOM 5316 C C . SER C 1 206 ? 22.936 20.512 125.065 1.00 123.06 206 SER C C 1
ATOM 5317 O O . SER C 1 206 ? 23.436 20.054 126.093 1.00 121.48 206 SER C O 1
ATOM 5320 N N . SER C 1 207 ? 21.678 20.932 124.999 1.00 121.40 207 SER C N 1
ATOM 5321 C CA . SER C 1 207 ? 20.791 20.877 126.155 1.00 118.12 207 SER C CA 1
ATOM 5322 C C . SER C 1 207 ? 20.656 19.448 126.668 1.00 112.97 207 SER C C 1
ATOM 5323 O O . SER C 1 207 ? 20.274 19.224 127.816 1.00 111.30 207 SER C O 1
ATOM 5326 N N . TYR C 1 208 ? 20.978 18.481 125.815 1.00 110.45 208 TYR C N 1
ATOM 5327 C CA . TYR C 1 208 ? 20.878 17.071 126.184 1.00 106.60 208 TYR C CA 1
ATOM 5328 C C . TYR C 1 208 ? 22.174 16.480 126.741 1.00 104.54 208 TYR C C 1
ATOM 5329 O O . TYR C 1 208 ? 22.154 15.429 127.382 1.00 102.97 208 TYR C O 1
ATOM 5338 N N . LYS C 1 209 ? 23.297 17.149 126.496 1.00 104.80 209 LYS C N 1
ATOM 5339 C CA . LYS C 1 209 ? 24.587 16.661 126.979 1.00 103.63 209 LYS C CA 1
ATOM 5340 C C . LYS C 1 209 ? 24.690 16.941 128.479 1.00 101.09 209 LYS C C 1
ATOM 5341 O O . LYS C 1 209 ? 25.631 16.519 129.151 1.00 100.79 209 LYS C O 1
ATOM 5347 N N . GLN C 1 210 ? 23.694 17.664 128.979 1.00 99.47 210 GLN C N 1
ATOM 5348 C CA . GLN C 1 210 ? 23.566 18.058 130.375 1.00 98.00 210 GLN C CA 1
ATOM 5349 C C . GLN C 1 210 ? 22.896 16.993 131.248 1.00 94.31 210 GLN C C 1
ATOM 5350 O O . GLN C 1 210 ? 23.311 16.805 132.393 1.00 93.72 210 GLN C O 1
ATOM 5356 N N . ILE C 1 211 ? 21.857 16.307 130.732 1.00 91.89 211 ILE C N 1
ATOM 5357 C CA . ILE C 1 211 ? 21.215 15.235 131.509 1.00 89.01 211 ILE C CA 1
ATOM 5358 C C . ILE C 1 211 ? 21.848 13.873 131.225 1.00 86.89 211 ILE C C 1
ATOM 5359 O O . ILE C 1 211 ? 21.844 13.018 132.112 1.00 85.91 211 ILE C O 1
ATOM 5364 N N . LEU C 1 212 ? 22.450 13.696 130.020 1.00 86.22 212 LEU C N 1
ATOM 5365 C CA . LEU C 1 212 ? 23.172 12.490 129.610 1.00 85.20 212 LEU C CA 1
ATOM 5366 C C . LEU C 1 212 ? 24.130 11.954 130.691 1.00 84.13 212 LEU C C 1
ATOM 5367 O O . LEU C 1 212 ? 24.125 10.746 130.893 1.00 83.38 212 LEU C O 1
ATOM 5372 N N . PRO C 1 213 ? 24.856 12.792 131.486 1.00 84.24 213 PRO C N 1
ATOM 5373 C CA . PRO C 1 213 ? 25.751 12.231 132.508 1.00 83.59 213 PRO C CA 1
ATOM 5374 C C . PRO C 1 213 ? 25.119 11.266 133.508 1.00 81.36 213 PRO C C 1
ATOM 5375 O O . PRO C 1 213 ? 25.825 10.405 134.012 1.00 81.52 213 PRO C O 1
ATOM 5379 N N . ILE C 1 214 ? 23.813 11.356 133.772 1.00 79.51 214 ILE C N 1
ATOM 5380 C CA . ILE C 1 214 ? 23.141 10.402 134.675 1.00 78.58 214 ILE C CA 1
ATOM 5381 C C . ILE C 1 214 ? 23.280 8.967 134.102 1.00 78.25 214 ILE C C 1
ATOM 5382 O O . ILE C 1 214 ? 23.610 8.028 134.824 1.00 78.37 214 ILE C O 1
ATOM 5387 N N . LEU C 1 215 ? 23.075 8.833 132.791 1.00 77.83 215 LEU C N 1
ATOM 5388 C CA . LEU C 1 215 ? 23.183 7.551 132.122 1.00 78.01 215 LEU C CA 1
ATOM 5389 C C . LEU C 1 215 ? 24.614 7.199 131.760 1.00 79.64 215 LEU C C 1
ATOM 5390 O O . LEU C 1 215 ? 24.982 6.050 131.941 1.00 79.78 215 LEU C O 1
ATOM 5395 N N . SER C 1 216 ? 25.411 8.144 131.215 1.00 80.93 216 SER C N 1
ATOM 5396 C CA . SER C 1 216 ? 26.775 7.800 130.814 1.00 82.87 216 SER C CA 1
ATOM 5397 C C . SER C 1 216 ? 27.660 7.482 132.011 1.00 84.12 216 SER C C 1
ATOM 5398 O O . SER C 1 216 ? 28.383 6.499 131.947 1.00 84.61 216 SER C O 1
ATOM 5401 N N . ASN C 1 217 ? 27.560 8.240 133.121 1.00 84.55 217 ASN C N 1
ATOM 5402 C CA . ASN C 1 217 ? 28.341 7.921 134.317 1.00 85.81 217 ASN C CA 1
ATOM 5403 C C . ASN C 1 217 ? 27.759 6.685 135.010 1.00 85.16 217 ASN C C 1
ATOM 5404 O O . ASN C 1 217 ? 28.513 5.818 135.434 1.00 85.84 217 ASN C O 1
ATOM 5409 N N . GLY C 1 218 ? 26.435 6.592 135.071 1.00 83.94 218 GLY C N 1
ATOM 5410 C CA . GLY C 1 218 ? 25.750 5.460 135.687 1.00 84.20 218 GLY C CA 1
ATOM 5411 C C . GLY C 1 218 ? 26.021 4.117 135.033 1.00 84.64 218 GLY C C 1
ATOM 5412 O O . GLY C 1 218 ? 26.237 3.122 135.723 1.00 84.81 218 GLY C O 1
ATOM 5413 N N . TYR C 1 219 ? 26.011 4.081 133.698 1.00 84.98 219 TYR C N 1
ATOM 5414 C CA . TYR C 1 219 ? 26.292 2.884 132.907 1.00 86.38 219 TYR C CA 1
ATOM 5415 C C . TYR C 1 219 ? 27.768 2.511 133.055 1.00 89.45 219 TYR C C 1
ATOM 5416 O O . TYR C 1 219 ? 28.072 1.349 133.295 1.00 90.48 219 TYR C O 1
ATOM 5425 N N . ASP C 1 220 ? 28.677 3.497 132.969 1.00 90.98 220 ASP C N 1
ATOM 5426 C CA . ASP C 1 220 ? 30.119 3.268 133.129 1.00 93.78 220 ASP C CA 1
ATOM 5427 C C . ASP C 1 220 ? 30.420 2.690 134.515 1.00 95.47 220 ASP C C 1
ATOM 5428 O O . ASP C 1 220 ? 31.199 1.755 134.626 1.00 96.45 220 ASP C O 1
ATOM 5433 N N . ASN C 1 221 ? 29.772 3.219 135.562 1.00 96.14 221 ASN C N 1
ATOM 5434 C CA . ASN C 1 221 ? 29.968 2.773 136.944 1.00 98.81 221 ASN C CA 1
ATOM 5435 C C . ASN C 1 221 ? 29.431 1.369 137.241 1.00 100.29 221 ASN C C 1
ATOM 5436 O O . ASN C 1 221 ? 29.965 0.687 138.122 1.00 101.72 221 ASN C O 1
ATOM 5441 N N . LEU C 1 222 ? 28.378 0.937 136.520 1.00 99.97 222 LEU C N 1
ATOM 5442 C CA . LEU C 1 222 ? 27.823 -0.399 136.711 1.00 101.67 222 LEU C CA 1
ATOM 5443 C C . LEU C 1 222 ? 28.707 -1.411 135.988 1.00 103.81 222 LEU C C 1
ATOM 5444 O O . LEU C 1 222 ? 29.078 -2.422 136.578 1.00 105.33 222 LEU C O 1
ATOM 5449 N N . ILE C 1 223 ? 29.086 -1.127 134.731 1.00 103.99 223 ILE C N 1
ATOM 5450 C CA . ILE C 1 223 ? 29.976 -2.026 133.987 1.00 106.22 223 ILE C CA 1
ATOM 5451 C C . ILE C 1 223 ? 31.429 -2.018 134.532 1.00 109.69 223 ILE C C 1
ATOM 5452 O O . ILE C 1 223 ? 32.284 -2.714 133.983 1.00 110.67 223 ILE C O 1
ATOM 5457 N N . LYS C 1 224 ? 31.690 -1.252 135.617 1.00 111.57 224 LYS C N 1
ATOM 5458 C CA . LYS C 1 224 ? 32.959 -1.151 136.333 1.00 115.36 224 LYS C CA 1
ATOM 5459 C C . LYS C 1 224 ? 32.844 -2.004 137.610 1.00 118.87 224 LYS C C 1
ATOM 5460 O O . LYS C 1 224 ? 33.789 -2.709 137.958 1.00 121.51 224 LYS C O 1
ATOM 5466 N N . LYS C 1 225 ? 31.692 -1.930 138.314 1.00 118.95 225 LYS C N 1
ATOM 5467 C CA . LYS C 1 225 ? 31.428 -2.705 139.532 1.00 121.59 225 LYS C CA 1
ATOM 5468 C C . LYS C 1 225 ? 31.086 -4.176 139.216 1.00 122.99 225 LYS C C 1
ATOM 5469 O O . LYS C 1 225 ? 31.317 -5.058 140.042 1.00 125.30 225 LYS C O 1
ATOM 5475 N N . CYS C 1 226 ? 30.533 -4.431 138.022 1.00 121.65 226 CYS C N 1
ATOM 5476 C CA . CYS C 1 226 ? 30.122 -5.749 137.553 1.00 122.80 226 CYS C CA 1
ATOM 5477 C C . CYS C 1 226 ? 30.943 -6.060 136.312 1.00 123.36 226 CYS C C 1
ATOM 5478 O O . CYS C 1 226 ? 30.590 -5.591 135.234 1.00 121.58 226 CYS C O 1
ATOM 5481 N N . ASN C 1 227 ? 32.039 -6.820 136.450 1.00 125.77 227 ASN C N 1
ATOM 5482 C CA . ASN C 1 227 ? 32.892 -7.135 135.306 1.00 126.57 227 ASN C CA 1
ATOM 5483 C C . ASN C 1 227 ? 33.728 -8.418 135.480 1.00 129.62 227 ASN C C 1
ATOM 5484 O O . ASN C 1 227 ? 33.922 -8.900 136.594 1.00 132.01 227 ASN C O 1
ATOM 5489 N N . ASN C 1 228 ? 34.229 -8.956 134.368 1.00 129.44 228 ASN C N 1
ATOM 5490 C CA . ASN C 1 228 ? 35.070 -10.147 134.347 1.00 132.33 228 ASN C CA 1
ATOM 5491 C C . ASN C 1 228 ? 36.546 -9.758 134.100 1.00 133.23 228 ASN C C 1
ATOM 5492 O O . ASN C 1 228 ? 37.270 -10.498 133.426 1.00 134.24 228 ASN C O 1
ATOM 5497 N N . GLY C 1 229 ? 36.969 -8.608 134.631 1.00 132.68 229 GLY C N 1
ATOM 5498 C CA . GLY C 1 229 ? 38.324 -8.102 134.452 1.00 133.61 229 GLY C CA 1
ATOM 5499 C C . GLY C 1 229 ? 38.711 -7.908 132.995 1.00 131.78 229 GLY C C 1
ATOM 5500 O O . GLY C 1 229 ? 37.918 -7.402 132.194 1.00 129.45 229 GLY C O 1
ATOM 5501 N N . GLN C 1 230 ? 39.921 -8.361 132.632 1.00 132.54 230 GLN C N 1
ATOM 5502 C CA . GLN C 1 230 ? 40.456 -8.263 131.272 1.00 131.15 230 GLN C CA 1
ATOM 5503 C C . GLN C 1 230 ? 39.628 -8.991 130.205 1.00 127.80 230 GLN C C 1
ATOM 5504 O O . GLN C 1 230 ? 39.895 -8.830 129.019 1.00 126.69 230 GLN C O 1
ATOM 5510 N N . HIS C 1 231 ? 38.641 -9.795 130.620 1.00 126.22 231 HIS C N 1
ATOM 5511 C CA . HIS C 1 231 ? 37.803 -10.566 129.715 1.00 123.82 231 HIS C CA 1
ATOM 5512 C C . HIS C 1 231 ? 36.325 -10.177 129.816 1.00 120.44 231 HIS C C 1
ATOM 5513 O O . HIS C 1 231 ? 35.447 -11.036 129.878 1.00 120.27 231 HIS C O 1
ATOM 5520 N N . SER C 1 232 ? 36.062 -8.871 129.830 1.00 117.82 232 SER C N 1
ATOM 5521 C CA . SER C 1 232 ? 34.714 -8.319 129.879 1.00 115.37 232 SER C CA 1
ATOM 5522 C C . SER C 1 232 ? 34.512 -7.419 128.668 1.00 112.27 232 SER C C 1
ATOM 5523 O O . SER C 1 232 ? 35.267 -6.465 128.497 1.00 112.21 232 SER C O 1
ATOM 5526 N N . ASN C 1 233 ? 33.538 -7.734 127.807 1.00 110.07 233 ASN C N 1
ATOM 5527 C CA . ASN C 1 233 ? 33.308 -6.946 126.596 1.00 108.44 233 ASN C CA 1
ATOM 5528 C C . ASN C 1 233 ? 31.922 -6.296 126.576 1.00 107.28 233 ASN C C 1
ATOM 5529 O O . ASN C 1 233 ? 31.051 -6.686 125.791 1.00 106.56 233 ASN C O 1
ATOM 5534 N N . PHE C 1 234 ? 31.725 -5.289 127.434 1.00 106.87 234 PHE C N 1
ATOM 5535 C CA . PHE C 1 234 ? 30.458 -4.573 127.483 1.00 105.92 234 PHE C CA 1
ATOM 5536 C C . PHE C 1 234 ? 30.353 -3.622 126.307 1.00 105.07 234 PHE C C 1
ATOM 5537 O O . PHE C 1 234 ? 31.352 -3.017 125.905 1.00 105.28 234 PHE C O 1
ATOM 5545 N N . PRO C 1 235 ? 29.160 -3.517 125.697 1.00 104.40 235 PRO C N 1
ATOM 5546 C CA . PRO C 1 235 ? 29.008 -2.590 124.569 1.00 104.14 235 PRO C CA 1
ATOM 5547 C C . PRO C 1 235 ? 29.095 -1.145 125.054 1.00 104.54 235 PRO C C 1
ATOM 5548 O O . PRO C 1 235 ? 28.759 -0.836 126.205 1.00 104.27 235 PRO C O 1
ATOM 5552 N N . PRO C 1 236 ? 29.596 -0.242 124.200 1.00 105.00 236 PRO C N 1
ATOM 5553 C CA . PRO C 1 236 ? 29.672 1.165 124.613 1.00 105.38 236 PRO C CA 1
ATOM 5554 C C . PRO C 1 236 ? 28.287 1.805 124.567 1.00 105.23 236 PRO C C 1
ATOM 5555 O O . PRO C 1 236 ? 27.413 1.355 123.814 1.00 105.06 236 PRO C O 1
ATOM 5559 N N . LEU C 1 237 ? 28.082 2.854 125.367 1.00 105.15 237 LEU C N 1
ATOM 5560 C CA . LEU C 1 237 ? 26.807 3.554 125.365 1.00 105.33 237 LEU C CA 1
ATOM 5561 C C . LEU C 1 237 ? 26.657 4.293 124.032 1.00 106.56 237 LEU C C 1
ATOM 5562 O O . LEU C 1 237 ? 27.578 4.995 123.621 1.00 107.33 237 LEU C O 1
ATOM 5567 N N . PRO C 1 238 ? 25.517 4.104 123.337 1.00 106.88 238 PRO C N 1
ATOM 5568 C CA . PRO C 1 238 ? 25.307 4.768 122.044 1.00 108.18 238 PRO C CA 1
ATOM 5569 C C . PRO C 1 238 ? 25.497 6.265 122.049 1.00 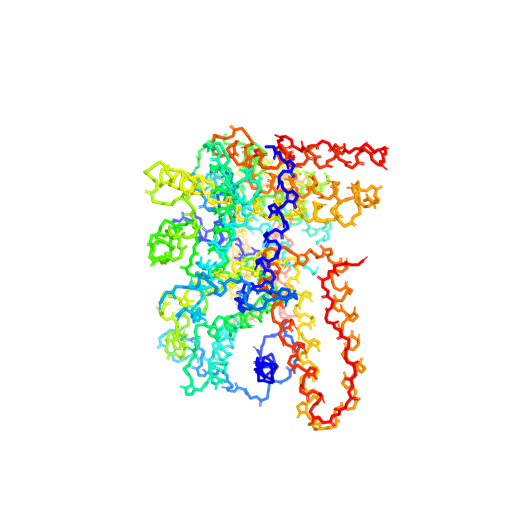110.05 238 PRO C C 1
ATOM 5570 O O . PRO C 1 238 ? 25.303 6.947 123.062 1.00 110.20 238 PRO C O 1
ATOM 5574 N N . THR C 1 239 ? 25.741 6.750 120.826 1.00 111.53 239 THR C N 1
ATOM 5575 C CA . THR C 1 239 ? 25.929 8.118 120.375 1.00 113.77 239 THR C CA 1
ATOM 5576 C C . THR C 1 239 ? 25.206 8.161 119.021 1.00 115.40 239 THR C C 1
ATOM 5577 O O . THR C 1 239 ? 25.499 7.334 118.154 1.00 115.96 239 THR C O 1
ATOM 5581 N N . THR C 1 240 ? 24.233 9.066 118.851 1.00 116.13 240 THR C N 1
ATOM 5582 C CA . THR C 1 240 ? 23.479 9.140 117.601 1.00 118.03 240 THR C CA 1
ATOM 5583 C C . THR C 1 240 ? 24.329 9.687 116.444 1.00 120.21 240 THR C C 1
ATOM 5584 O O . THR C 1 240 ? 24.664 8.953 115.515 1.00 120.54 240 THR C O 1
#

Foldseek 3Di:
DLLLLQLLVLLVQLQQQLPDPLRHDHHHPDVCQLQVQFAADPNHRHDQPDSLRSLLSSLLSQLLSQCVVDVVSDDDLVSLLVSLLSSLLSSQLVQCSDPPGHLVCSVVSCVVRNLNGPCNPVRNPCSVPPSSVVSNVVSSVLCVVCVVLSNVVVVLLNLLSVLSVLCVVCVLCSVCNQVSLVVSLVSVLVSCQVVVPACPDPSNVVSCCSVQVSSVVSVVRNCVNPNDDHDHRDRHHD/DLLLLLQLLVLLLQCQLQLPPVLRDHHPHPDVCQQVVQFAVVHPQPDSLRSLLSSLLSSLLSQCVSDVVSDDDPVSLLVSLLSSLLSSQLVQCSDPVGHLVCSVVSCVPRNVNGPCNPVRNVPRPDPVSVVSNVVSSVLCVVCRVLSNVVVVLLNLLSVLSNLCVVPQQPSVCNQVSLVVSLVSVLVSCAVVVDDCPPPSNVVVVCNVQVSSVVSVVSNCVNPPDDHDHRDRHHDD/DVLQLLVLLVQLCVCLPVPQLQQQFQDDPPDTRDNPFSLRSLLSSLLSQLLSLVVVPCDDPVSLLVSLLSSLLSSLQCPVPPDGDDPDQSVRSCVPRNVNRVSNPVRNVLSPDPCSVVSNVVSSVLCVLVSVLSNVVVVLLNLLSCLSVVCDPVNLAQVVSQVSLVVSLVSQVVSCVVVVHQCPPDSNVVSCCSVQVSSVVSCVSRAPPPPGDHDHRDHD

Sequence (694 aa):
ADNLKYVCKDIKKIDDCLQIDTIYTGVCSDDTLYSDYCPMKNGKKGQCETNNDKISAGFIWLLVMFEHICDDDECSQNEKDQYAGYAILWLSYILNQMPNEGIHTLKNFYTNHIETNTNYASHVSSASDSNYKGIVDKKIDLMNMNKAIIPKFYDIFKSLCNMYNELDKNEANYANCLKDAQNFVDEYQKFLNDNNVDTDDSSYKQILPILSNGYDNLIKKCNNGQHSNFPPLPTTKTSADNLKYVCKDIKKIDDCLQIDTIYTGVCSDDTLYSDYCPMKGQCETNNDKISAGFIWLLVMFEHICDDDECSQNEKDQYAGYAILWLSYILNQMPNEGIHTLKNFYTNHIETNTNYASHVSSASDSNYKGIVDKKIDLMNMNKAIIPKFYDIFKSLCNMYNELDKNEANYANCLKDAQNFVDEYQKFLNDNNVDTDDSSYKQILPILSNGYDNLIKKCNNGQHSNFPPLPTTKTTNLKYVCKDIKKIDDCLQITLYSDYCPMKNGKKGQCETNNDKISAGFIWLLVMFEHICDCSQNEKDQYAGYAILWLSYILNQMPNEGIHTLKNFYTNHIETNTNYASHVSSASDSNYKGIVDKKIDLMNMNKAIIPKFYDIFKSLCNMYNELDKNEANYANCLKDAQNFVDEYQKFLNDNNVDTDDSSYKQILPILSNGYDNLIKKCNNGQHSNFPPLPTT

InterPro domains:
  IPR006477 Variant antigen yir/bir/cir [PF06022] (12-281)
  IPR006477 Variant antigen yir/bir/cir [TIGR01590] (37-222)

Radius of gyration: 28.95 Å; Cα contacts (8 Å, |Δi|>4): 876; chains: 3; bounding box: 62×70×86 Å

Solvent-accessible surface area: 32290 Å² total; per-residue (Å²): 105,40,9,2,70,97,0,12,91,5,8,122,67,0,18,25,0,2,90,5,93,73,12,159,59,19,124,20,94,64,120,89,31,16,41,97,30,6,14,106,111,124,67,155,166,6,174,12,88,69,42,34,30,34,0,0,0,0,1,0,17,0,9,16,52,0,28,94,48,5,127,128,53,137,20,58,95,63,51,58,8,46,11,0,6,3,0,1,0,0,0,0,19,0,0,56,91,14,41,1,23,0,8,21,8,0,124,47,2,1,68,71,51,0,70,91,2,61,17,10,71,82,83,9,78,10,18,99,64,94,69,10,67,15,1,0,50,31,18,4,50,3,4,38,79,8,85,92,23,0,41,115,0,3,70,6,1,92,28,0,18,95,8,3,85,48,25,45,136,63,131,74,108,7,83,86,0,66,143,38,0,82,91,4,8,83,71,0,41,131,10,0,59,94,36,107,10,53,20,35,44,9,18,3,14,11,2,4,15,20,0,10,64,3,0,69,16,0,30,144,75,4,57,116,42,55,182,28,138,19,20,115,18,20,93,73,80,135,110,17,43,14,1,47,118,0,0,85,6,0,95,75,0,24,26,7,7,66,1,90,24,15,56,41,26,142,32,122,58,115,85,31,15,49,109,28,7,32,149,200,17,137,11,133,77,60,41,34,40,0,0,0,0,1,0,17,0,1,20,49,0,10,92,44,4,126,128,64,137,17,57,97,110,49,41,49,52,5,1,14,11,0,0,1,0,0,0,6,1,0,40,5,14,34,53,46,2,7,137,29,0,125,93,2,4,60,77,56,0,58,91,2,81,19,10,65,82,82,1,90,3,4,96,50,107,69,1,104,42,18,4,72,103,34,7,75,10,5,41,81,6,99,35,1,0,32,77,0,0,26,5,2,8,16,0,0,52,6,1,23,56,8,67,158,46,156,72,114,8,88,86,0,50,134,41,0,84,83,4,13,96,64,0,41,121,11,0,24,36,6,20,1,56,11,106,44,85,18,0,116,78,2,35,58,30,0,40,81,0,3,63,21,0,29,123,72,4,60,122,43,57,188,25,137,18,30,114,29,22,110,80,71,76,156,81,17,64,30,1,5,82,0,6,114,59,0,17,80,31,6,126,204,116,26,13,36,63,8,1,37,16,121,21,1,100,106,36,74,22,139,55,38,5,24,63,0,0,0,0,0,0,5,0,4,6,1,0,34,78,26,21,192,53,61,100,113,52,36,45,81,12,0,7,15,0,1,0,0,0,16,27,8,31,105,105,24,108,39,91,38,188,47,74,16,77,74,0,4,65,79,46,0,58,86,2,24,1,15,54,41,52,0,83,1,25,91,56,116,79,7,122,28,7,5,68,132,33,1,64,25,7,51,92,6,145,96,24,6,34,113,0,0,69,7,1,97,26,0,11,84,6,13,73,92,21,50,157,119,66,69,82,42,71,60,0,36,140,44,0,75,98,1,17,95,73,0,62,130,11,1,98,91,38,141,16,88,9,91,129,55,49,8,64,94,2,12,47,26,0,29,85,5,1,62,86,9,33,132,128,19,70,80,50,170,137,37,126,28,30,114,34,20,108,88

B-factor: mean 70.24, std 24.32, range [30.0, 178.33]

Organism: Plasmodium chabaudi chabaudi (NCBI:txid31271)

Secondary structure (DSSP, 8-state):
-TTHHHHHHHHHHHHHT---TT--S---S-TTTTGGGPPPBTTBPP---SHHHHHHHHHHHHHHHHHTTSGGG---HHHHHHHHHHHHHHHHHHHHHSTT--GGGHHHHIIIIITTSHHHHHHSTTTT-HHHHHHHHHHHHHHHHTTTTHHHHHHHHHHHHHHHHHHHHHTT--TTHHHHHHHHHHHHHHHHHHTT--TTSHHHHHHTHHHHHHHHHHHHHHTTTS---PPPPP-S--/-GGGHHHHHHHHHHHHHH---TTS-----S-TTTTGGG--------SHHHHHHHHHHHHHHHHHTTSGGG---HHHHHHHHHHHHHHHHHHHHHSTT--GGGHHHHIIIIITTSHHHHHHSSSSS-HHHHHHHHHHHHHHHHTTTTHHHHHHHHHHHHHHHHHHHHSTT--TTHHHHHHHHHHHHHHHHHHTT--TT-TTGGGTHHHHHHHHHHHHHHHTTTS---PPPPP-S---/-HHHHHHHHHHHHHHHH--TTGGGSPPBTTB-S---SHHHHHHHHHHHHHHHHHTT----HHHHHHHHHHHHHHHHHHHHHS--SS---HHHHIIIIITTSHHHHHH-SGGG-HHHHHHHHHHHHHHHHTTTTHHHHHHHHHHHHHHHHHTSSS---HHHHHHHHHHHHHHHHHHHHHTT---SSSTTTTTTHHHHHHHHHHHHHS--GGG--PPPPP--